Protein AF-0000000085176882 (afdb_homodimer)

Foldseek 3Di:
DFAAEEEEEAADFPCVQLVVLQCVQHPPVRYHYDYNAEPHDPVRQCVQFNADPPFDWDWHQHNVRDTDTGGPVSSLVSVLVVLAVVLVVQHQEYEYDFLDPHDDRDHDRHHYHDLLVPQQVVVQVVCVPFAEEEEDADPVCVVVVQVSNVSHPDRHHYFYHHLPPGDLVVLLVRLVVRVVVPGQEYEYRGSSDHPVSQVSNCVSPVGHYDYSSSVSSNVNSVVSD/DFAAEEEEEAADFPCVQLVVLQCVQHPPVRYHYDYNAEPHDPVRQCVQFNADPPFDWDWHQHNVRDTDTGGPVSSLVSVLVVLAVVLVVQHQEYEYDDLDPHDDRDHDRHHYHDLLVPQQVVVQVVCVPFAEEEEDADPVCVVVVQVSNVSHPDRHHYFYHHLPPGDLVVLLVRLVVRVVVPGQEYEYRGSSDHPVSQVSNCVSPVGHYDYSSSVSSNVNSVVSD

pLDDT: mean 90.59, std 7.14, range [48.44, 98.62]

Solvent-accessible surface area (backbone atoms only — not comparable to full-atom values): 24248 Å² total; per-residue (Å²): 125,82,53,31,36,34,39,36,30,54,35,55,64,79,54,76,76,51,46,63,55,31,46,75,49,32,59,69,88,39,50,44,80,47,45,75,39,43,91,43,53,68,69,57,46,52,70,75,26,43,59,51,90,94,48,48,76,33,84,34,36,37,67,87,74,43,79,41,66,30,15,40,62,52,48,53,52,51,50,41,54,51,39,48,54,44,30,71,70,65,33,46,31,35,37,47,58,56,80,58,96,58,73,86,73,66,53,89,72,16,42,50,42,42,43,62,57,37,48,44,62,40,50,33,38,46,50,55,80,52,38,38,17,36,44,34,59,49,80,87,48,47,64,59,49,53,61,59,42,60,78,30,80,46,80,58,44,79,35,66,38,31,64,82,82,44,51,70,66,47,43,46,50,29,52,47,53,33,41,75,74,59,26,64,32,36,34,38,71,39,83,70,57,49,69,69,56,40,49,51,42,28,65,75,64,72,40,55,48,45,49,51,56,57,55,54,41,45,50,53,20,59,59,40,88,122,83,54,31,36,36,39,36,32,52,34,55,62,80,52,75,74,50,48,64,56,31,46,75,47,32,58,69,87,38,49,45,81,46,45,75,40,42,90,42,54,70,70,58,48,50,70,74,26,44,59,53,92,94,48,50,77,32,84,35,37,36,65,86,73,44,78,43,65,30,14,41,62,52,48,53,53,52,50,41,54,49,39,48,52,45,31,73,70,66,33,47,30,35,37,47,59,56,82,58,97,58,72,86,74,66,52,88,70,17,44,48,41,41,43,65,57,36,47,45,62,39,49,33,39,46,50,55,81,52,38,40,17,36,45,34,59,50,77,87,47,48,64,60,49,53,62,60,42,60,77,31,80,47,81,58,42,77,36,66,38,31,66,82,83,45,52,70,66,48,43,45,48,28,52,49,53,33,41,75,73,57,28,65,32,36,34,38,70,39,82,70,56,50,69,68,56,41,48,52,41,28,65,74,63,72,40,56,48,46,48,50,57,57,52,55,41,44,51,53,20,57,61,40,89

Nearest PDB structures (foldseek):
  4gpa-assembly1_A-2  TM=3.511E-01  e=1.453E-02  Rattus norvegicus
  5fwx-assembly1_B  TM=3.359E-01  e=1.549E-02  Rattus norvegicus
  7n41-assembly2_B  TM=4.264E-01  e=9.233E-02  Thermoanaerobacter italicus Ab9
  5fwx-assembly2_D  TM=3.199E-01  e=9.841E-02  Rattus norvegicus
  1g5c-assembly3_F  TM=2.715E-01  e=1.747E-01  Methanothermobacter thermautotrophicus

Structure (mmCIF, N/CA/C/O backbone):
data_AF-0000000085176882-model_v1
#
loop_
_entity.id
_entity.type
_entity.pdbx_description
1 polymer 'AroM family protein'
#
loop_
_atom_site.group_PDB
_atom_site.id
_atom_site.type_symbol
_atom_site.label_atom_id
_atom_site.label_alt_id
_atom_site.label_comp_id
_atom_site.label_asym_id
_atom_site.label_entity_id
_atom_site.label_seq_id
_atom_site.pdbx_PDB_ins_code
_atom_site.Cartn_x
_atom_site.Cartn_y
_atom_site.Cartn_z
_atom_site.occupancy
_atom_site.B_iso_or_equiv
_atom_site.auth_seq_id
_atom_site.auth_comp_id
_atom_site.auth_asym_id
_atom_site.auth_atom_id
_atom_site.pdbx_PDB_model_num
ATOM 1 N N . MET A 1 1 ? -19.453 -6.48 13.422 1 48.44 1 MET A N 1
ATOM 2 C CA . MET A 1 1 ? -18.891 -7.812 13.242 1 48.44 1 MET A CA 1
ATOM 3 C C . MET A 1 1 ? -17.469 -7.727 12.672 1 48.44 1 MET A C 1
ATOM 5 O O . MET A 1 1 ? -17.125 -6.754 12 1 48.44 1 MET A O 1
ATOM 9 N N . LYS A 1 2 ? -16.484 -8.453 13.188 1 61.78 2 LYS A N 1
ATOM 10 C CA . LYS A 1 2 ? -15.086 -8.406 12.789 1 61.78 2 LYS A CA 1
ATOM 11 C C . LYS A 1 2 ? -14.922 -8.719 11.305 1 61.78 2 LYS A C 1
ATOM 13 O O . LYS A 1 2 ? -15.625 -9.578 10.766 1 61.78 2 LYS A O 1
ATOM 18 N N . ALA A 1 3 ? -14.297 -7.973 10.516 1 71.75 3 ALA A N 1
ATOM 19 C CA . ALA A 1 3 ? -14.109 -8.062 9.07 1 71.75 3 ALA A CA 1
ATOM 20 C C . ALA A 1 3 ? -13.641 -9.453 8.656 1 71.75 3 ALA A C 1
ATOM 22 O O . ALA A 1 3 ? -12.867 -10.094 9.375 1 71.75 3 ALA A O 1
ATOM 23 N N . THR A 1 4 ? -14.352 -9.969 7.645 1 87.56 4 THR A N 1
ATOM 24 C CA . THR A 1 4 ? -14.039 -11.289 7.113 1 87.56 4 THR A CA 1
ATOM 25 C C . THR A 1 4 ? -13.227 -11.172 5.824 1 87.56 4 THR A C 1
ATOM 27 O O . THR A 1 4 ? -13.438 -10.25 5.035 1 87.56 4 THR A O 1
ATOM 30 N N . LEU A 1 5 ? -12.305 -12.133 5.723 1 92.88 5 LEU A N 1
ATOM 31 C CA . LEU A 1 5 ? -11.398 -12.141 4.578 1 92.88 5 LEU A CA 1
ATOM 32 C C . LEU A 1 5 ? -11.461 -13.477 3.848 1 92.88 5 LEU A C 1
ATOM 34 O O . LEU A 1 5 ? -11.383 -14.531 4.477 1 92.88 5 LEU A O 1
ATOM 38 N N . ALA A 1 6 ? -11.719 -13.398 2.572 1 94.56 6 ALA A N 1
ATOM 39 C CA . ALA A 1 6 ? -11.539 -14.562 1.716 1 94.56 6 ALA A CA 1
ATOM 40 C C . ALA A 1 6 ? -10.289 -14.422 0.858 1 94.56 6 ALA A C 1
ATOM 42 O O . ALA A 1 6 ? -10.117 -13.43 0.151 1 94.56 6 ALA A O 1
ATOM 43 N N . ILE A 1 7 ? -9.43 -15.383 0.961 1 92.88 7 ILE A N 1
ATOM 44 C CA . ILE A 1 7 ? -8.234 -15.445 0.123 1 92.88 7 ILE A CA 1
ATOM 45 C C . ILE A 1 7 ? -8.469 -16.406 -1.039 1 92.88 7 ILE A C 1
ATOM 47 O O . ILE A 1 7 ? -8.844 -17.562 -0.829 1 92.88 7 ILE A O 1
ATOM 51 N N . LEU A 1 8 ? -8.305 -15.891 -2.18 1 93.44 8 LEU A N 1
ATOM 52 C CA . LEU A 1 8 ? -8.484 -16.703 -3.379 1 93.44 8 LEU A CA 1
ATOM 53 C C . LEU A 1 8 ? -7.152 -16.969 -4.066 1 93.44 8 LEU A C 1
ATOM 55 O O . LEU A 1 8 ? -6.379 -16.047 -4.312 1 93.44 8 LEU A O 1
ATOM 59 N N . THR A 1 9 ? -6.848 -18.156 -4.34 1 92 9 THR A N 1
ATOM 60 C CA . THR A 1 9 ? -5.668 -18.562 -5.094 1 92 9 THR A CA 1
ATOM 61 C C . THR A 1 9 ? -6.059 -19.422 -6.293 1 92 9 THR A C 1
ATOM 63 O O . THR A 1 9 ? -7.195 -19.891 -6.383 1 92 9 THR A O 1
ATOM 66 N N . ILE A 1 10 ? -5.176 -19.531 -7.215 1 91.81 10 ILE A N 1
ATOM 67 C CA . ILE A 1 10 ? -5.445 -20.328 -8.398 1 91.81 10 ILE A CA 1
ATOM 68 C C . ILE A 1 10 ? -4.922 -21.75 -8.195 1 91.81 10 ILE A C 1
ATOM 70 O O . ILE A 1 10 ? -5.703 -22.703 -8.133 1 91.81 10 ILE A O 1
ATOM 74 N N . GLY A 1 11 ? -3.627 -21.859 -8.047 1 85.75 11 GLY A N 1
ATOM 75 C CA . GLY A 1 11 ? -3.01 -23.141 -7.781 1 85.75 11 GLY A CA 1
ATOM 76 C C . GLY A 1 11 ? -2.588 -23.312 -6.332 1 85.75 11 GLY A C 1
ATOM 77 O O . GLY A 1 11 ? -3.146 -22.672 -5.438 1 85.75 11 GLY A O 1
ATOM 78 N N . VAL A 1 12 ? -1.807 -24.328 -6.18 1 76.44 12 VAL A N 1
ATOM 79 C CA . VAL A 1 12 ? -1.275 -24.578 -4.844 1 76.44 12 VAL A CA 1
ATOM 80 C C . VAL A 1 12 ? -0.24 -23.516 -4.488 1 76.44 12 VAL A C 1
ATOM 82 O O . VAL A 1 12 ? 0.736 -23.328 -5.219 1 76.44 12 VAL A O 1
ATOM 85 N N . VAL A 1 13 ? -0.568 -22.734 -3.49 1 72.56 13 VAL A N 1
ATOM 86 C CA . VAL A 1 13 ? 0.362 -21.719 -3.004 1 72.56 13 VAL A CA 1
ATOM 87 C C . VAL A 1 13 ? 0.634 -21.938 -1.518 1 72.56 13 VAL A C 1
ATOM 89 O O . VAL A 1 13 ? -0.244 -22.391 -0.779 1 72.56 13 VAL A O 1
ATOM 92 N N . PRO A 1 14 ? 1.897 -21.828 -1.204 1 70.75 14 PRO A N 1
ATOM 93 C CA . PRO A 1 14 ? 2.139 -21.906 0.238 1 70.75 14 PRO A CA 1
ATOM 94 C C . PRO A 1 14 ? 1.477 -20.766 1.012 1 70.75 14 PRO A C 1
ATOM 96 O O . PRO A 1 14 ? 2.084 -19.719 1.203 1 70.75 14 PRO A O 1
ATOM 99 N N . VAL A 1 15 ? 0.256 -20.984 1.435 1 71.5 15 VAL A N 1
ATOM 100 C CA . VAL A 1 15 ? -0.485 -19.953 2.139 1 71.5 15 VAL A CA 1
ATOM 101 C C . VAL A 1 15 ? 0.064 -19.797 3.557 1 71.5 15 VAL A C 1
ATOM 103 O O . VAL A 1 15 ? -0.144 -18.766 4.199 1 71.5 15 VAL A O 1
ATOM 106 N N . SER A 1 16 ? 0.877 -20.766 3.924 1 74.62 16 SER A N 1
ATOM 107 C CA . SER A 1 16 ? 1.404 -20.766 5.285 1 74.62 16 SER A CA 1
ATOM 108 C C . SER A 1 16 ? 2.285 -19.547 5.539 1 74.62 16 SER A C 1
ATOM 110 O O . SER A 1 16 ? 2.334 -19.031 6.656 1 74.62 16 SER A O 1
ATOM 112 N N . GLU A 1 17 ? 2.861 -19.047 4.504 1 73.31 17 GLU A N 1
ATOM 113 C CA . GLU A 1 17 ? 3.789 -17.938 4.715 1 73.31 17 GLU A CA 1
ATOM 114 C C . GLU A 1 17 ? 3.062 -16.594 4.691 1 73.31 17 GLU A C 1
ATOM 116 O O . GLU A 1 17 ? 3.607 -15.578 5.133 1 73.31 17 GLU A O 1
ATOM 121 N N . VAL A 1 18 ? 1.861 -16.625 4.164 1 76.12 18 VAL A N 1
ATOM 122 C CA . VAL A 1 18 ? 1.136 -15.367 4.039 1 76.12 18 VAL A CA 1
ATOM 123 C C . VAL A 1 18 ? 0.184 -15.195 5.219 1 76.12 18 VAL A C 1
ATOM 125 O O . VAL A 1 18 ? -0.11 -14.07 5.633 1 76.12 18 VAL A O 1
ATOM 128 N N . LEU A 1 19 ? -0.203 -16.281 5.805 1 81.12 19 LEU A N 1
ATOM 129 C CA . LEU A 1 19 ? -1.229 -16.266 6.84 1 81.12 19 LEU A CA 1
ATOM 130 C C . LEU A 1 19 ? -0.764 -15.453 8.047 1 81.12 19 LEU A C 1
ATOM 132 O O . LEU A 1 19 ? -1.507 -14.617 8.57 1 81.12 19 LEU A O 1
ATOM 136 N N . PRO A 1 20 ? 0.502 -15.578 8.43 1 79.56 20 PRO A N 1
ATOM 137 C CA . PRO A 1 20 ? 0.952 -14.82 9.594 1 79.56 20 PRO A CA 1
ATOM 138 C C . PRO A 1 20 ? 0.893 -13.312 9.375 1 79.56 20 PRO A C 1
ATOM 140 O O . PRO A 1 20 ? 0.683 -12.555 10.328 1 79.56 20 PRO A O 1
ATOM 143 N N . LEU A 1 21 ? 1.092 -12.914 8.18 1 79.06 21 LEU A N 1
ATOM 144 C CA . LEU A 1 21 ? 1.04 -11.492 7.863 1 79.06 21 LEU A CA 1
ATOM 145 C C . LEU A 1 21 ? -0.382 -10.961 7.996 1 79.06 21 LEU A C 1
ATOM 147 O O . LEU A 1 21 ? -0.582 -9.789 8.336 1 79.06 21 LEU A O 1
ATOM 151 N N . LEU A 1 22 ? -1.331 -11.82 7.746 1 84.12 22 LEU A N 1
ATOM 152 C CA . LEU A 1 22 ? -2.738 -11.438 7.793 1 84.12 22 LEU A CA 1
ATOM 153 C C . LEU A 1 22 ? -3.275 -11.523 9.219 1 84.12 22 LEU A C 1
ATOM 155 O O . LEU A 1 22 ? -4.121 -10.711 9.609 1 84.12 22 LEU A O 1
ATOM 159 N N . THR A 1 23 ? -2.721 -12.422 9.984 1 79.94 23 THR A N 1
ATOM 160 C CA . THR A 1 23 ? -3.283 -12.711 11.297 1 79.94 23 THR A CA 1
ATOM 161 C C . THR A 1 23 ? -2.807 -11.688 12.328 1 79.94 23 THR A C 1
ATOM 163 O O . THR A 1 23 ? -3.191 -11.75 13.492 1 79.94 23 THR A O 1
ATOM 166 N N . GLU A 1 24 ? -2.01 -10.836 11.891 1 72.31 24 GLU A N 1
ATOM 167 C CA . GLU A 1 24 ? -1.663 -9.719 12.766 1 72.31 24 GLU A CA 1
ATOM 168 C C . GLU A 1 24 ? -2.9 -8.914 13.148 1 72.31 24 GLU A C 1
ATOM 170 O O . GLU A 1 24 ? -2.977 -8.367 14.25 1 72.31 24 GLU A O 1
ATOM 175 N N . HIS A 1 25 ? -3.881 -8.867 12.195 1 70.69 25 HIS A N 1
ATOM 176 C CA . HIS A 1 25 ? -5.027 -8.008 12.461 1 70.69 25 HIS A CA 1
ATOM 177 C C . HIS A 1 25 ? -6.336 -8.773 12.312 1 70.69 25 HIS A C 1
ATOM 179 O O . HIS A 1 25 ? -7.41 -8.234 12.602 1 70.69 25 HIS A O 1
ATOM 185 N N . VAL A 1 26 ? -6.242 -9.945 11.82 1 77 26 VAL A N 1
ATOM 186 C CA . VAL A 1 26 ? -7.465 -10.703 11.578 1 77 26 VAL A CA 1
ATOM 187 C C . VAL A 1 26 ? -7.332 -12.109 12.172 1 77 26 VAL A C 1
ATOM 189 O O . VAL A 1 26 ? -6.312 -12.773 11.977 1 77 26 VAL A O 1
ATOM 192 N N . SER A 1 27 ? -8.227 -12.461 12.922 1 82.88 27 SER A N 1
ATOM 193 C CA . SER A 1 27 ? -8.203 -13.82 13.461 1 82.88 27 SER A CA 1
ATOM 194 C C . SER A 1 27 ? -8.242 -14.859 12.344 1 82.88 27 SER A C 1
ATOM 196 O O . SER A 1 27 ? -8.812 -14.609 11.281 1 82.88 27 SER A O 1
ATOM 198 N N . GLU A 1 28 ? -7.574 -15.906 12.609 1 83.75 28 GLU A N 1
ATOM 199 C CA . GLU A 1 28 ? -7.512 -16.984 11.625 1 83.75 28 GLU A CA 1
ATOM 200 C C . GLU A 1 28 ? -8.906 -17.484 11.273 1 83.75 28 GLU A C 1
ATOM 202 O O . GLU A 1 28 ? -9.148 -17.922 10.148 1 83.75 28 GLU A O 1
ATOM 207 N N . GLN A 1 29 ? -9.805 -17.406 12.227 1 85.81 29 GLN A N 1
ATOM 208 C CA . GLN A 1 29 ? -11.156 -17.891 12.023 1 85.81 29 GLN A CA 1
ATOM 209 C C . GLN A 1 29 ? -11.922 -17.016 11.023 1 85.81 29 GLN A C 1
ATOM 211 O O . GLN A 1 29 ? -12.922 -17.453 10.453 1 85.81 29 GLN A O 1
ATOM 216 N N . GLN A 1 30 ? -11.43 -15.836 10.859 1 88.81 30 GLN A N 1
ATOM 217 C CA . GLN A 1 30 ? -12.094 -14.883 9.969 1 88.81 30 GLN A CA 1
ATOM 218 C C . GLN A 1 30 ? -11.484 -14.922 8.57 1 88.81 30 GLN A C 1
ATOM 220 O O . GLN A 1 30 ? -11.828 -14.102 7.719 1 88.81 30 GLN A O 1
ATOM 225 N N . ILE A 1 31 ? -10.633 -15.859 8.383 1 90.44 31 ILE A N 1
ATOM 226 C CA . ILE A 1 31 ? -9.969 -16 7.094 1 90.44 31 ILE A CA 1
ATOM 227 C C . ILE A 1 31 ? -10.391 -17.312 6.43 1 90.44 31 ILE A C 1
ATOM 229 O O . ILE A 1 31 ? -10.281 -18.375 7.031 1 90.44 31 ILE A O 1
ATOM 233 N N . THR A 1 32 ? -10.969 -17.203 5.277 1 92 32 THR A N 1
ATOM 234 C CA . THR A 1 32 ? -11.266 -18.359 4.453 1 92 32 THR A CA 1
ATOM 235 C C . THR A 1 32 ? -10.336 -18.422 3.242 1 92 32 THR A C 1
ATOM 237 O O . THR A 1 32 ? -10.133 -17.406 2.561 1 92 32 THR A O 1
ATOM 240 N N . HIS A 1 33 ? -9.766 -19.531 3.084 1 91.38 33 HIS A N 1
ATOM 241 C CA . HIS A 1 33 ? -8.898 -19.719 1.927 1 91.38 33 HIS A CA 1
ATOM 242 C C . HIS A 1 33 ? -9.539 -20.656 0.904 1 91.38 33 HIS A C 1
ATOM 244 O O . HIS A 1 33 ? -9.93 -21.766 1.236 1 91.38 33 HIS A O 1
ATOM 250 N N . LEU A 1 34 ? -9.68 -20.141 -0.278 1 92.12 34 LEU A N 1
ATOM 251 C CA . LEU A 1 34 ? -10.203 -20.922 -1.394 1 92.12 34 LEU A CA 1
ATOM 252 C C . LEU A 1 34 ? -9.18 -21 -2.525 1 92.12 34 LEU A C 1
ATOM 254 O O . LEU A 1 34 ? -8.594 -19.984 -2.906 1 92.12 34 LEU A O 1
ATOM 258 N N . SER A 1 35 ? -8.953 -22.156 -2.969 1 91.75 35 SER A N 1
ATOM 259 C CA . SER A 1 35 ? -8.109 -22.375 -4.141 1 91.75 35 SER A CA 1
ATOM 260 C C . SER A 1 35 ? -8.922 -22.953 -5.305 1 91.75 35 SER A C 1
ATOM 262 O O . SER A 1 35 ? -9.719 -23.875 -5.121 1 91.75 35 SER A O 1
ATOM 264 N N . LEU A 1 36 ? -8.742 -22.359 -6.414 1 93.56 36 LEU A N 1
ATOM 265 C CA . LEU A 1 36 ? -9.484 -22.797 -7.59 1 93.56 36 LEU A CA 1
ATOM 266 C C . LEU A 1 36 ? -9.125 -24.234 -7.957 1 93.56 36 LEU A C 1
ATOM 268 O O . LEU A 1 36 ? -10.008 -25.047 -8.273 1 93.56 36 LEU A O 1
ATOM 272 N N . LEU A 1 37 ? -7.812 -24.516 -7.797 1 91.31 37 LEU A N 1
ATOM 273 C CA . LEU A 1 37 ? -7.371 -25.781 -8.375 1 91.31 37 LEU A CA 1
ATOM 274 C C . LEU A 1 37 ? -6.816 -26.703 -7.301 1 91.31 37 LEU A C 1
ATOM 276 O O . LEU A 1 37 ? -6.496 -27.875 -7.574 1 91.31 37 LEU A O 1
ATOM 280 N N . ALA A 1 38 ? -6.68 -26.188 -6.125 1 82.56 38 ALA A N 1
ATOM 281 C CA . ALA A 1 38 ? -6.148 -27.062 -5.082 1 82.56 38 ALA A CA 1
ATOM 282 C C . ALA A 1 38 ? -7.148 -28.156 -4.719 1 82.56 38 ALA A C 1
ATOM 284 O O . ALA A 1 38 ? -8.359 -27.906 -4.703 1 82.56 38 ALA A O 1
ATOM 285 N N . GLY A 1 39 ? -6.723 -29.328 -4.414 1 83.38 39 GLY A N 1
ATOM 286 C CA . GLY A 1 39 ? -7.555 -30.453 -4.008 1 83.38 39 GLY A CA 1
ATOM 287 C C . GLY A 1 39 ? -8.18 -31.188 -5.176 1 83.38 39 GLY A C 1
ATOM 288 O O . GLY A 1 39 ? -8.945 -32.125 -4.984 1 83.38 39 GLY A O 1
ATOM 289 N N . ILE A 1 40 ? -7.914 -30.672 -6.355 1 89.25 40 ILE A N 1
ATOM 290 C CA . ILE A 1 40 ? -8.398 -31.297 -7.578 1 89.25 40 ILE A CA 1
ATOM 291 C C . ILE A 1 40 ? -7.254 -32.031 -8.273 1 89.25 40 ILE A C 1
ATOM 293 O O . ILE A 1 40 ? -6.117 -31.547 -8.281 1 89.25 40 ILE A O 1
ATOM 297 N N . SER A 1 41 ? -7.574 -33.219 -8.75 1 92.69 41 SER A N 1
ATOM 298 C CA . SER A 1 41 ? -6.543 -34 -9.438 1 92.69 41 SER A CA 1
ATOM 299 C C . SER A 1 41 ? -6.113 -33.312 -10.734 1 92.69 41 SER A C 1
ATOM 301 O O . SER A 1 41 ? -6.883 -32.562 -11.32 1 92.69 41 SER A O 1
ATOM 303 N N . ARG A 1 42 ? -4.945 -33.594 -11.117 1 93.94 42 ARG A N 1
ATOM 304 C CA . ARG A 1 42 ? -4.434 -33.062 -12.383 1 93.94 42 ARG A CA 1
ATOM 305 C C . ARG A 1 42 ? -5.363 -33.406 -13.539 1 93.94 42 ARG A C 1
ATOM 307 O O . ARG A 1 42 ? -5.609 -32.594 -14.414 1 93.94 42 ARG A O 1
ATOM 314 N N . GLU A 1 43 ? -5.848 -34.688 -13.578 1 94.94 43 GLU A N 1
ATOM 315 C CA . GLU A 1 43 ? -6.746 -35.125 -14.641 1 94.94 43 GLU A CA 1
ATOM 316 C C . GLU A 1 43 ? -8 -34.25 -14.695 1 94.94 43 GLU A C 1
ATOM 318 O O . GLU A 1 43 ? -8.422 -33.844 -15.773 1 94.94 43 GLU A O 1
ATOM 323 N N . GLU A 1 44 ? -8.516 -34 -13.555 1 95.06 44 GLU A N 1
ATOM 324 C CA . GLU A 1 44 ? -9.719 -33.188 -13.469 1 95.06 44 GLU A CA 1
ATOM 325 C C . GLU A 1 44 ? -9.438 -31.75 -13.891 1 95.06 44 GLU A C 1
ATOM 327 O O . GLU A 1 44 ? -10.25 -31.125 -14.578 1 95.06 44 GLU A O 1
ATOM 332 N N . VAL A 1 45 ? -8.312 -31.172 -13.484 1 95.06 45 VAL A N 1
ATOM 333 C CA . VAL A 1 45 ? -7.922 -29.828 -13.859 1 95.06 45 VAL A CA 1
ATOM 334 C C . VAL A 1 45 ? -7.828 -29.719 -15.375 1 95.06 45 VAL A C 1
ATOM 336 O O . VAL A 1 45 ? -8.352 -28.766 -15.977 1 95.06 45 VAL A O 1
ATOM 339 N N . MET A 1 46 ? -7.184 -30.734 -16.031 1 94.12 46 MET A N 1
ATOM 340 C CA . MET A 1 46 ? -6.945 -30.672 -17.469 1 94.12 46 MET A CA 1
ATOM 341 C C . MET A 1 46 ? -8.242 -30.906 -18.234 1 94.12 46 MET A C 1
ATOM 343 O O . MET A 1 46 ? -8.367 -30.469 -19.391 1 94.12 46 MET A O 1
ATOM 347 N N . GLU A 1 47 ? -9.156 -31.547 -17.594 1 95.19 47 GLU A N 1
ATOM 348 C CA . GLU A 1 47 ? -10.469 -31.703 -18.219 1 95.19 47 GLU A CA 1
ATOM 349 C C . GLU A 1 47 ? -11.219 -30.375 -18.281 1 95.19 47 GLU A C 1
ATOM 351 O O . GLU A 1 47 ? -11.82 -30.047 -19.297 1 95.19 47 GLU A O 1
ATOM 356 N N . ASP A 1 48 ? -11.148 -29.641 -17.234 1 95.38 48 ASP A N 1
ATOM 357 C CA . ASP A 1 48 ? -11.984 -28.453 -17.078 1 95.38 48 ASP A CA 1
ATOM 358 C C . ASP A 1 48 ? -11.25 -27.203 -17.547 1 95.38 48 ASP A C 1
ATOM 360 O O . ASP A 1 48 ? -11.875 -26.234 -17.969 1 95.38 48 ASP A O 1
ATOM 364 N N . TYR A 1 49 ? -9.875 -27.203 -17.422 1 96.81 49 TYR A N 1
ATOM 365 C CA . TYR A 1 49 ? -9.148 -25.953 -17.594 1 96.81 49 TYR A CA 1
ATOM 366 C C . TYR A 1 49 ? -8.078 -26.078 -18.672 1 96.81 49 TYR A C 1
ATOM 368 O O . TYR A 1 49 ? -7.172 -25.25 -18.766 1 96.81 49 TYR A O 1
ATOM 376 N N . ALA A 1 50 ? -8.219 -27.125 -19.5 1 96.19 50 ALA A N 1
ATOM 377 C CA . ALA A 1 50 ? -7.273 -27.266 -20.594 1 96.19 50 ALA A CA 1
ATOM 378 C C . ALA A 1 50 ? -7.32 -26.062 -21.531 1 96.19 50 ALA A C 1
ATOM 380 O O . ALA A 1 50 ? -8.375 -25.438 -21.703 1 96.19 50 ALA A O 1
ATOM 381 N N . ILE A 1 51 ? -6.199 -25.797 -22.125 1 96.44 51 ILE A N 1
ATOM 382 C CA . ILE A 1 51 ? -6.086 -24.672 -23.047 1 96.44 51 ILE A CA 1
ATOM 383 C C . ILE A 1 51 ? -6.867 -24.969 -24.328 1 96.44 51 ILE A C 1
ATOM 385 O O . ILE A 1 51 ? -6.637 -25.984 -24.984 1 96.44 51 ILE A O 1
ATOM 389 N N . GLY A 1 52 ? -7.812 -24.109 -24.625 1 95.31 52 GLY A N 1
ATOM 390 C CA . GLY A 1 52 ? -8.562 -24.219 -25.859 1 95.31 52 GLY A CA 1
ATOM 391 C C . GLY A 1 52 ? -7.961 -23.406 -27 1 95.31 52 GLY A C 1
ATOM 392 O O . GLY A 1 52 ? -6.922 -22.766 -26.828 1 95.31 52 GLY A O 1
ATOM 393 N N . THR A 1 53 ? -8.648 -23.484 -28.094 1 95.19 53 THR A N 1
ATOM 394 C CA . THR A 1 53 ? -8.195 -22.734 -29.266 1 95.19 53 THR A CA 1
ATOM 395 C C . THR A 1 53 ? -8.242 -21.234 -29 1 95.19 53 THR A C 1
ATOM 397 O O . THR A 1 53 ? -9.266 -20.703 -28.562 1 95.19 53 THR A O 1
ATOM 400 N N . GLY A 1 54 ? -7.094 -20.594 -29.188 1 95.62 54 GLY A N 1
ATOM 401 C CA . GLY A 1 54 ? -7.035 -19.141 -29.047 1 95.62 54 GLY A CA 1
ATOM 402 C C . GLY A 1 54 ? -6.863 -18.688 -27.609 1 95.62 54 GLY A C 1
ATOM 403 O O . GLY A 1 54 ? -6.836 -17.484 -27.328 1 95.62 54 GLY A O 1
ATOM 404 N N . GLU A 1 55 ? -6.75 -19.625 -26.672 1 95.75 55 GLU A N 1
ATOM 405 C CA . GLU A 1 55 ? -6.621 -19.266 -25.266 1 95.75 55 GLU A CA 1
ATOM 406 C C . GLU A 1 55 ? -5.156 -19.203 -24.844 1 95.75 55 GLU A C 1
ATOM 408 O O . GLU A 1 55 ? -4.309 -19.891 -25.422 1 95.75 55 GLU A O 1
ATOM 413 N N . ASP A 1 56 ? -4.859 -18.359 -23.875 1 94.06 56 ASP A N 1
ATOM 414 C CA . ASP A 1 56 ? -3.5 -18.156 -23.375 1 94.06 56 ASP A CA 1
ATOM 415 C C . ASP A 1 56 ? -3.178 -19.125 -22.234 1 94.06 56 ASP A C 1
ATOM 417 O O . ASP A 1 56 ? -4.023 -19.391 -21.391 1 94.06 56 ASP A O 1
ATOM 421 N N . PRO A 1 57 ? -1.974 -19.625 -22.25 1 93.69 57 PRO A N 1
ATOM 422 C CA . PRO A 1 57 ? -1.568 -20.516 -21.172 1 93.69 57 PRO A CA 1
ATOM 423 C C . PRO A 1 57 ? -1.253 -19.766 -19.875 1 93.69 57 PRO A C 1
ATOM 425 O O . PRO A 1 57 ? -0.695 -18.672 -19.922 1 93.69 57 PRO A O 1
ATOM 428 N N . LEU A 1 58 ? -1.609 -20.297 -18.75 1 92.38 58 LEU A N 1
ATOM 429 C CA . LEU A 1 58 ? -1.276 -19.828 -17.406 1 92.38 58 LEU A CA 1
ATOM 430 C C . LEU A 1 58 ? -0.523 -20.891 -16.625 1 92.38 58 LEU A C 1
ATOM 432 O O . LEU A 1 58 ? -1.09 -21.938 -16.281 1 92.38 58 LEU A O 1
ATOM 436 N N . PRO A 1 59 ? 0.75 -20.625 -16.406 1 89.06 59 PRO A N 1
ATOM 437 C CA . PRO A 1 59 ? 1.484 -21.594 -15.586 1 89.06 59 PRO A CA 1
ATOM 438 C C . PRO A 1 59 ? 0.959 -21.656 -14.156 1 89.06 59 PRO A C 1
ATOM 440 O O . PRO A 1 59 ? 0.821 -20.625 -13.492 1 89.06 59 PRO A O 1
ATOM 443 N N . THR A 1 60 ? 0.652 -22.859 -13.656 1 88.62 60 THR A N 1
ATOM 444 C CA . THR A 1 60 ? 0.028 -23.047 -12.352 1 88.62 60 THR A CA 1
ATOM 445 C C . THR A 1 60 ? 0.571 -24.297 -11.664 1 88.62 60 THR A C 1
ATOM 447 O O . THR A 1 60 ? 0.721 -25.344 -12.297 1 88.62 60 THR A O 1
ATOM 450 N N . MET A 1 61 ? 0.879 -24.078 -10.422 1 84.31 61 MET A N 1
ATOM 451 C CA . MET A 1 61 ? 1.305 -25.219 -9.633 1 84.31 61 MET A CA 1
ATOM 452 C C . MET A 1 61 ? 0.101 -26.031 -9.148 1 84.31 61 MET A C 1
ATOM 454 O O . MET A 1 61 ? -0.804 -25.469 -8.516 1 84.31 61 MET A O 1
ATOM 458 N N . LEU A 1 62 ? 0.179 -27.359 -9.422 1 89.94 62 LEU A N 1
ATOM 459 C CA . LEU A 1 62 ? -0.948 -28.203 -9.047 1 89.94 62 LEU A CA 1
ATOM 460 C C . LEU A 1 62 ? -0.647 -28.953 -7.758 1 89.94 62 LEU A C 1
ATOM 462 O O . LEU A 1 62 ? 0.427 -28.797 -7.172 1 89.94 62 LEU A O 1
ATOM 466 N N . SER A 1 63 ? -1.643 -29.734 -7.281 1 87.25 63 SER A N 1
ATOM 467 C CA . SER A 1 63 ? -1.577 -30.406 -5.984 1 87.25 63 SER A CA 1
ATOM 468 C C . SER A 1 63 ? -0.505 -31.484 -5.973 1 87.25 63 SER A C 1
ATOM 470 O O . SER A 1 63 ? 0.001 -31.859 -4.91 1 87.25 63 SER A O 1
ATOM 472 N N . ASP A 1 64 ? -0.147 -31.969 -7.121 1 87.44 64 ASP A N 1
ATOM 473 C CA . ASP A 1 64 ? 0.882 -33 -7.195 1 87.44 64 ASP A CA 1
ATOM 474 C C . ASP A 1 64 ? 2.279 -32.375 -7.152 1 87.44 64 ASP A C 1
ATOM 476 O O . ASP A 1 64 ? 3.281 -33.094 -7.242 1 87.44 64 ASP A O 1
ATOM 480 N N . GLY A 1 65 ? 2.33 -31.016 -7.082 1 82.31 65 GLY A N 1
ATOM 481 C CA . GLY A 1 65 ? 3.6 -30.312 -6.98 1 82.31 65 GLY A CA 1
ATOM 482 C C . GLY A 1 65 ? 4.246 -30.047 -8.328 1 82.31 65 GLY A C 1
ATOM 483 O O . GLY A 1 65 ? 5.383 -29.594 -8.391 1 82.31 65 GLY A O 1
ATOM 484 N N . GLU A 1 66 ? 3.488 -30.359 -9.352 1 86.19 66 GLU A N 1
ATOM 485 C CA . GLU A 1 66 ? 4.023 -30.172 -10.695 1 86.19 66 GLU A CA 1
ATOM 486 C C . GLU A 1 66 ? 3.363 -28.984 -11.391 1 86.19 66 GLU A C 1
ATOM 488 O O . GLU A 1 66 ? 2.195 -28.688 -11.141 1 86.19 66 GLU A O 1
ATOM 493 N N . LEU A 1 67 ? 4.152 -28.406 -12.219 1 86.5 67 LEU A N 1
ATOM 494 C CA . LEU A 1 67 ? 3.67 -27.281 -13.008 1 86.5 67 LEU A CA 1
ATOM 495 C C . LEU A 1 67 ? 2.752 -27.75 -14.125 1 86.5 67 LEU A C 1
ATOM 497 O O . LEU A 1 67 ? 3.021 -28.781 -14.766 1 86.5 67 LEU A O 1
ATOM 501 N N . ALA A 1 68 ? 1.665 -27.141 -14.297 1 90.25 68 ALA A N 1
ATOM 502 C CA . ALA A 1 68 ? 0.756 -27.344 -15.422 1 90.25 68 ALA A CA 1
ATOM 503 C C . ALA A 1 68 ? 0.429 -26.031 -16.109 1 90.25 68 ALA A C 1
ATOM 505 O O . ALA A 1 68 ? 0.688 -24.953 -15.57 1 90.25 68 ALA A O 1
ATOM 506 N N . HIS A 1 69 ? -0.043 -26.156 -17.375 1 93.62 69 HIS A N 1
ATOM 507 C CA . HIS A 1 69 ? -0.542 -24.984 -18.109 1 93.62 69 HIS A CA 1
ATOM 508 C C . HIS A 1 69 ? -2.051 -25.078 -18.312 1 93.62 69 HIS A C 1
ATOM 510 O O . HIS A 1 69 ? -2.531 -25.969 -19.016 1 93.62 69 HIS A O 1
ATOM 516 N N . VAL A 1 70 ? -2.676 -24.141 -17.641 1 95.19 70 VAL A N 1
ATOM 517 C CA . VAL A 1 70 ? -4.129 -24.125 -17.75 1 95.19 70 VAL A CA 1
ATOM 518 C C . VAL A 1 70 ? -4.566 -22.891 -18.547 1 95.19 70 VAL A C 1
ATOM 520 O O . VAL A 1 70 ? -3.754 -22.016 -18.844 1 95.19 70 VAL A O 1
ATOM 523 N N . SER A 1 71 ? -5.867 -22.875 -19 1 96.62 71 SER A N 1
ATOM 524 C CA . SER A 1 71 ? -6.406 -21.75 -19.766 1 96.62 71 SER A CA 1
ATOM 525 C C . SER A 1 71 ? -6.551 -20.5 -18.906 1 96.62 71 SER A C 1
ATOM 527 O O . SER A 1 71 ? -7.258 -20.531 -17.891 1 96.62 71 SER A O 1
ATOM 529 N N . HIS A 1 72 ? -5.93 -19.484 -19.344 1 95.38 72 HIS A N 1
ATOM 530 C CA . HIS A 1 72 ? -6.074 -18.188 -18.672 1 95.38 72 HIS A CA 1
ATOM 531 C C . HIS A 1 72 ? -7.531 -17.734 -18.641 1 95.38 72 HIS A C 1
ATOM 533 O O . HIS A 1 72 ? -8.039 -17.328 -17.594 1 95.38 72 HIS A O 1
ATOM 539 N N . GLN A 1 73 ? -8.18 -17.906 -19.75 1 96.44 73 GLN A N 1
ATOM 540 C CA . GLN A 1 73 ? -9.555 -17.453 -19.922 1 96.44 73 GLN A CA 1
ATOM 541 C C . GLN A 1 73 ? -10.516 -18.234 -19.031 1 96.44 73 GLN A C 1
ATOM 543 O O . GLN A 1 73 ? -11.398 -17.656 -18.391 1 96.44 73 GLN A O 1
ATOM 548 N N . LYS A 1 74 ? -10.273 -19.5 -18.969 1 96.94 74 LYS A N 1
ATOM 549 C CA . LYS A 1 74 ? -11.141 -20.344 -18.141 1 96.94 74 LYS A CA 1
ATOM 550 C C . LYS A 1 74 ? -10.93 -20.078 -16.656 1 96.94 74 LYS A C 1
ATOM 552 O O . LYS A 1 74 ? -11.891 -20.047 -15.883 1 96.94 74 LYS A O 1
ATOM 557 N N . VAL A 1 75 ? -9.719 -19.812 -16.297 1 96.31 75 VAL A N 1
ATOM 558 C CA . VAL A 1 75 ? -9.398 -19.5 -14.914 1 96.31 75 VAL A CA 1
ATOM 559 C C . VAL A 1 75 ? -10.039 -18.172 -14.516 1 96.31 75 VAL A C 1
ATOM 561 O O . VAL A 1 75 ? -10.648 -18.062 -13.453 1 96.31 75 VAL A O 1
ATOM 564 N N . GLU A 1 76 ? -9.914 -17.203 -15.352 1 96.38 76 GLU A N 1
ATOM 565 C CA . GLU A 1 76 ? -10.492 -15.883 -15.094 1 96.38 76 GLU A CA 1
ATOM 566 C C . GLU A 1 76 ? -12.008 -15.984 -14.883 1 96.38 76 GLU A C 1
ATOM 568 O O . GLU A 1 76 ? -12.547 -15.391 -13.945 1 96.38 76 GLU A O 1
ATOM 573 N N . ARG A 1 77 ? -12.648 -16.766 -15.742 1 96.81 77 ARG A N 1
ATOM 574 C CA . ARG A 1 77 ? -14.086 -16.953 -15.625 1 96.81 77 ARG A CA 1
ATOM 575 C C . ARG A 1 77 ? -14.445 -17.656 -14.328 1 96.81 77 ARG A C 1
ATOM 577 O O . ARG A 1 77 ? -15.406 -17.281 -13.648 1 96.81 77 ARG A O 1
ATOM 584 N N . ALA A 1 78 ? -13.695 -18.672 -14.062 1 96.62 78 ALA A N 1
ATOM 585 C CA . ALA A 1 78 ? -13.953 -19.422 -12.844 1 96.62 78 ALA A CA 1
ATOM 586 C C . ALA A 1 78 ? -13.75 -18.562 -11.602 1 96.62 78 ALA A C 1
ATOM 588 O O . ALA A 1 78 ? -14.555 -18.609 -10.664 1 96.62 78 ALA A O 1
ATOM 589 N N . LEU A 1 79 ? -12.703 -17.719 -11.602 1 96.88 79 LEU A N 1
ATOM 590 C CA . LEU A 1 79 ? -12.43 -16.812 -10.477 1 96.88 79 LEU A CA 1
ATOM 591 C C . LEU A 1 79 ? -13.578 -15.828 -10.289 1 96.88 79 LEU A C 1
ATOM 593 O O . LEU A 1 79 ? -14.016 -15.586 -9.156 1 96.88 79 LEU A O 1
ATOM 597 N N . GLN A 1 80 ? -14.07 -15.273 -11.406 1 97.75 80 GLN A N 1
ATOM 598 C CA . GLN A 1 80 ? -15.195 -14.344 -11.32 1 97.75 80 GLN A CA 1
ATOM 599 C C . GLN A 1 80 ? -16.422 -15.008 -10.688 1 97.75 80 GLN A C 1
ATOM 601 O O . GLN A 1 80 ? -17.109 -14.391 -9.883 1 97.75 80 GLN A O 1
ATOM 606 N N . GLY A 1 81 ? -16.641 -16.281 -11.102 1 97.06 81 GLY A N 1
ATOM 607 C CA . GLY A 1 81 ? -17.734 -17.016 -10.5 1 97.06 81 GLY A CA 1
ATOM 608 C C . GLY A 1 81 ? -17.594 -17.188 -9 1 97.06 81 GLY A C 1
ATOM 609 O O . GLY A 1 81 ? -18.547 -16.969 -8.25 1 97.06 81 GLY A O 1
ATOM 610 N N . ILE A 1 82 ? -16.422 -17.516 -8.547 1 96.88 82 ILE A N 1
ATOM 611 C CA . ILE A 1 82 ? -16.156 -17.703 -7.125 1 96.88 82 ILE A CA 1
ATOM 612 C C . ILE A 1 82 ? -16.312 -16.375 -6.391 1 96.88 82 ILE A C 1
ATOM 614 O O . ILE A 1 82 ? -16.906 -16.312 -5.312 1 96.88 82 ILE A O 1
ATOM 618 N N . ILE A 1 83 ? -15.82 -15.266 -6.957 1 97 83 ILE A N 1
ATOM 619 C CA . ILE A 1 83 ? -15.883 -13.938 -6.355 1 97 83 ILE A CA 1
ATOM 620 C C . ILE A 1 83 ? -17.344 -13.523 -6.172 1 97 83 ILE A C 1
ATOM 622 O O . ILE A 1 83 ? -17.703 -12.945 -5.141 1 97 83 ILE A O 1
ATOM 626 N N . GLU A 1 84 ? -18.156 -13.867 -7.172 1 96.81 84 GLU A N 1
ATOM 627 C CA . GLU A 1 84 ? -19.578 -13.547 -7.07 1 96.81 84 GLU A CA 1
ATOM 628 C C . GLU A 1 84 ? -20.219 -14.266 -5.891 1 96.81 84 GLU A C 1
ATOM 630 O O . GLU A 1 84 ? -21.031 -13.68 -5.164 1 96.81 84 GLU A O 1
ATOM 635 N N . VAL A 1 85 ? -19.844 -15.492 -5.73 1 96.19 85 VAL A N 1
ATOM 636 C CA . VAL A 1 85 ? -20.375 -16.281 -4.625 1 96.19 85 VAL A CA 1
ATOM 637 C C . VAL A 1 85 ? -19.922 -15.68 -3.297 1 96.19 85 VAL A C 1
ATOM 639 O O . VAL A 1 85 ? -20.734 -15.438 -2.404 1 96.19 85 VAL A O 1
ATOM 642 N N . LEU A 1 86 ? -18.641 -15.391 -3.166 1 95.75 86 LEU A N 1
ATOM 643 C CA . LEU A 1 86 ? -18.078 -14.828 -1.946 1 95.75 86 LEU A CA 1
ATOM 644 C C . LEU A 1 86 ? -18.688 -13.461 -1.652 1 95.75 86 LEU A C 1
ATOM 646 O O . LEU A 1 86 ? -19 -13.141 -0.499 1 95.75 86 LEU A O 1
ATOM 650 N N . ASP A 1 87 ? -18.812 -12.664 -2.721 1 94.69 87 ASP A N 1
ATOM 651 C CA . ASP A 1 87 ? -19.375 -11.32 -2.631 1 94.69 87 ASP A CA 1
ATOM 652 C C . ASP A 1 87 ? -20.781 -11.359 -2.045 1 94.69 87 ASP A C 1
ATOM 654 O O . ASP A 1 87 ? -21.172 -10.477 -1.27 1 94.69 87 ASP A O 1
ATOM 658 N N . ASN A 1 88 ? -21.516 -12.414 -2.346 1 94.75 88 ASN A N 1
ATOM 659 C CA . ASN A 1 88 ? -22.891 -12.555 -1.887 1 94.75 88 ASN A CA 1
ATOM 660 C C . ASN A 1 88 ? -22.953 -13.18 -0.496 1 94.75 88 ASN A C 1
ATOM 662 O O . ASN A 1 88 ? -24 -13.164 0.146 1 94.75 88 ASN A O 1
ATOM 666 N N . GLN A 1 89 ? -21.844 -13.719 -0.046 1 93.81 89 GLN A N 1
ATOM 667 C CA . GLN A 1 89 ? -21.812 -14.352 1.267 1 93.81 89 GLN A CA 1
ATOM 668 C C . GLN A 1 89 ? -21.422 -13.352 2.35 1 93.81 89 GLN A C 1
ATOM 670 O O . GLN A 1 89 ? -21.344 -13.703 3.529 1 93.81 89 GLN A O 1
ATOM 675 N N . GLY A 1 90 ? -21.078 -12.156 1.947 1 88.56 90 GLY A N 1
ATOM 676 C CA . GLY A 1 90 ? -20.922 -11.086 2.92 1 88.56 90 GLY A CA 1
ATOM 677 C C . GLY A 1 90 ? -19.484 -10.883 3.357 1 88.56 90 GLY A C 1
ATOM 678 O O . GLY A 1 90 ? -19.219 -10.305 4.414 1 88.56 90 GLY A O 1
ATOM 679 N N . TYR A 1 91 ? -18.516 -11.375 2.635 1 91.69 91 TYR A N 1
ATOM 680 C CA . TYR A 1 91 ? -17.125 -11.078 2.926 1 91.69 91 TYR A CA 1
ATOM 681 C C . TYR A 1 91 ? -16.828 -9.594 2.74 1 91.69 91 TYR A C 1
ATOM 683 O O . TYR A 1 91 ? -17.312 -8.977 1.789 1 91.69 91 TYR A O 1
ATOM 691 N N . ASP A 1 92 ? -16.062 -9.07 3.674 1 90.19 92 ASP A N 1
ATOM 692 C CA . ASP A 1 92 ? -15.688 -7.664 3.564 1 90.19 92 ASP A CA 1
ATOM 693 C C . ASP A 1 92 ? -14.609 -7.469 2.504 1 90.19 92 ASP A C 1
ATOM 695 O O . ASP A 1 92 ? -14.656 -6.508 1.73 1 90.19 92 ASP A O 1
ATOM 699 N N . VAL A 1 93 ? -13.656 -8.406 2.525 1 92.56 93 VAL A N 1
ATOM 700 C CA . VAL A 1 93 ? -12.516 -8.289 1.63 1 92.56 93 VAL A CA 1
ATOM 701 C C . VAL A 1 93 ? -12.266 -9.633 0.939 1 92.56 93 VAL A C 1
ATOM 703 O O . VAL A 1 93 ? -12.352 -10.688 1.568 1 92.56 93 VAL A O 1
ATOM 706 N N . ILE A 1 94 ? -12.094 -9.594 -0.311 1 94.94 94 ILE A N 1
ATOM 707 C CA . ILE A 1 94 ? -11.609 -10.719 -1.1 1 94.94 94 ILE A CA 1
ATOM 708 C C . ILE A 1 94 ? -10.227 -10.406 -1.659 1 94.94 94 ILE A C 1
ATOM 710 O O . ILE A 1 94 ? -10.039 -9.398 -2.35 1 94.94 94 ILE A O 1
ATOM 714 N N . LEU A 1 95 ? -9.273 -11.18 -1.314 1 93.38 95 LEU A N 1
ATOM 715 C CA . LEU A 1 95 ? -7.898 -10.992 -1.767 1 93.38 95 LEU A CA 1
ATOM 716 C C . LEU A 1 95 ? -7.5 -12.07 -2.768 1 93.38 95 LEU A C 1
ATOM 718 O O . LEU A 1 95 ? -7.461 -13.258 -2.426 1 93.38 95 LEU A O 1
ATOM 722 N N . LEU A 1 96 ? -7.32 -11.672 -3.982 1 93.38 96 LEU A N 1
ATOM 723 C CA . LEU A 1 96 ? -6.723 -12.578 -4.953 1 93.38 96 LEU A CA 1
ATOM 724 C C . LEU A 1 96 ? -5.215 -12.68 -4.746 1 93.38 96 LEU A C 1
ATOM 726 O O . LEU A 1 96 ? -4.508 -11.672 -4.816 1 93.38 96 LEU A O 1
ATOM 730 N N . MET A 1 97 ? -4.742 -13.828 -4.43 1 89.19 97 MET A N 1
ATOM 731 C CA . MET A 1 97 ? -3.311 -14.078 -4.289 1 89.19 97 MET A CA 1
ATOM 732 C C . MET A 1 97 ? -2.756 -14.781 -5.523 1 89.19 97 MET A C 1
ATOM 734 O O . MET A 1 97 ? -2.781 -16 -5.605 1 89.19 97 MET A O 1
ATOM 738 N N . SER A 1 98 ? -2.395 -13.977 -6.434 1 86.31 98 SER A N 1
ATOM 739 C CA . SER A 1 98 ? -1.888 -14.469 -7.711 1 86.31 98 SER A CA 1
ATOM 740 C C . SER A 1 98 ? -0.987 -13.438 -8.383 1 86.31 98 SER A C 1
ATOM 742 O O . SER A 1 98 ? -1.218 -12.234 -8.266 1 86.31 98 SER A O 1
ATOM 744 N N . THR A 1 99 ? -0.001 -13.906 -9.039 1 80.88 99 THR A N 1
ATOM 745 C CA . THR A 1 99 ? 0.84 -13.023 -9.844 1 80.88 99 THR A CA 1
ATOM 746 C C . THR A 1 99 ? 0.448 -13.094 -11.312 1 80.88 99 THR A C 1
ATOM 748 O O . THR A 1 99 ? 1.068 -12.453 -12.156 1 80.88 99 THR A O 1
ATOM 751 N N . ALA A 1 100 ? -0.566 -13.898 -11.609 1 86.38 100 ALA A N 1
ATOM 752 C CA . ALA A 1 100 ? -1.047 -14 -12.984 1 86.38 100 ALA A CA 1
ATOM 753 C C . ALA A 1 100 ? -1.64 -12.672 -13.453 1 86.38 100 ALA A C 1
ATOM 755 O O . ALA A 1 100 ? -2.117 -11.875 -12.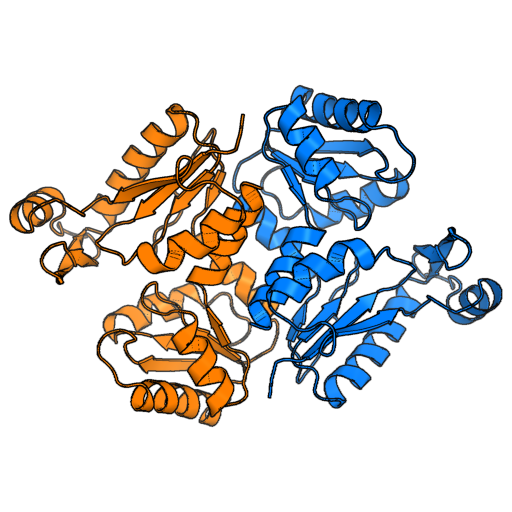641 1 86.38 100 ALA A O 1
ATOM 756 N N . PRO A 1 101 ? -1.496 -12.453 -14.758 1 90.19 101 PRO A N 1
ATOM 757 C CA . PRO A 1 101 ? -2.062 -11.219 -15.305 1 90.19 101 PRO A CA 1
ATOM 758 C C . PRO A 1 101 ? -3.586 -11.266 -15.406 1 90.19 101 PRO A C 1
ATOM 760 O O . PRO A 1 101 ? -4.133 -11.211 -16.516 1 90.19 101 PRO A O 1
ATOM 763 N N . ILE A 1 102 ? -4.188 -11.383 -14.297 1 91.12 102 ILE A N 1
ATOM 764 C CA . ILE A 1 102 ? -5.645 -11.383 -14.203 1 91.12 102 ILE A CA 1
ATOM 765 C C . ILE A 1 102 ? -6.121 -10.062 -13.594 1 91.12 102 ILE A C 1
ATOM 767 O O . ILE A 1 102 ? -5.637 -9.648 -12.539 1 91.12 102 ILE A O 1
ATOM 771 N N . SER A 1 103 ? -6.91 -9.359 -14.32 1 85.12 103 SER A N 1
ATOM 772 C CA . SER A 1 103 ? -7.461 -8.078 -13.875 1 85.12 103 SER A CA 1
ATOM 773 C C . SER A 1 103 ? -8.906 -7.91 -14.344 1 85.12 103 SER A C 1
ATOM 775 O O . SER A 1 103 ? -9.398 -8.695 -15.156 1 85.12 103 SER A O 1
ATOM 777 N N . GLY A 1 104 ? -9.539 -7.012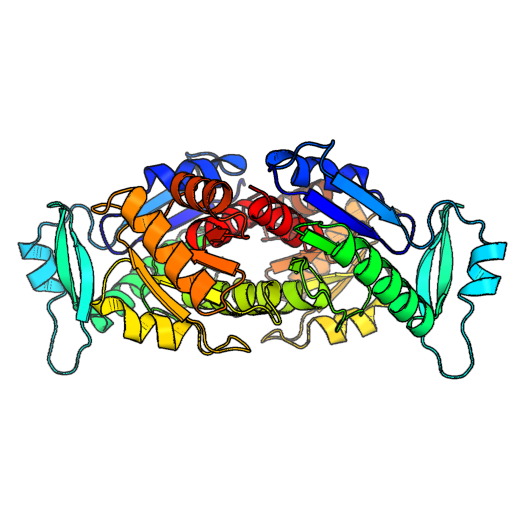 -13.781 1 87.88 104 GLY A N 1
ATOM 778 C CA . GLY A 1 104 ? -10.875 -6.664 -14.227 1 87.88 104 GLY A CA 1
ATOM 779 C C . GLY A 1 104 ? -11.961 -7.48 -13.547 1 87.88 104 GLY A C 1
ATOM 780 O O . GLY A 1 104 ? -13.094 -7.543 -14.031 1 87.88 104 GLY A O 1
ATOM 781 N N . LEU A 1 105 ? -11.586 -8.266 -12.578 1 95.12 105 LEU A N 1
ATOM 782 C CA . LEU A 1 105 ? -12.594 -8.953 -11.773 1 95.12 105 LEU A CA 1
ATOM 783 C C . LEU A 1 105 ? -13.453 -7.953 -11.008 1 95.12 105 LEU A C 1
ATOM 785 O O . LEU A 1 105 ? -13.023 -6.832 -10.734 1 95.12 105 LEU A O 1
ATOM 789 N N . VAL A 1 106 ? -14.656 -8.422 -10.758 1 93.88 106 VAL A N 1
ATOM 790 C CA . VAL A 1 106 ? -15.594 -7.457 -10.195 1 93.88 106 VAL A CA 1
ATOM 791 C C . VAL A 1 106 ? -16.266 -8.047 -8.953 1 93.88 106 VAL A C 1
ATOM 793 O O . VAL A 1 106 ? -16.656 -9.219 -8.945 1 93.88 106 VAL A O 1
ATOM 796 N N . ALA A 1 107 ? -16.281 -7.312 -7.895 1 93.94 107 ALA A N 1
ATOM 797 C CA . ALA A 1 107 ? -17.094 -7.535 -6.703 1 93.94 107 ALA A CA 1
ATOM 798 C C . ALA A 1 107 ? -17.922 -6.297 -6.367 1 93.94 107 ALA A C 1
ATOM 800 O O . ALA A 1 107 ? -17.406 -5.172 -6.414 1 93.94 107 ALA A O 1
ATOM 801 N N . ARG A 1 108 ? -19.203 -6.465 -5.988 1 90.38 108 ARG A N 1
ATOM 802 C CA . ARG A 1 108 ? -20.094 -5.336 -5.77 1 90.38 108 ARG A CA 1
ATOM 803 C C . ARG A 1 108 ? -20.141 -4.938 -4.301 1 90.38 108 ARG A C 1
ATOM 805 O O . ARG A 1 108 ? -20.188 -3.75 -3.975 1 90.38 108 ARG A O 1
ATOM 812 N N . ASN A 1 109 ? -19.984 -5.891 -3.521 1 91.25 109 ASN A N 1
ATOM 813 C CA . ASN A 1 109 ? -20.172 -5.637 -2.098 1 91.25 109 ASN A CA 1
ATOM 814 C C . ASN A 1 109 ? -18.844 -5.648 -1.348 1 91.25 109 ASN A C 1
ATOM 816 O O . ASN A 1 109 ? -18.594 -4.797 -0.493 1 91.25 109 ASN A O 1
ATOM 820 N N . SER A 1 110 ? -17.984 -6.57 -1.748 1 93.88 110 SER A N 1
ATOM 821 C CA . SER A 1 110 ? -16.688 -6.75 -1.09 1 93.88 110 SER A CA 1
ATOM 822 C C . SER A 1 110 ? -15.625 -5.844 -1.703 1 93.88 110 SER A C 1
ATOM 824 O O . SER A 1 110 ? -15.727 -5.465 -2.871 1 93.88 110 SER A O 1
ATOM 826 N N . ILE A 1 111 ? -14.734 -5.461 -0.922 1 93.12 111 ILE A N 1
ATOM 827 C CA . ILE A 1 111 ? -13.523 -4.883 -1.489 1 93.12 111 ILE A CA 1
ATOM 828 C C . ILE A 1 111 ? -12.656 -5.988 -2.098 1 93.12 111 ILE A C 1
ATOM 830 O O . ILE A 1 111 ? -12.258 -6.93 -1.405 1 93.12 11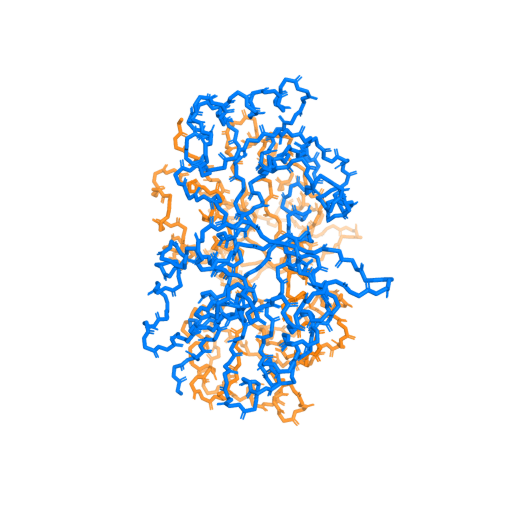1 ILE A O 1
ATOM 834 N N . LEU A 1 112 ? -12.492 -5.902 -3.393 1 95.19 112 LEU A N 1
ATOM 835 C CA . LEU A 1 112 ? -11.688 -6.895 -4.102 1 95.19 112 LEU A CA 1
ATOM 836 C C . LEU A 1 112 ? -10.266 -6.391 -4.32 1 95.19 112 LEU A C 1
ATOM 838 O O . LEU A 1 112 ? -10.062 -5.367 -4.98 1 95.19 112 LEU A O 1
ATOM 842 N N . LEU A 1 113 ? -9.289 -7.082 -3.73 1 93.69 113 LEU A N 1
ATOM 843 C CA . LEU A 1 113 ? -7.883 -6.742 -3.9 1 93.69 113 LEU A CA 1
ATOM 844 C C . LEU A 1 113 ? -7.238 -7.613 -4.973 1 93.69 113 LEU A C 1
ATOM 846 O O . LEU A 1 113 ? -7.004 -8.805 -4.754 1 93.69 113 LEU A O 1
ATOM 850 N N . GLU A 1 114 ? -6.957 -6.953 -6.066 1 93.31 114 GLU A N 1
ATOM 851 C CA . GLU A 1 114 ? -6.258 -7.602 -7.172 1 93.31 114 GLU A CA 1
ATOM 852 C C . GLU A 1 114 ? -4.805 -7.137 -7.25 1 93.31 114 GLU A C 1
ATOM 854 O O . GLU A 1 114 ? -4.531 -5.98 -7.582 1 93.31 114 GLU A O 1
ATOM 859 N N . PRO A 1 115 ? -3.906 -8.023 -7.09 1 90.81 115 PRO A N 1
ATOM 860 C CA . PRO A 1 115 ? -2.498 -7.621 -7.082 1 90.81 115 PRO A CA 1
ATOM 861 C C . PRO A 1 115 ? -2.086 -6.898 -8.367 1 90.81 115 PRO A C 1
ATOM 863 O O . PRO A 1 115 ? -1.367 -5.898 -8.312 1 90.81 115 PRO A O 1
ATOM 866 N N . MET A 1 116 ? -2.58 -7.336 -9.484 1 91.44 116 MET A N 1
ATOM 867 C CA . MET A 1 116 ? -2.197 -6.746 -10.766 1 91.44 116 MET A CA 1
ATOM 868 C C . MET A 1 116 ? -2.713 -5.316 -10.883 1 91.44 116 MET A C 1
ATOM 870 O O . MET A 1 116 ? -2.135 -4.5 -11.602 1 91.44 116 MET A O 1
ATOM 874 N N . ARG A 1 117 ? -3.715 -5.074 -10.148 1 91.44 117 ARG A N 1
ATOM 875 C CA . ARG A 1 117 ? -4.277 -3.729 -10.156 1 91.44 117 ARG A CA 1
ATOM 876 C C . ARG A 1 117 ? -3.59 -2.84 -9.125 1 91.44 117 ARG A C 1
ATOM 878 O O . ARG A 1 117 ? -3.408 -1.641 -9.352 1 91.44 117 ARG A O 1
ATOM 885 N N . ILE A 1 118 ? -3.115 -3.391 -8.055 1 92.38 118 ILE A N 1
ATOM 886 C CA . ILE A 1 118 ? -2.668 -2.623 -6.895 1 92.38 118 ILE A CA 1
ATOM 887 C C . ILE A 1 118 ? -1.149 -2.477 -6.926 1 92.38 118 ILE A C 1
ATOM 889 O O . ILE A 1 118 ? -0.621 -1.379 -6.738 1 92.38 118 ILE A O 1
ATOM 893 N N . ILE A 1 119 ? -0.439 -3.488 -7.305 1 92.81 119 ILE A N 1
ATOM 894 C CA . ILE A 1 119 ? 0.996 -3.572 -7.059 1 92.81 119 ILE A CA 1
ATOM 895 C C . ILE A 1 119 ? 1.738 -2.633 -8.008 1 92.81 119 ILE A C 1
ATOM 897 O O . ILE A 1 119 ? 2.557 -1.819 -7.57 1 92.81 119 ILE A O 1
ATOM 901 N N . PRO A 1 120 ? 1.464 -2.635 -9.297 1 93.44 120 PRO A N 1
ATOM 902 C CA . PRO A 1 120 ? 2.291 -1.831 -10.203 1 93.44 120 PRO A CA 1
ATOM 903 C C . PRO A 1 120 ? 2.201 -0.335 -9.914 1 93.44 120 PRO A C 1
ATOM 905 O O . PRO A 1 120 ? 3.229 0.328 -9.742 1 93.44 120 PRO A O 1
ATOM 908 N N . PRO A 1 121 ? 0.982 0.197 -9.789 1 91.88 121 PRO A N 1
ATOM 909 C CA . PRO A 1 121 ? 0.949 1.628 -9.477 1 91.88 121 PRO A CA 1
ATOM 910 C C . PRO A 1 121 ? 1.575 1.951 -8.125 1 91.88 121 PRO A C 1
ATOM 912 O O . PRO A 1 121 ? 2.195 3.006 -7.961 1 91.88 121 PRO A O 1
ATOM 915 N N . LEU A 1 122 ? 1.383 1.106 -7.207 1 92.62 122 LEU A N 1
ATOM 916 C CA . LEU A 1 122 ? 1.959 1.313 -5.883 1 92.62 122 LEU A CA 1
ATOM 917 C C . LEU A 1 122 ? 3.482 1.345 -5.949 1 92.62 122 LEU A C 1
ATOM 919 O O . LEU A 1 122 ? 4.113 2.277 -5.449 1 92.62 122 LEU A O 1
ATOM 923 N N . VAL A 1 123 ? 4.07 0.374 -6.613 1 93.44 123 VAL A N 1
ATOM 924 C CA . VAL A 1 123 ? 5.523 0.292 -6.73 1 93.44 123 VAL A CA 1
ATOM 925 C C . VAL A 1 123 ? 6.043 1.495 -7.512 1 93.44 123 VAL A C 1
ATOM 927 O O . VAL A 1 123 ? 7.059 2.09 -7.145 1 93.44 123 VAL A O 1
ATOM 930 N N . ALA A 1 124 ? 5.348 1.861 -8.547 1 93.81 124 ALA A N 1
ATOM 931 C CA . ALA A 1 124 ? 5.746 3.031 -9.328 1 93.81 124 ALA A CA 1
ATOM 932 C C . ALA A 1 124 ? 5.797 4.281 -8.453 1 93.81 124 ALA A C 1
ATOM 934 O O . ALA A 1 124 ? 6.715 5.094 -8.578 1 93.81 124 ALA A O 1
ATOM 935 N N . SER A 1 125 ? 4.852 4.398 -7.574 1 90.75 125 SER A N 1
ATOM 936 C CA . SER A 1 125 ? 4.781 5.566 -6.703 1 90.75 125 SER A CA 1
ATOM 937 C C . SER A 1 125 ? 5.879 5.531 -5.645 1 90.75 125 SER A C 1
ATOM 939 O O . SER A 1 125 ? 6.359 6.578 -5.207 1 90.75 125 SER A O 1
ATOM 941 N N . ILE A 1 126 ? 6.305 4.348 -5.289 1 91.81 126 ILE A N 1
ATOM 942 C CA . ILE A 1 126 ? 7.297 4.176 -4.234 1 91.81 126 ILE A CA 1
ATOM 943 C C . ILE A 1 126 ? 8.695 4.426 -4.793 1 91.81 126 ILE A C 1
ATOM 945 O O . ILE A 1 126 ? 9.477 5.18 -4.215 1 91.81 126 ILE A O 1
ATOM 949 N N . VAL A 1 127 ? 8.922 3.863 -5.988 1 92.81 127 VAL A N 1
ATOM 950 C CA . VAL A 1 127 ? 10.297 3.867 -6.477 1 92.81 127 VAL A CA 1
ATOM 951 C C . VAL A 1 127 ? 10.586 5.18 -7.199 1 92.81 127 VAL A C 1
ATOM 953 O O . VAL A 1 127 ? 11.734 5.637 -7.238 1 92.81 127 VAL A O 1
ATOM 956 N N . ASP A 1 128 ? 9.43 5.77 -7.844 1 84.31 128 ASP A N 1
ATOM 957 C CA . ASP A 1 128 ? 9.445 7.094 -8.461 1 84.31 128 ASP A CA 1
ATOM 958 C C . ASP A 1 128 ? 10.531 7.188 -9.539 1 84.31 128 ASP A C 1
ATOM 960 O O . ASP A 1 128 ? 10.266 6.922 -10.711 1 84.31 128 ASP A O 1
ATOM 964 N N . GLY A 1 129 ? 11.836 7.309 -9.289 1 86.31 129 GLY A N 1
ATOM 965 C CA . GLY A 1 129 ? 12.922 7.531 -10.227 1 86.31 129 GLY A CA 1
ATOM 966 C C . GLY A 1 129 ? 14.031 6.508 -10.102 1 86.31 129 GLY A C 1
ATOM 967 O O . GLY A 1 129 ? 14.961 6.492 -10.906 1 86.31 129 GLY A O 1
ATOM 968 N N . HIS A 1 130 ? 13.875 5.656 -9.336 1 94.06 130 HIS A N 1
ATOM 969 C CA . HIS A 1 130 ? 14.883 4.625 -9.117 1 94.06 130 HIS A CA 1
ATOM 970 C C . HIS A 1 130 ? 14.82 3.562 -10.211 1 94.06 130 HIS A C 1
ATOM 972 O O . HIS A 1 130 ? 13.758 3.314 -10.781 1 94.06 130 HIS A O 1
ATOM 978 N N . GLN A 1 131 ? 15.992 3.045 -10.5 1 97 131 GLN A N 1
ATOM 979 C CA . GLN A 1 131 ? 16.078 1.933 -11.445 1 97 131 GLN A CA 1
ATOM 980 C C . GLN A 1 131 ? 15.75 0.608 -10.758 1 97 131 GLN A C 1
ATOM 982 O O . GLN A 1 131 ? 16.516 0.135 -9.914 1 97 131 GLN A O 1
ATOM 987 N N . VAL A 1 132 ? 14.648 0.005 -11.203 1 97.25 132 VAL A N 1
ATOM 988 C CA . VAL A 1 132 ? 14.18 -1.214 -10.555 1 97.25 132 VAL A CA 1
ATOM 989 C C . VAL A 1 132 ? 14.773 -2.434 -11.258 1 97.25 132 VAL A C 1
ATOM 991 O O . VAL A 1 132 ? 14.828 -2.48 -12.484 1 97.25 132 VAL A O 1
ATOM 994 N N . GLY A 1 133 ? 15.305 -3.336 -10.445 1 98.25 133 GLY A N 1
ATOM 995 C CA . GLY A 1 133 ? 15.617 -4.68 -10.906 1 98.25 133 GLY A CA 1
ATOM 996 C C . GLY A 1 133 ? 14.641 -5.727 -10.406 1 98.25 133 GLY A C 1
ATOM 997 O O . GLY A 1 133 ? 14.438 -5.859 -9.195 1 98.25 133 GLY A O 1
ATOM 998 N N . VAL A 1 134 ? 14.078 -6.5 -11.312 1 97.56 134 VAL A N 1
ATOM 999 C CA . VAL A 1 134 ? 13.078 -7.5 -10.953 1 97.56 134 VAL A CA 1
ATOM 1000 C C . VAL A 1 134 ? 13.688 -8.898 -11.07 1 97.56 134 VAL A C 1
ATOM 1002 O O . VAL A 1 134 ? 14.25 -9.25 -12.109 1 97.56 134 VAL A O 1
ATOM 1005 N N . ILE A 1 135 ? 13.594 -9.648 -10.016 1 97.12 135 ILE A N 1
ATOM 1006 C CA . ILE A 1 135 ? 14.008 -11.047 -10.062 1 97.12 135 ILE A CA 1
ATOM 1007 C C . ILE A 1 135 ? 12.805 -11.93 -10.391 1 97.12 135 ILE A C 1
ATOM 1009 O O . ILE A 1 135 ? 11.828 -11.961 -9.641 1 97.12 135 ILE A O 1
ATOM 1013 N N . VAL A 1 136 ? 12.883 -12.617 -11.469 1 93.88 136 VAL A N 1
ATOM 1014 C CA . VAL A 1 136 ? 11.805 -13.438 -12.016 1 93.88 136 VAL A CA 1
ATOM 1015 C C . VAL A 1 136 ? 12.117 -14.914 -11.805 1 93.88 136 VAL A C 1
ATOM 1017 O O . VAL A 1 136 ? 13.234 -15.367 -12.086 1 93.88 136 VAL A O 1
ATOM 1020 N N . PRO A 1 137 ? 11.133 -15.648 -11.312 1 90.31 137 PRO A N 1
ATOM 1021 C CA . PRO A 1 137 ? 11.406 -17.031 -10.93 1 90.31 137 PRO A CA 1
ATOM 1022 C C . PRO A 1 137 ? 11.758 -17.922 -12.125 1 90.31 137 PRO A C 1
ATOM 1024 O O . PRO A 1 137 ? 12.602 -18.812 -12.016 1 90.31 137 PRO A O 1
ATOM 1027 N N . ILE A 1 138 ? 11.062 -17.719 -13.266 1 88.75 138 ILE A N 1
ATOM 1028 C CA . ILE A 1 138 ? 11.305 -18.547 -14.438 1 88.75 138 ILE A CA 1
ATOM 1029 C C . ILE A 1 138 ? 11.25 -17.688 -15.695 1 88.75 138 ILE A C 1
ATOM 1031 O O . ILE A 1 138 ? 10.562 -16.656 -15.727 1 88.75 138 ILE A O 1
ATOM 1035 N N . GLN A 1 139 ? 11.883 -18.141 -16.766 1 92.06 139 GLN A N 1
ATOM 1036 C CA . GLN A 1 139 ? 12.023 -17.391 -18.016 1 92.06 139 GLN A CA 1
ATOM 1037 C C . GLN A 1 139 ? 10.672 -17.156 -18.672 1 92.06 139 GLN A C 1
ATOM 1039 O O . GLN A 1 139 ? 10.445 -16.094 -19.266 1 92.06 139 GLN A O 1
ATOM 1044 N N . GLU A 1 140 ? 9.734 -18.031 -18.484 1 87.75 140 GLU A N 1
ATOM 1045 C CA . GLU A 1 140 ? 8.422 -17.984 -19.141 1 87.75 140 GLU A CA 1
ATOM 1046 C C . GLU A 1 140 ? 7.613 -16.781 -18.656 1 87.75 140 GLU A C 1
ATOM 1048 O O . GLU A 1 140 ? 6.66 -16.375 -19.312 1 87.75 140 GLU A O 1
ATOM 1053 N N . LEU A 1 141 ? 8 -16.219 -17.5 1 89.81 141 LEU A N 1
ATOM 1054 C CA . LEU A 1 141 ? 7.219 -15.148 -16.906 1 89.81 141 LEU A CA 1
ATOM 1055 C C . LEU A 1 141 ? 7.766 -13.789 -17.328 1 89.81 141 LEU A C 1
ATOM 1057 O O . LEU A 1 141 ? 7.16 -12.75 -17.047 1 89.81 141 LEU A O 1
ATOM 1061 N N . LEU A 1 142 ? 8.852 -13.773 -18.094 1 93.12 142 LEU A N 1
ATOM 1062 C CA . LEU A 1 142 ? 9.555 -12.531 -18.406 1 93.12 142 LEU A CA 1
ATOM 1063 C C . LEU A 1 142 ? 8.656 -11.578 -19.188 1 93.12 142 LEU A C 1
ATOM 1065 O O . LEU A 1 142 ? 8.602 -10.383 -18.891 1 93.12 142 LEU A O 1
ATOM 1069 N N . ASP A 1 143 ? 7.965 -12.109 -20.125 1 92.81 143 ASP A N 1
ATOM 1070 C CA . ASP A 1 143 ? 7.109 -11.25 -20.938 1 92.81 143 ASP A CA 1
ATOM 1071 C C . ASP A 1 143 ? 5.992 -10.633 -20.094 1 92.81 143 ASP A C 1
ATOM 1073 O O . ASP A 1 143 ? 5.707 -9.438 -20.219 1 92.81 143 ASP A O 1
ATOM 1077 N N . ASN A 1 144 ? 5.387 -11.453 -19.312 1 91.19 144 ASN A N 1
ATOM 1078 C CA . ASN A 1 144 ? 4.332 -10.969 -18.422 1 91.19 144 ASN A CA 1
ATOM 1079 C C . ASN A 1 144 ? 4.863 -9.938 -17.438 1 91.19 144 ASN A C 1
ATOM 1081 O O . ASN A 1 144 ? 4.191 -8.945 -17.156 1 91.19 144 ASN A O 1
ATOM 1085 N N . GLN A 1 145 ? 6.062 -10.156 -16.984 1 93.69 145 GLN A N 1
ATOM 1086 C CA . GLN A 1 145 ? 6.688 -9.227 -16.047 1 93.69 145 GLN A CA 1
ATOM 1087 C C . GLN A 1 145 ? 7.008 -7.902 -16.719 1 93.69 145 GLN A C 1
ATOM 1089 O O . GLN A 1 145 ? 6.789 -6.836 -16.141 1 93.69 145 GLN A O 1
ATOM 1094 N N . ALA A 1 146 ? 7.512 -8.008 -17.906 1 94.88 146 ALA A N 1
ATOM 1095 C CA . ALA A 1 146 ? 7.812 -6.789 -18.641 1 94.88 146 ALA A CA 1
ATOM 1096 C C . ALA A 1 146 ? 6.559 -5.949 -18.859 1 94.88 146 ALA A C 1
ATOM 1098 O O . ALA A 1 146 ? 6.586 -4.727 -18.703 1 94.88 146 ALA A O 1
ATOM 1099 N N . ASN A 1 147 ? 5.508 -6.645 -19.188 1 94.44 147 ASN A N 1
ATOM 1100 C CA . ASN A 1 147 ? 4.242 -5.945 -19.391 1 94.44 147 ASN A CA 1
ATOM 1101 C C . ASN A 1 147 ? 3.711 -5.355 -18.094 1 94.44 147 ASN A C 1
ATOM 1103 O O . ASN A 1 147 ? 3.215 -4.23 -18.078 1 94.44 147 ASN A O 1
ATOM 1107 N N . LYS A 1 148 ? 3.791 -6.043 -17.016 1 94.25 148 LYS A N 1
ATOM 1108 C CA . LYS A 1 148 ? 3.324 -5.641 -15.688 1 94.25 148 LYS A CA 1
ATOM 1109 C C . LYS A 1 148 ? 4.008 -4.355 -15.234 1 94.25 148 LYS A C 1
ATOM 1111 O O . LYS A 1 148 ? 3.361 -3.473 -14.664 1 94.25 148 LYS A O 1
ATOM 1116 N N . TRP A 1 149 ? 5.305 -4.199 -15.625 1 95.88 149 TRP A N 1
ATOM 1117 C CA . TRP A 1 149 ? 6.109 -3.145 -15.016 1 95.88 149 TRP A CA 1
ATOM 1118 C C . TRP A 1 149 ? 6.371 -2.018 -16.016 1 95.88 149 TRP A C 1
ATOM 1120 O O . TRP A 1 149 ? 7.238 -1.17 -15.781 1 95.88 149 TRP A O 1
ATOM 1130 N N . LYS A 1 150 ? 5.598 -1.984 -17.078 1 94.38 150 LYS A N 1
ATOM 1131 C CA . LYS A 1 150 ? 5.68 -0.908 -18.062 1 94.38 150 LYS A CA 1
ATOM 1132 C C . LYS A 1 150 ? 5.273 0.429 -17.438 1 94.38 150 LYS A C 1
ATOM 1134 O O . LYS A 1 150 ? 5.602 1.489 -17.984 1 94.38 150 LYS A O 1
ATOM 1139 N N . VAL A 1 151 ? 4.594 0.377 -16.344 1 93.69 151 VAL A N 1
ATOM 1140 C CA . VAL A 1 151 ? 4.062 1.57 -15.695 1 93.69 151 VAL A CA 1
ATOM 1141 C C . VAL A 1 151 ? 5.195 2.326 -15 1 93.69 151 VAL A C 1
ATOM 1143 O O . VAL A 1 151 ? 5.031 3.488 -14.625 1 93.69 151 VAL A O 1
ATOM 1146 N N . LEU A 1 152 ? 6.352 1.692 -14.844 1 94.88 152 LEU A N 1
ATOM 1147 C CA . LEU A 1 152 ? 7.484 2.348 -14.203 1 94.88 152 LEU A CA 1
ATOM 1148 C C . LEU A 1 152 ? 8.078 3.422 -15.102 1 94.88 152 LEU A C 1
ATOM 1150 O O . LEU A 1 152 ? 8.031 3.299 -16.328 1 94.88 152 LEU A O 1
ATOM 1154 N N . GLN A 1 153 ? 8.602 4.453 -14.461 1 92.56 153 GLN A N 1
ATOM 1155 C CA . GLN A 1 153 ? 9.227 5.535 -15.219 1 92.56 153 GLN A CA 1
ATOM 1156 C C . GLN A 1 153 ? 10.398 5.02 -16.047 1 92.56 153 GLN A C 1
ATOM 1158 O O . GLN A 1 153 ? 10.586 5.434 -17.188 1 92.56 153 GLN A O 1
ATOM 1163 N N . LYS A 1 154 ? 11.188 4.18 -15.461 1 95 154 LYS A N 1
ATOM 1164 C CA . LYS A 1 154 ? 12.297 3.51 -16.141 1 95 154 LYS A CA 1
ATOM 1165 C C . LYS A 1 154 ? 11.992 2.031 -16.359 1 95 154 LYS A C 1
ATOM 1167 O O . LYS A 1 154 ? 11.492 1.35 -15.461 1 95 154 LYS A O 1
ATOM 1172 N N . MET A 1 155 ? 12.312 1.609 -17.547 1 95.12 155 MET A N 1
ATOM 1173 C CA . MET A 1 155 ? 12.141 0.183 -17.812 1 95.12 155 MET A CA 1
ATOM 1174 C C . MET A 1 155 ? 12.969 -0.65 -16.844 1 95.12 155 MET A C 1
ATOM 1176 O O . MET A 1 155 ? 14.172 -0.425 -16.688 1 95.12 155 MET A O 1
ATOM 1180 N N . PRO A 1 156 ? 12.32 -1.591 -16.219 1 97.5 156 PRO A N 1
ATOM 1181 C CA . PRO A 1 156 ? 13.086 -2.359 -15.242 1 97.5 156 PRO A CA 1
ATOM 1182 C C . PRO A 1 156 ? 14.062 -3.342 -15.891 1 97.5 156 PRO A C 1
ATOM 1184 O O . PRO A 1 156 ? 13.93 -3.654 -17.078 1 97.5 156 PRO A O 1
ATOM 1187 N N . LEU A 1 157 ? 15.047 -3.691 -15.117 1 98.38 157 LEU A N 1
ATOM 1188 C CA . LEU A 1 157 ? 15.984 -4.758 -15.461 1 98.38 157 LEU A CA 1
ATOM 1189 C C . LEU A 1 157 ? 15.5 -6.098 -14.906 1 98.38 157 LEU A C 1
ATOM 1191 O O . LEU A 1 157 ? 14.797 -6.141 -13.898 1 98.38 157 LEU A O 1
ATOM 1195 N N . PHE A 1 158 ? 15.891 -7.168 -15.609 1 98.19 158 PHE A N 1
ATOM 1196 C CA . PHE A 1 158 ? 15.383 -8.469 -15.188 1 98.19 158 PHE A CA 1
ATOM 1197 C C . PHE A 1 158 ? 16.531 -9.461 -14.992 1 98.19 158 PHE A C 1
ATOM 1199 O O . PHE A 1 158 ? 17.516 -9.422 -15.727 1 98.19 158 PHE A O 1
ATOM 1206 N N . ALA A 1 159 ? 16.438 -10.242 -14.016 1 98 159 ALA A N 1
ATOM 1207 C CA . ALA A 1 159 ? 17.297 -11.391 -13.789 1 98 159 ALA A CA 1
ATOM 1208 C C . ALA A 1 159 ? 16.5 -12.602 -13.312 1 98 159 ALA A C 1
ATOM 1210 O O . ALA A 1 159 ? 15.367 -12.453 -12.844 1 98 159 ALA A O 1
ATOM 1211 N N . LEU A 1 160 ? 17.109 -13.766 -13.484 1 96.75 160 LEU A N 1
ATOM 1212 C CA . LEU A 1 160 ? 16.391 -15 -13.172 1 96.75 160 LEU A CA 1
ATOM 1213 C C . LEU A 1 160 ? 16.938 -15.633 -11.898 1 96.75 160 LEU A C 1
ATOM 1215 O O . LEU A 1 160 ? 18.156 -15.812 -11.758 1 96.75 160 LEU A O 1
ATOM 1219 N N . ALA A 1 161 ? 16.047 -15.945 -10.938 1 96.5 161 ALA A N 1
ATOM 1220 C CA . ALA A 1 161 ? 16.344 -16.766 -9.766 1 96.5 161 ALA A CA 1
ATOM 1221 C C . ALA A 1 161 ? 15.062 -17.344 -9.172 1 96.5 161 ALA A C 1
ATOM 1223 O O . ALA A 1 161 ? 14.133 -16.609 -8.82 1 96.5 161 ALA A O 1
ATOM 1224 N N . ASN A 1 162 ? 15.023 -18.641 -9.047 1 92.12 162 ASN A N 1
ATOM 1225 C CA . ASN A 1 162 ? 13.852 -19.328 -8.508 1 92.12 162 ASN A CA 1
ATOM 1226 C C . ASN A 1 162 ? 13.906 -19.406 -6.984 1 92.12 162 ASN A C 1
ATOM 1228 O O . ASN A 1 162 ? 14.898 -19.875 -6.418 1 92.12 162 ASN A O 1
ATOM 1232 N N . PRO A 1 163 ? 12.875 -18.953 -6.363 1 89.19 163 PRO A N 1
ATOM 1233 C CA . PRO A 1 163 ? 12.914 -18.938 -4.902 1 89.19 163 PRO A CA 1
ATOM 1234 C C . PRO A 1 163 ? 12.789 -20.344 -4.305 1 89.19 163 PRO A C 1
ATOM 1236 O O . PRO A 1 163 ? 13.094 -20.547 -3.125 1 89.19 163 PRO A O 1
ATOM 1239 N N . ILE A 1 164 ? 12.289 -21.266 -5.008 1 83.31 164 ILE A N 1
ATOM 1240 C CA . ILE A 1 164 ? 12.016 -22.609 -4.48 1 83.31 164 ILE A CA 1
ATOM 1241 C C . ILE A 1 164 ? 13.188 -23.531 -4.793 1 83.31 164 ILE A C 1
ATOM 1243 O O . ILE A 1 164 ? 13.711 -24.203 -3.902 1 83.31 164 ILE A O 1
ATOM 1247 N N . TRP A 1 165 ? 13.719 -23.453 -5.938 1 86.5 165 TRP A N 1
ATOM 1248 C CA . TRP A 1 165 ? 14.633 -24.5 -6.406 1 86.5 165 TRP A CA 1
ATOM 1249 C C . TRP A 1 165 ? 16.078 -24 -6.406 1 86.5 165 TRP A C 1
ATOM 1251 O O . TRP A 1 165 ? 17.016 -24.797 -6.371 1 86.5 165 TRP A O 1
ATOM 1261 N N . ASP A 1 166 ? 16.25 -22.688 -6.551 1 91.88 166 ASP A N 1
ATOM 1262 C CA . ASP A 1 166 ? 17.609 -22.156 -6.641 1 91.88 166 ASP A CA 1
ATOM 1263 C C . ASP A 1 166 ? 18.203 -21.922 -5.254 1 91.88 166 ASP A C 1
ATOM 1265 O O . ASP A 1 166 ? 17.469 -21.75 -4.281 1 91.88 166 ASP A O 1
ATOM 1269 N N . SER A 1 167 ? 19.531 -21.891 -5.191 1 93.81 167 SER A N 1
ATOM 1270 C CA . SER A 1 167 ? 20.25 -21.625 -3.949 1 93.81 167 SER A CA 1
ATOM 1271 C C . SER A 1 167 ? 20.234 -20.156 -3.59 1 93.81 167 SER A C 1
ATOM 1273 O O . SER A 1 167 ? 19.953 -19.297 -4.441 1 93.81 167 SER A O 1
ATOM 1275 N N . GLU A 1 168 ? 20.547 -19.906 -2.346 1 95.81 168 GLU A N 1
ATOM 1276 C CA . GLU A 1 168 ? 20.703 -18.531 -1.897 1 95.81 168 GLU A CA 1
ATOM 1277 C C . GLU A 1 168 ? 21.781 -17.812 -2.691 1 95.81 168 GLU A C 1
ATOM 1279 O O . GLU A 1 168 ? 21.656 -16.625 -2.994 1 95.81 168 GLU A O 1
ATOM 1284 N N . THR A 1 169 ? 22.812 -18.562 -3.025 1 97.25 169 THR A N 1
ATOM 1285 C CA . THR A 1 169 ? 23.906 -17.984 -3.787 1 97.25 169 THR A CA 1
ATOM 1286 C C . THR A 1 169 ? 23.438 -17.516 -5.156 1 97.25 169 THR A C 1
ATOM 1288 O O . THR A 1 169 ? 23.844 -16.453 -5.633 1 97.25 169 THR A O 1
ATOM 1291 N N . LYS A 1 170 ? 22.609 -18.312 -5.719 1 97.56 170 LYS A N 1
ATOM 1292 C CA . LYS A 1 170 ? 22.078 -17.938 -7.027 1 97.56 170 LYS A CA 1
ATOM 1293 C C . LYS A 1 170 ? 21.172 -16.703 -6.926 1 97.56 170 LYS A C 1
ATOM 1295 O O . LYS A 1 170 ? 21.188 -15.852 -7.816 1 97.56 170 LYS A O 1
ATOM 1300 N N . LEU A 1 171 ? 20.422 -16.672 -5.902 1 97.56 171 LEU A N 1
ATOM 1301 C CA . LEU A 1 171 ? 19.578 -15.516 -5.68 1 97.56 171 LEU A CA 1
ATOM 1302 C C . LEU A 1 171 ? 20.406 -14.25 -5.512 1 97.56 171 LEU A C 1
ATOM 1304 O O . LEU A 1 171 ? 20.125 -13.227 -6.133 1 97.56 171 LEU A O 1
ATOM 1308 N N . ILE A 1 172 ? 21.484 -14.336 -4.766 1 98.12 172 ILE A N 1
ATOM 1309 C CA . ILE A 1 172 ? 22.375 -13.203 -4.539 1 98.12 172 ILE A CA 1
ATOM 1310 C C . ILE A 1 172 ? 23.047 -12.812 -5.852 1 98.12 172 ILE A C 1
ATOM 1312 O O . ILE A 1 172 ? 23.172 -11.625 -6.156 1 98.12 172 ILE A O 1
ATOM 1316 N N . ALA A 1 173 ? 23.391 -13.82 -6.621 1 98.44 173 ALA A N 1
ATOM 1317 C CA . ALA A 1 173 ? 24.047 -13.555 -7.902 1 98.44 173 ALA A CA 1
ATOM 1318 C C . ALA A 1 173 ? 23.109 -12.812 -8.852 1 98.44 173 ALA A C 1
ATOM 1320 O O . ALA A 1 173 ? 23.531 -11.914 -9.578 1 98.44 173 ALA A O 1
ATOM 1321 N N . ALA A 1 174 ? 21.875 -13.18 -8.844 1 98.25 174 ALA A N 1
ATOM 1322 C CA . ALA A 1 174 ? 20.875 -12.492 -9.664 1 98.25 174 ALA A CA 1
ATOM 1323 C C . ALA A 1 174 ? 20.734 -11.031 -9.242 1 98.25 174 ALA A C 1
ATOM 1325 O O . ALA A 1 174 ? 20.688 -10.141 -10.094 1 98.25 174 ALA A O 1
ATOM 1326 N N . GLY A 1 175 ? 20.672 -10.805 -7.949 1 98.19 175 GLY A N 1
ATOM 1327 C CA . GLY A 1 175 ? 20.609 -9.438 -7.441 1 98.19 175 GLY A CA 1
ATOM 1328 C C . GLY A 1 175 ? 21.828 -8.609 -7.812 1 98.19 175 GLY A C 1
ATOM 1329 O O . GLY A 1 175 ? 21.688 -7.461 -8.234 1 98.19 175 GLY A O 1
ATOM 1330 N N . ARG A 1 176 ? 22.984 -9.25 -7.73 1 98.44 176 ARG A N 1
ATOM 1331 C CA . ARG A 1 176 ? 24.234 -8.562 -8.055 1 98.44 176 ARG A CA 1
ATOM 1332 C C . ARG A 1 176 ? 24.281 -8.188 -9.531 1 98.44 176 ARG A C 1
ATOM 1334 O O . ARG A 1 176 ? 24.719 -7.098 -9.891 1 98.44 176 ARG A O 1
ATOM 1341 N N . GLU A 1 177 ? 23.844 -9.117 -10.281 1 98.56 177 GLU A N 1
ATOM 1342 C CA . GLU A 1 177 ? 23.781 -8.844 -11.711 1 98.56 177 GLU A CA 1
ATOM 1343 C C . GLU A 1 177 ? 22.938 -7.613 -12.008 1 98.56 177 GLU A C 1
ATOM 1345 O O . GLU A 1 177 ? 23.328 -6.77 -12.82 1 98.56 177 GLU A O 1
ATOM 1350 N N . LEU A 1 178 ? 21.844 -7.484 -11.383 1 98.62 178 LEU A N 1
ATOM 1351 C CA . LEU A 1 178 ? 20.953 -6.348 -11.578 1 98.62 178 LEU A CA 1
ATOM 1352 C C . LEU A 1 178 ? 21.609 -5.055 -11.102 1 98.62 178 LEU A C 1
ATOM 1354 O O . LEU A 1 178 ? 21.5 -4.02 -11.758 1 98.62 178 LEU A O 1
ATOM 1358 N N . LEU A 1 179 ? 22.297 -5.133 -9.984 1 97.81 179 LEU A N 1
ATOM 1359 C CA . LEU A 1 179 ? 22.984 -3.955 -9.461 1 97.81 179 LEU A CA 1
ATOM 1360 C C . LEU A 1 179 ? 24.094 -3.504 -10.406 1 97.81 179 LEU A C 1
ATOM 1362 O O . LEU A 1 179 ? 24.266 -2.307 -10.648 1 97.81 179 LEU A O 1
ATOM 1366 N N . ASP A 1 180 ? 24.781 -4.48 -10.961 1 98.31 180 ASP A N 1
ATOM 1367 C CA . ASP A 1 180 ? 25.859 -4.191 -11.898 1 98.31 180 ASP A CA 1
ATOM 1368 C C . ASP A 1 180 ? 25.312 -3.484 -13.148 1 98.31 180 ASP A C 1
ATOM 1370 O O . ASP A 1 180 ? 26.031 -2.703 -13.781 1 98.31 180 ASP A O 1
ATOM 1374 N N . GLN A 1 181 ? 24.109 -3.721 -13.445 1 98.19 181 GLN A N 1
ATOM 1375 C CA . GLN A 1 181 ? 23.484 -3.119 -14.625 1 98.19 181 GLN A CA 1
ATOM 1376 C C . GLN A 1 181 ? 22.859 -1.767 -14.289 1 98.19 181 GLN A C 1
ATOM 1378 O O . GLN A 1 181 ? 22.359 -1.072 -15.18 1 98.19 181 GLN A O 1
ATOM 1383 N N . GLY A 1 182 ? 22.797 -1.443 -12.984 1 97.12 182 GLY A N 1
ATOM 1384 C CA . GLY A 1 182 ? 22.391 -0.093 -12.641 1 97.12 182 GLY A CA 1
ATOM 1385 C C . GLY A 1 182 ? 21.172 -0.054 -11.734 1 97.12 182 GLY A C 1
ATOM 1386 O O . GLY A 1 182 ? 20.719 1.021 -11.328 1 97.12 182 GLY A O 1
ATOM 1387 N N . ALA A 1 183 ? 20.609 -1.211 -11.359 1 97.56 183 ALA A N 1
ATOM 1388 C CA . ALA A 1 183 ? 19.469 -1.226 -10.445 1 97.56 183 ALA A CA 1
ATOM 1389 C C . ALA A 1 183 ? 19.875 -0.723 -9.062 1 97.56 183 ALA A C 1
ATOM 1391 O O . ALA A 1 183 ? 20.953 -1.038 -8.562 1 97.56 183 ALA A O 1
ATOM 1392 N N . ASP A 1 184 ? 19 0.05 -8.477 1 95.25 184 ASP A N 1
ATOM 1393 C CA . ASP A 1 184 ? 19.281 0.499 -7.117 1 95.25 184 ASP A CA 1
ATOM 1394 C C . ASP A 1 184 ? 18.109 0.169 -6.188 1 95.25 184 ASP A C 1
ATOM 1396 O O . ASP A 1 184 ? 18.109 0.559 -5.016 1 95.25 184 ASP A O 1
ATOM 1400 N N . VAL A 1 185 ? 17.125 -0.539 -6.648 1 95.12 185 VAL A N 1
ATOM 1401 C CA . VAL A 1 185 ? 16.062 -1.184 -5.891 1 95.12 185 VAL A CA 1
ATOM 1402 C C . VAL A 1 185 ? 15.703 -2.525 -6.531 1 95.12 185 VAL A C 1
ATOM 1404 O O . VAL A 1 185 ? 15.625 -2.635 -7.758 1 95.12 185 VAL A O 1
ATOM 1407 N N . LEU A 1 186 ? 15.539 -3.514 -5.715 1 96.56 186 LEU A N 1
ATOM 1408 C CA . LEU A 1 186 ? 15.188 -4.828 -6.242 1 96.56 186 LEU A CA 1
ATOM 1409 C C . LEU A 1 186 ? 13.727 -5.16 -5.934 1 96.56 186 LEU A C 1
ATOM 1411 O O . LEU A 1 186 ? 13.203 -4.758 -4.895 1 96.56 186 LEU A O 1
ATOM 1415 N N . MET A 1 187 ? 13.117 -5.859 -6.84 1 96.19 187 MET A N 1
ATOM 1416 C CA . MET A 1 187 ? 11.734 -6.309 -6.699 1 96.19 187 MET A CA 1
ATOM 1417 C C . MET A 1 187 ? 11.641 -7.828 -6.812 1 96.19 187 MET A C 1
ATOM 1419 O O . MET A 1 187 ? 12.117 -8.414 -7.793 1 96.19 187 MET A O 1
ATOM 1423 N N . LEU A 1 188 ? 11.133 -8.398 -5.777 1 95 188 LEU A N 1
ATOM 1424 C CA . LEU A 1 188 ? 10.758 -9.805 -5.793 1 95 188 LEU A CA 1
ATOM 1425 C C . LEU A 1 188 ? 9.258 -9.961 -6.027 1 95 188 LEU A C 1
ATOM 1427 O O . LEU A 1 188 ? 8.453 -9.633 -5.152 1 95 188 LEU A 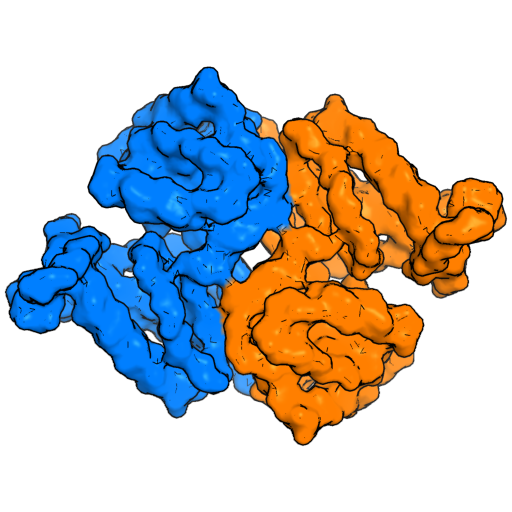O 1
ATOM 1431 N N . ASP A 1 189 ? 8.93 -10.461 -7.238 1 89.38 189 ASP A N 1
ATOM 1432 C CA . ASP A 1 189 ? 7.535 -10.414 -7.66 1 89.38 189 ASP A CA 1
ATOM 1433 C C . ASP A 1 189 ? 7.008 -11.812 -7.98 1 89.38 189 ASP A C 1
ATOM 1435 O O . ASP A 1 189 ? 6.719 -12.117 -9.141 1 89.38 189 ASP A O 1
ATOM 1439 N N . CYS A 1 190 ? 6.797 -12.562 -7.078 1 87.31 190 CYS A N 1
ATOM 1440 C CA . CYS A 1 190 ? 6.219 -13.898 -7.16 1 87.31 190 CYS A CA 1
ATOM 1441 C C . CYS A 1 190 ? 5.793 -14.391 -5.781 1 87.31 190 CYS A C 1
ATOM 1443 O O . CYS A 1 190 ? 6.359 -13.977 -4.766 1 87.31 190 CYS A O 1
ATOM 1445 N N . LEU A 1 191 ? 4.828 -15.266 -5.742 1 82.75 191 LEU A N 1
ATOM 1446 C CA . LEU A 1 191 ? 4.297 -15.758 -4.477 1 82.75 191 LEU A CA 1
ATOM 1447 C C . LEU A 1 191 ? 5.309 -16.656 -3.775 1 82.75 191 LEU A C 1
ATOM 1449 O O . LEU A 1 191 ? 5.18 -16.922 -2.578 1 82.75 191 LEU A O 1
ATOM 1453 N N . GLY A 1 192 ? 6.312 -17.094 -4.539 1 81.81 192 GLY A N 1
ATOM 1454 C CA . GLY A 1 192 ? 7.305 -17.984 -3.955 1 81.81 192 GLY A CA 1
ATOM 1455 C C . GLY A 1 192 ? 8.375 -17.25 -3.174 1 81.81 192 GLY A C 1
ATOM 1456 O O . GLY A 1 192 ? 9.117 -17.859 -2.4 1 81.81 192 GLY A O 1
ATOM 1457 N N . PHE A 1 193 ? 8.461 -15.938 -3.371 1 89.25 193 PHE A N 1
ATOM 1458 C CA . PHE A 1 193 ? 9.422 -15.133 -2.623 1 89.25 193 PHE A CA 1
ATOM 1459 C C . PHE A 1 193 ? 8.867 -14.758 -1.255 1 89.25 193 PHE A C 1
ATOM 1461 O O . PHE A 1 193 ? 7.695 -14.398 -1.133 1 89.25 193 PHE A O 1
ATOM 1468 N N . HIS A 1 194 ? 9.75 -14.883 -0.262 1 87.81 194 HIS A N 1
ATOM 1469 C CA . HIS A 1 194 ? 9.367 -14.578 1.112 1 87.81 194 HIS A CA 1
ATOM 1470 C C . HIS A 1 194 ? 10.336 -13.594 1.756 1 87.81 194 HIS A C 1
ATOM 1472 O O . HIS A 1 194 ? 11.305 -13.172 1.124 1 87.81 194 HIS A O 1
ATOM 1478 N N . GLN A 1 195 ? 10 -13.297 2.982 1 87.69 195 GLN A N 1
ATOM 1479 C CA . GLN A 1 195 ? 10.789 -12.328 3.732 1 87.69 195 GLN A CA 1
ATOM 1480 C C . GLN A 1 195 ? 12.25 -12.766 3.836 1 87.69 195 GLN A C 1
ATOM 1482 O O . GLN A 1 195 ? 13.156 -11.93 3.783 1 87.69 195 GLN A O 1
ATOM 1487 N N . ARG A 1 196 ? 12.453 -14.055 3.975 1 90.31 196 ARG A N 1
ATOM 1488 C CA . ARG A 1 196 ? 13.82 -14.547 4.098 1 90.31 196 ARG A CA 1
ATOM 1489 C C . ARG A 1 196 ? 14.641 -14.195 2.863 1 90.31 196 ARG A C 1
ATOM 1491 O O . ARG A 1 196 ? 15.836 -13.906 2.969 1 90.31 196 ARG A O 1
ATOM 1498 N N . HIS A 1 197 ? 14.016 -14.25 1.676 1 93.69 197 HIS A N 1
ATOM 1499 C CA . HIS A 1 197 ? 14.703 -13.898 0.441 1 93.69 197 HIS A CA 1
ATOM 1500 C C . HIS A 1 197 ? 15.047 -12.414 0.411 1 93.69 197 HIS A C 1
ATOM 1502 O O . HIS A 1 197 ? 16.141 -12.031 -0 1 93.69 197 HIS A O 1
ATOM 1508 N N . ARG A 1 198 ? 14.164 -11.594 0.81 1 92.44 198 ARG A N 1
ATOM 1509 C CA . ARG A 1 198 ? 14.398 -10.156 0.908 1 92.44 198 ARG A CA 1
ATOM 1510 C C . ARG A 1 198 ? 15.539 -9.859 1.876 1 92.44 198 ARG A C 1
ATOM 1512 O O . ARG A 1 198 ? 16.469 -9.117 1.54 1 92.44 198 ARG A O 1
ATOM 1519 N N . ASP A 1 199 ? 15.453 -10.477 3.037 1 90.62 199 ASP A N 1
ATOM 1520 C CA . ASP A 1 199 ? 16.484 -10.258 4.055 1 90.62 199 ASP A CA 1
ATOM 1521 C C . ASP A 1 199 ? 17.859 -10.648 3.531 1 90.62 199 ASP A C 1
ATOM 1523 O O . ASP A 1 199 ? 18.844 -9.93 3.766 1 90.62 199 ASP A O 1
ATOM 1527 N N . LEU A 1 200 ? 17.891 -11.758 2.898 1 95.06 200 LEU A N 1
ATOM 1528 C CA . LEU A 1 200 ? 19.141 -12.258 2.322 1 95.06 200 LEU A CA 1
ATOM 1529 C C . LEU A 1 200 ? 19.719 -11.25 1.34 1 95.06 200 LEU A C 1
ATOM 1531 O O . LEU A 1 200 ? 20.906 -10.922 1.418 1 95.06 200 LEU A O 1
ATOM 1535 N N . LEU A 1 201 ? 18.906 -10.75 0.422 1 95.56 201 LEU A N 1
ATOM 1536 C CA . LEU A 1 201 ? 19.359 -9.82 -0.604 1 95.56 201 LEU A CA 1
ATOM 1537 C C . LEU A 1 201 ? 19.781 -8.484 0.015 1 95.56 201 LEU A C 1
ATOM 1539 O O . LEU A 1 201 ? 20.797 -7.902 -0.372 1 95.56 201 LEU A O 1
ATOM 1543 N N . GLN A 1 202 ? 19.016 -8.023 0.949 1 91.12 202 GLN A N 1
ATOM 1544 C CA . GLN A 1 202 ? 19.328 -6.754 1.604 1 91.12 202 GLN A CA 1
ATOM 1545 C C . GLN A 1 202 ? 20.641 -6.836 2.357 1 91.12 202 GLN A C 1
ATOM 1547 O O . GLN A 1 202 ? 21.453 -5.906 2.303 1 91.12 202 GLN A O 1
ATOM 1552 N N . LYS A 1 203 ? 20.844 -7.902 3.033 1 91.31 203 LYS A N 1
ATOM 1553 C CA . LYS A 1 203 ? 22.078 -8.102 3.785 1 91.31 203 LYS A CA 1
ATOM 1554 C C . LYS A 1 203 ? 23.281 -8.219 2.85 1 91.31 203 LYS A C 1
ATOM 1556 O O . LYS A 1 203 ? 24.328 -7.617 3.1 1 91.31 203 LYS A O 1
ATOM 1561 N N . ALA A 1 204 ? 23.109 -8.914 1.827 1 96.06 204 ALA A N 1
ATOM 1562 C CA . ALA A 1 204 ? 24.219 -9.227 0.935 1 96.06 204 ALA A CA 1
ATOM 1563 C C . ALA A 1 204 ? 24.547 -8.047 0.019 1 96.06 204 ALA A C 1
ATOM 1565 O O . ALA A 1 204 ? 25.703 -7.836 -0.353 1 96.06 204 ALA A O 1
ATOM 1566 N N . LEU A 1 205 ? 23.531 -7.297 -0.359 1 95.44 205 LEU A N 1
ATOM 1567 C CA . LEU A 1 205 ? 23.719 -6.332 -1.437 1 95.44 205 LEU A CA 1
ATOM 1568 C C . LEU A 1 205 ? 23.5 -4.906 -0.935 1 95.44 205 LEU A C 1
ATOM 1570 O O . LEU A 1 205 ? 23.797 -3.943 -1.647 1 95.44 205 LEU A O 1
ATOM 1574 N N . ASP A 1 206 ? 23.031 -4.719 0.194 1 90.31 206 ASP A N 1
ATOM 1575 C CA . ASP A 1 206 ? 22.812 -3.42 0.82 1 90.31 206 ASP A CA 1
ATOM 1576 C C . ASP A 1 206 ? 21.969 -2.514 -0.073 1 90.31 206 ASP A C 1
ATOM 1578 O O . ASP A 1 206 ? 22.359 -1.384 -0.37 1 90.31 206 ASP A O 1
ATOM 1582 N N . VAL A 1 207 ? 20.875 -3.059 -0.629 1 90.56 207 VAL A N 1
ATOM 1583 C CA . VAL A 1 207 ? 19.922 -2.342 -1.479 1 90.56 207 VAL A CA 1
ATOM 1584 C C . VAL A 1 207 ? 18.5 -2.596 -0.992 1 90.56 207 VAL A C 1
ATOM 1586 O O . VAL A 1 207 ? 18.203 -3.662 -0.448 1 90.56 207 VAL A O 1
ATOM 1589 N N . PRO A 1 208 ? 17.609 -1.617 -1.117 1 90.94 208 PRO A N 1
ATOM 1590 C CA . PRO A 1 208 ? 16.203 -1.888 -0.801 1 90.94 208 PRO A CA 1
ATOM 1591 C C . PRO A 1 208 ? 15.609 -3.004 -1.658 1 90.94 208 PRO A C 1
ATOM 1593 O O . PRO A 1 208 ? 15.898 -3.092 -2.854 1 90.94 208 PRO A O 1
ATOM 1596 N N . VAL A 1 209 ? 14.883 -3.865 -1.001 1 93.38 209 VAL A N 1
ATOM 1597 C CA . VAL A 1 209 ? 14.219 -4.969 -1.683 1 93.38 209 VAL A CA 1
ATOM 1598 C C . VAL A 1 209 ? 12.719 -4.938 -1.373 1 93.38 209 VAL A C 1
ATOM 1600 O O . VAL A 1 209 ? 12.32 -4.887 -0.207 1 93.38 209 VAL A O 1
ATOM 1603 N N . LEU A 1 210 ? 11.938 -4.875 -2.43 1 93.38 210 LEU A N 1
ATOM 1604 C CA . LEU A 1 210 ? 10.492 -4.906 -2.285 1 93.38 210 LEU A CA 1
ATOM 1605 C C . LEU A 1 210 ? 9.945 -6.305 -2.553 1 93.38 210 LEU A C 1
ATOM 1607 O O . LEU A 1 210 ? 10.43 -7.004 -3.445 1 93.38 210 LEU A O 1
ATOM 1611 N N . LEU A 1 211 ? 9.039 -6.676 -1.76 1 92.19 211 LEU A N 1
ATOM 1612 C CA . LEU A 1 211 ? 8.328 -7.945 -1.896 1 92.19 211 LEU A CA 1
ATOM 1613 C C . LEU A 1 211 ? 6.852 -7.715 -2.18 1 92.19 211 LEU A C 1
ATOM 1615 O O . LEU A 1 211 ? 6.086 -7.359 -1.278 1 92.19 211 LEU A O 1
ATOM 1619 N N . SER A 1 212 ? 6.41 -8.023 -3.408 1 88.44 212 SER A N 1
ATOM 1620 C CA . SER A 1 212 ? 5.07 -7.68 -3.877 1 88.44 212 SER A CA 1
ATOM 1621 C C . SER A 1 212 ? 3.998 -8.375 -3.045 1 88.44 212 SER A C 1
ATOM 1623 O O . SER A 1 212 ? 3.021 -7.742 -2.633 1 88.44 212 SER A O 1
ATOM 1625 N N . ASN A 1 213 ? 4.191 -9.656 -2.795 1 84.88 213 ASN A N 1
ATOM 1626 C CA . ASN A 1 213 ? 3.152 -10.422 -2.111 1 84.88 213 ASN A CA 1
ATOM 1627 C C . ASN A 1 213 ? 2.979 -9.969 -0.667 1 84.88 213 ASN A C 1
ATOM 1629 O O . ASN A 1 213 ? 1.862 -9.969 -0.142 1 84.88 213 ASN A O 1
ATOM 1633 N N . VAL A 1 214 ? 4.074 -9.555 -0.104 1 84.31 214 VAL A N 1
ATOM 1634 C CA . VAL A 1 214 ? 4.008 -9.07 1.273 1 84.31 214 VAL A CA 1
ATOM 1635 C C . VAL A 1 214 ? 3.322 -7.711 1.313 1 84.31 214 VAL A C 1
ATOM 1637 O O . VAL A 1 214 ? 2.52 -7.438 2.211 1 84.31 214 VAL A O 1
ATOM 1640 N N . LEU A 1 215 ? 3.619 -6.863 0.358 1 86.44 215 LEU A N 1
ATOM 1641 C CA . LEU A 1 215 ? 3.01 -5.539 0.289 1 86.44 215 LEU A CA 1
ATOM 1642 C C . LEU A 1 215 ? 1.49 -5.641 0.215 1 86.44 215 LEU A C 1
ATOM 1644 O O . LEU A 1 215 ? 0.781 -5 0.994 1 86.44 215 LEU A O 1
ATOM 1648 N N . VAL A 1 216 ? 0.991 -6.508 -0.621 1 86.56 216 VAL A N 1
ATOM 1649 C CA . VAL A 1 216 ? -0.448 -6.633 -0.827 1 86.56 216 VAL A CA 1
ATOM 1650 C C . VAL A 1 216 ? -1.088 -7.305 0.385 1 86.56 216 VAL A C 1
ATOM 1652 O O . VAL A 1 216 ? -2.195 -6.945 0.79 1 86.56 216 VAL A O 1
ATOM 1655 N N . THR A 1 217 ? -0.402 -8.289 0.967 1 86 217 THR A N 1
ATOM 1656 C CA . THR A 1 217 ? -0.914 -8.992 2.139 1 86 217 THR A CA 1
ATOM 1657 C C . THR A 1 217 ? -1.045 -8.047 3.326 1 86 217 THR A C 1
ATOM 1659 O O . THR A 1 217 ? -2.055 -8.062 4.031 1 86 217 THR A O 1
ATOM 1662 N N . ARG A 1 218 ? -0.104 -7.215 3.5 1 82.06 218 ARG A N 1
ATOM 1663 C CA . ARG A 1 218 ? -0.146 -6.254 4.594 1 82.06 218 ARG A CA 1
ATOM 1664 C C . ARG A 1 218 ? -1.248 -5.223 4.375 1 82.06 218 ARG A C 1
ATOM 1666 O O . ARG A 1 218 ? -1.913 -4.805 5.324 1 82.06 218 ARG A O 1
ATOM 1673 N N . LEU A 1 219 ? -1.331 -4.848 3.154 1 83.81 219 LEU A N 1
ATOM 1674 C CA . LEU A 1 219 ? -2.41 -3.924 2.826 1 83.81 219 LEU A CA 1
ATOM 1675 C C . LEU A 1 219 ? -3.77 -4.539 3.145 1 83.81 219 LEU A C 1
ATOM 1677 O O . LEU A 1 219 ? -4.637 -3.877 3.715 1 83.81 219 LEU A O 1
ATOM 1681 N N . ALA A 1 220 ? -3.936 -5.781 2.773 1 86.44 220 ALA A N 1
ATOM 1682 C CA . ALA A 1 220 ? -5.176 -6.492 3.076 1 86.44 220 ALA A CA 1
ATOM 1683 C C . ALA A 1 220 ? -5.422 -6.547 4.578 1 86.44 220 ALA A C 1
ATOM 1685 O O . ALA A 1 220 ? -6.555 -6.352 5.035 1 86.44 220 ALA A O 1
ATOM 1686 N N . SER A 1 221 ? -4.363 -6.777 5.27 1 83.44 221 SER A N 1
ATOM 1687 C CA . SER A 1 221 ? -4.457 -6.848 6.723 1 83.44 221 SER A CA 1
ATOM 1688 C C . SER A 1 221 ? -4.941 -5.527 7.312 1 83.44 221 SER A C 1
ATOM 1690 O O . SER A 1 221 ? -5.746 -5.516 8.25 1 83.44 221 SER A O 1
ATOM 1692 N N . GLU A 1 222 ? -4.496 -4.465 6.773 1 78.75 222 GLU A N 1
ATOM 1693 C CA . GLU A 1 222 ? -4.852 -3.135 7.258 1 78.75 222 GLU A CA 1
ATOM 1694 C C . GLU A 1 222 ? -6.324 -2.826 6.996 1 78.75 222 GLU A C 1
ATOM 1696 O O . GLU A 1 222 ? -6.965 -2.121 7.777 1 78.75 222 GLU A O 1
ATOM 1701 N N . LEU A 1 223 ? -6.812 -3.391 5.922 1 81.31 223 LEU A N 1
ATOM 1702 C CA . LEU A 1 223 ? -8.211 -3.146 5.57 1 81.31 223 LEU A CA 1
ATOM 1703 C C . LEU A 1 223 ? -9.148 -3.873 6.527 1 81.31 223 LEU A C 1
ATOM 1705 O O . LEU A 1 223 ? -10.336 -3.547 6.609 1 81.31 223 LEU A O 1
ATOM 1709 N N . LEU A 1 224 ? -8.625 -4.91 7.156 1 78.81 224 LEU A N 1
ATOM 1710 C CA . LEU A 1 224 ? -9.461 -5.73 8.031 1 78.81 224 LEU A CA 1
ATOM 1711 C C . LEU A 1 224 ? -9.336 -5.277 9.477 1 78.81 224 LEU A C 1
ATOM 1713 O O . LEU A 1 224 ? -10.023 -5.805 10.359 1 78.81 224 LEU A O 1
ATOM 1717 N N . ALA A 1 225 ? -8.453 -4.406 9.781 1 72.75 225 ALA A N 1
ATOM 1718 C CA . ALA A 1 225 ? -8.203 -3.977 11.156 1 72.75 225 ALA A CA 1
ATOM 1719 C C . ALA A 1 225 ? -9.344 -3.1 11.672 1 72.75 225 ALA A C 1
ATOM 1721 O O . ALA A 1 225 ? -10.047 -2.461 10.883 1 72.75 225 ALA A O 1
ATOM 1722 N N . MET B 1 1 ? 23.469 -3.617 7.172 1 48.56 1 MET B N 1
ATOM 1723 C CA . MET B 1 1 ? 23.078 -2.693 8.234 1 48.56 1 MET B CA 1
ATOM 1724 C C . MET B 1 1 ? 21.562 -2.494 8.258 1 48.56 1 MET B C 1
ATOM 1726 O O . MET B 1 1 ? 20.906 -2.664 7.234 1 48.56 1 MET B O 1
ATOM 1730 N N . LYS B 1 2 ? 20.891 -2.518 9.398 1 62.5 2 LYS B N 1
ATOM 1731 C CA . LYS B 1 2 ? 19.438 -2.428 9.555 1 62.5 2 LYS B CA 1
ATOM 1732 C C . LYS B 1 2 ? 18.906 -1.13 8.953 1 62.5 2 LYS B C 1
ATOM 1734 O O . LYS B 1 2 ? 19.547 -0.078 9.07 1 62.5 2 LYS B O 1
ATOM 1739 N N . ALA B 1 3 ? 18 -1.096 8.125 1 71.56 3 ALA B N 1
ATOM 1740 C CA . ALA B 1 3 ? 17.406 0.022 7.391 1 71.56 3 ALA B CA 1
ATOM 1741 C C . ALA B 1 3 ? 17.062 1.172 8.328 1 71.56 3 ALA B C 1
ATOM 1743 O O . ALA B 1 3 ? 16.625 0.946 9.461 1 71.56 3 ALA B O 1
ATOM 1744 N N . THR B 1 4 ? 17.516 2.367 7.902 1 87.56 4 THR B N 1
ATOM 1745 C CA . THR B 1 4 ? 17.25 3.582 8.664 1 87.56 4 THR B CA 1
ATOM 1746 C C . THR B 1 4 ? 16.094 4.371 8.039 1 87.56 4 THR B C 1
ATOM 1748 O O . THR B 1 4 ? 15.953 4.402 6.816 1 87.56 4 THR B O 1
ATOM 1751 N N . LEU B 1 5 ? 15.312 4.949 8.969 1 92.88 5 LEU B N 1
ATOM 1752 C CA . LEU B 1 5 ? 14.133 5.699 8.547 1 92.88 5 LEU B CA 1
ATOM 1753 C C . LEU B 1 5 ? 14.164 7.117 9.109 1 92.88 5 LEU B C 1
ATOM 1755 O O . LEU B 1 5 ? 14.406 7.312 10.297 1 92.88 5 LEU B O 1
ATOM 1759 N N . ALA B 1 6 ? 14.047 8.062 8.211 1 94.5 6 ALA B N 1
ATOM 1760 C CA . ALA B 1 6 ? 13.789 9.438 8.633 1 94.5 6 ALA B CA 1
ATOM 1761 C C . ALA B 1 6 ? 12.336 9.828 8.375 1 94.5 6 ALA B C 1
ATOM 1763 O O . ALA B 1 6 ? 11.844 9.688 7.25 1 94.5 6 ALA B O 1
ATOM 1764 N N . ILE B 1 7 ? 11.672 10.25 9.398 1 92.88 7 ILE B N 1
ATOM 1765 C CA . ILE B 1 7 ? 10.312 10.766 9.289 1 92.88 7 ILE B CA 1
ATOM 1766 C C . ILE B 1 7 ? 10.344 12.289 9.258 1 92.88 7 ILE B C 1
ATOM 1768 O O . ILE B 1 7 ? 10.922 12.93 10.141 1 92.88 7 ILE B O 1
ATOM 1772 N N . LEU B 1 8 ? 9.789 12.797 8.242 1 93.38 8 LEU B N 1
ATOM 1773 C CA . LEU B 1 8 ? 9.734 14.242 8.086 1 93.38 8 LEU B CA 1
ATOM 1774 C C . LEU B 1 8 ? 8.312 14.758 8.258 1 93.38 8 LEU B C 1
ATOM 1776 O O . LEU B 1 8 ? 7.383 14.242 7.629 1 93.38 8 LEU B O 1
ATOM 1780 N N . THR B 1 9 ? 8.109 15.688 9.078 1 91.94 9 THR B N 1
ATOM 1781 C CA . THR B 1 9 ? 6.828 16.359 9.266 1 91.94 9 THR B CA 1
ATOM 1782 C C . THR B 1 9 ? 6.977 17.859 9.094 1 91.94 9 THR B C 1
ATOM 1784 O O . THR B 1 9 ? 8.094 18.391 9.055 1 91.94 9 THR B O 1
ATOM 1787 N N . ILE B 1 10 ? 5.891 18.516 8.883 1 91.5 10 ILE B N 1
ATOM 1788 C CA . ILE B 1 10 ? 5.922 19.969 8.703 1 91.5 10 ILE B CA 1
ATOM 1789 C C . ILE B 1 10 ? 5.68 20.656 10.047 1 91.5 10 ILE B C 1
ATOM 1791 O O . ILE B 1 10 ? 6.57 21.328 10.57 1 91.5 10 ILE B O 1
ATOM 1795 N N . GLY B 1 11 ? 4.508 20.438 10.578 1 85.44 11 GLY B N 1
ATOM 1796 C CA . GLY B 1 11 ? 4.176 20.984 11.883 1 85.44 11 GLY B CA 1
ATOM 1797 C C . GLY B 1 11 ? 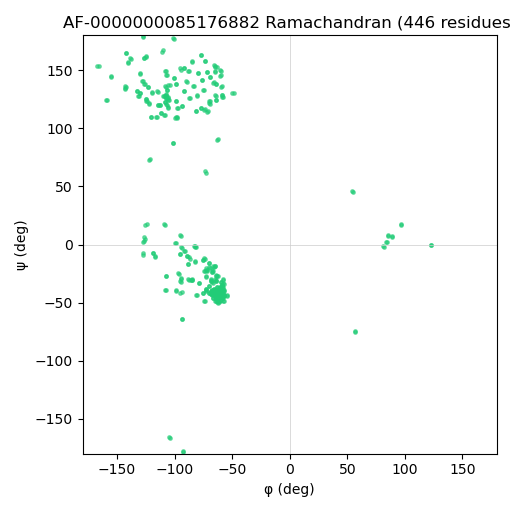4.195 19.953 12.992 1 85.44 11 GLY B C 1
ATOM 1798 O O . GLY B 1 11 ? 4.891 18.938 12.891 1 85.44 11 GLY B O 1
ATOM 1799 N N . VAL B 1 12 ? 3.619 20.375 14.062 1 75.75 12 VAL B N 1
ATOM 1800 C CA . VAL B 1 12 ? 3.518 19.469 15.195 1 75.75 12 VAL B CA 1
ATOM 1801 C C . VAL B 1 12 ? 2.486 18.391 14.891 1 75.75 12 VAL B C 1
ATOM 1803 O O . VAL B 1 12 ? 1.326 18.688 14.602 1 75.75 12 VAL B O 1
ATOM 1806 N N . VAL B 1 13 ? 2.975 17.172 14.789 1 72.06 13 VAL B N 1
ATOM 1807 C CA . VAL B 1 13 ? 2.086 16.031 14.57 1 72.06 13 VAL B CA 1
ATOM 1808 C C . VAL B 1 13 ? 2.273 15 15.68 1 72.06 13 VAL B C 1
ATOM 1810 O O . VAL B 1 13 ? 3.379 14.844 16.203 1 72.06 13 VAL B O 1
ATOM 1813 N N . PRO B 1 14 ? 1.154 14.539 16.141 1 70.38 14 PRO B N 1
ATOM 1814 C CA . PRO B 1 14 ? 1.343 13.461 17.125 1 70.38 14 PRO B CA 1
ATOM 1815 C C . PRO B 1 14 ? 2.029 12.234 16.531 1 70.38 14 PRO B C 1
ATOM 1817 O O . PRO B 1 14 ? 1.361 11.352 15.984 1 70.38 14 PRO B O 1
ATOM 1820 N N . VAL B 1 15 ? 3.332 12.211 16.609 1 71.31 15 VAL B N 1
ATOM 1821 C CA . VAL B 1 15 ? 4.086 11.102 16.031 1 71.31 15 VAL B CA 1
ATOM 1822 C C . VAL B 1 15 ? 3.953 9.867 16.906 1 71.31 15 VAL B C 1
ATOM 1824 O O . VAL B 1 15 ? 4.195 8.742 16.453 1 71.31 15 VAL B O 1
ATOM 1827 N N . SER B 1 16 ? 3.414 10.109 18.094 1 74.75 16 SER B N 1
ATOM 1828 C CA . SER B 1 16 ? 3.307 9.016 19.047 1 74.75 16 SER B CA 1
ATOM 1829 C C . SER B 1 16 ? 2.385 7.918 18.547 1 74.75 16 SER B C 1
ATOM 1831 O O . SER B 1 16 ? 2.604 6.734 18.812 1 74.75 16 SER B O 1
ATOM 1833 N N . GLU B 1 17 ? 1.472 8.289 17.719 1 73.5 17 GLU B N 1
ATOM 1834 C CA . GLU B 1 17 ? 0.506 7.285 17.266 1 73.5 17 GLU B CA 1
ATOM 1835 C C . GLU B 1 17 ? 1.012 6.539 16.031 1 73.5 17 GLU B C 1
ATOM 1837 O O . GLU B 1 17 ? 0.492 5.477 15.688 1 73.5 17 GLU B O 1
ATOM 1842 N N . VAL B 1 18 ? 2 7.133 15.406 1 76.38 18 VAL B N 1
ATOM 1843 C CA . VAL B 1 18 ? 2.486 6.516 14.18 1 76.38 18 VAL B CA 1
ATOM 1844 C C . VAL B 1 18 ? 3.703 5.648 14.484 1 76.38 18 VAL B C 1
ATOM 1846 O O . VAL B 1 18 ? 3.949 4.652 13.797 1 76.38 18 VAL B O 1
ATOM 1849 N N . LEU B 1 19 ? 4.387 5.961 15.523 1 81.12 19 LEU B N 1
ATOM 1850 C CA . LEU B 1 19 ? 5.652 5.305 15.828 1 81.12 19 LEU B CA 1
ATOM 1851 C C . LEU B 1 19 ? 5.445 3.814 16.078 1 81.12 19 LEU B C 1
ATOM 1853 O O . LEU B 1 19 ? 6.184 2.986 15.539 1 81.12 19 LEU B O 1
ATOM 1857 N N . PRO B 1 20 ? 4.375 3.443 16.766 1 79.75 20 PRO B N 1
ATOM 1858 C CA . PRO B 1 20 ? 4.18 2.014 17 1 79.75 20 PRO B CA 1
ATOM 1859 C C . PRO B 1 20 ? 3.959 1.218 15.719 1 79.75 20 PRO B C 1
ATOM 1861 O O . PRO B 1 20 ? 4.312 0.038 15.648 1 79.75 20 PRO B O 1
ATOM 1864 N N . LEU B 1 21 ? 3.365 1.84 14.773 1 79.31 21 LEU B N 1
ATOM 1865 C CA . LEU B 1 21 ? 3.127 1.171 13.5 1 79.31 21 LEU B CA 1
ATOM 1866 C C . LEU B 1 21 ? 4.438 0.915 12.766 1 79.31 21 LEU B C 1
ATOM 1868 O O . LEU B 1 21 ? 4.555 -0.059 12.016 1 79.31 21 LEU B O 1
ATOM 1872 N N . LEU B 1 22 ? 5.402 1.781 12.992 1 84.06 22 LEU B N 1
ATOM 1873 C CA . LEU B 1 22 ? 6.695 1.686 12.328 1 84.06 22 LEU B CA 1
ATOM 1874 C C . LEU B 1 22 ? 7.621 0.727 13.07 1 84.06 22 LEU B C 1
ATOM 1876 O O . LEU B 1 22 ? 8.43 0.035 12.453 1 84.06 22 LEU B O 1
ATOM 1880 N N . THR B 1 23 ? 7.426 0.647 14.359 1 79.56 23 THR B N 1
ATOM 1881 C CA . THR B 1 23 ? 8.375 -0.091 15.195 1 79.56 23 THR B CA 1
ATOM 1882 C C . THR B 1 23 ? 8.078 -1.587 15.148 1 79.56 23 THR B C 1
ATOM 1884 O O . THR B 1 23 ? 8.773 -2.381 15.781 1 79.56 23 THR B O 1
ATOM 1887 N N . GLU B 1 24 ? 7.082 -1.919 14.453 1 72.44 24 GLU B N 1
ATOM 1888 C CA . GLU B 1 24 ? 6.859 -3.342 14.219 1 72.44 24 GLU B CA 1
ATOM 1889 C C . GLU B 1 24 ? 8.047 -3.977 13.5 1 72.44 24 GLU B C 1
ATOM 1891 O O . GLU B 1 24 ? 8.359 -5.148 13.727 1 72.44 24 GLU B O 1
ATOM 1896 N N . HIS B 1 25 ? 8.703 -3.156 12.633 1 70.94 25 HIS B N 1
ATOM 1897 C CA . HIS B 1 25 ? 9.766 -3.754 11.836 1 70.94 25 HIS B CA 1
ATOM 1898 C C . HIS B 1 25 ? 11.062 -2.967 11.969 1 70.94 25 HIS B C 1
ATOM 1900 O O . HIS B 1 25 ? 12.102 -3.367 11.43 1 70.94 25 HIS B O 1
ATOM 1906 N N . VAL B 1 26 ? 10.984 -1.852 12.609 1 76.88 26 VAL B N 1
ATOM 1907 C CA . VAL B 1 26 ? 12.18 -1.014 12.703 1 76.88 26 VAL B CA 1
ATOM 1908 C C . VAL B 1 26 ? 12.391 -0.582 14.156 1 76.88 26 VAL B C 1
ATOM 1910 O O . VAL B 1 26 ? 11.445 -0.153 14.82 1 76.88 26 VAL B O 1
ATOM 1913 N N . SER B 1 27 ? 13.5 -0.79 14.625 1 82.69 27 SER B N 1
ATOM 1914 C CA . SER B 1 27 ? 13.797 -0.332 15.977 1 82.69 27 SER B CA 1
ATOM 1915 C C . SER B 1 27 ? 13.656 1.182 16.094 1 82.69 27 SER B C 1
ATOM 1917 O O . SER B 1 27 ? 13.875 1.906 15.117 1 82.69 27 SER B O 1
ATOM 1919 N N . GLU B 1 28 ? 13.219 1.557 17.219 1 83.69 28 GLU B N 1
ATOM 1920 C CA . GLU B 1 28 ? 13.023 2.982 17.453 1 83.69 28 GLU B CA 1
ATOM 1921 C C . GLU B 1 28 ? 14.32 3.76 17.25 1 83.69 28 GLU B C 1
ATOM 1923 O O . GLU B 1 28 ? 14.297 4.922 16.844 1 83.69 28 GLU B O 1
ATOM 1928 N N . GLN B 1 29 ? 15.43 3.113 17.5 1 85.88 29 GLN B N 1
ATOM 1929 C CA . GLN B 1 29 ? 16.734 3.764 17.391 1 85.88 29 GLN B CA 1
ATOM 1930 C C . GLN B 1 29 ? 17.078 4.055 15.93 1 85.88 29 GLN B C 1
ATOM 1932 O O . GLN B 1 29 ? 17.922 4.898 15.641 1 85.88 29 GLN B O 1
ATOM 1937 N N . GLN B 1 30 ? 16.406 3.354 15.062 1 88.69 30 GLN B N 1
ATOM 1938 C CA . GLN B 1 30 ? 16.672 3.502 13.641 1 88.69 30 GLN B CA 1
ATOM 1939 C C . GLN B 1 30 ? 15.703 4.496 13 1 88.69 30 GLN B C 1
ATOM 1941 O O . GLN B 1 30 ? 15.68 4.652 11.773 1 88.69 30 GLN B O 1
ATOM 1946 N N . ILE B 1 31 ? 14.961 5.129 13.844 1 90.38 31 ILE B N 1
ATOM 1947 C CA . ILE B 1 31 ? 13.984 6.102 13.359 1 90.38 31 ILE B CA 1
ATOM 1948 C C . ILE B 1 31 ? 14.375 7.5 13.828 1 90.38 31 ILE B C 1
ATOM 1950 O O . ILE B 1 31 ? 14.578 7.723 15.031 1 90.38 31 ILE B O 1
ATOM 1954 N N . THR B 1 32 ? 14.594 8.375 12.898 1 92 32 THR B N 1
ATOM 1955 C CA . THR B 1 32 ? 14.797 9.781 13.203 1 92 32 THR B CA 1
ATOM 1956 C C . THR B 1 32 ? 13.578 10.609 12.789 1 92 32 THR B C 1
ATOM 1958 O O . THR B 1 32 ? 13.07 10.445 11.68 1 92 32 THR B O 1
ATOM 1961 N N . HIS B 1 33 ? 13.141 11.367 13.688 1 91.38 33 HIS B N 1
ATOM 1962 C CA . HIS B 1 33 ? 12.023 12.242 13.391 1 91.38 33 HIS B CA 1
ATOM 1963 C C . HIS B 1 33 ? 12.469 13.703 13.305 1 91.38 33 HIS B C 1
ATOM 1965 O O . HIS B 1 33 ? 13.07 14.227 14.242 1 91.38 33 HIS B O 1
ATOM 1971 N N . LEU B 1 34 ? 12.203 14.281 12.18 1 92.06 34 LEU B N 1
ATOM 1972 C CA . LEU B 1 34 ? 12.492 15.695 11.961 1 92.06 34 LEU B CA 1
ATOM 1973 C C . LEU B 1 34 ? 11.211 16.453 11.641 1 92.06 34 LEU B C 1
ATOM 1975 O O . LEU B 1 34 ? 10.406 16.016 10.82 1 92.06 34 LEU B O 1
ATOM 1979 N N . SER B 1 35 ? 11.031 17.516 12.305 1 91.62 35 SER B N 1
ATOM 1980 C CA . SER B 1 35 ? 9.93 18.422 12.016 1 91.62 35 SER B CA 1
ATOM 1981 C C . SER B 1 35 ? 10.445 19.781 11.523 1 91.62 35 SER B C 1
ATOM 1983 O O . SER B 1 35 ? 11.375 20.344 12.102 1 91.62 35 SER B O 1
ATOM 1985 N N . LEU B 1 36 ? 9.883 20.219 10.484 1 93.5 36 LEU B N 1
ATOM 1986 C CA . LEU B 1 36 ? 10.32 21.469 9.898 1 93.5 36 LEU B CA 1
ATOM 1987 C C . LEU B 1 36 ? 10.07 22.625 10.859 1 93.5 36 LEU B C 1
ATOM 1989 O O . LEU B 1 36 ? 10.922 23.5 11.023 1 93.5 36 LEU B O 1
ATOM 1993 N N . LEU B 1 37 ? 8.891 22.516 11.539 1 91.25 37 LEU B N 1
ATOM 1994 C CA . LEU B 1 37 ? 8.477 23.719 12.266 1 91.25 37 LEU B CA 1
ATOM 1995 C C . LEU B 1 37 ? 8.383 23.422 13.758 1 91.25 37 LEU B C 1
ATOM 1997 O O . LEU B 1 37 ? 8.164 24.344 14.555 1 91.25 37 LEU B O 1
ATOM 2001 N N . ALA B 1 38 ? 8.523 22.188 14.109 1 82.94 38 ALA B N 1
ATOM 2002 C CA . ALA B 1 38 ? 8.43 21.891 15.539 1 82.94 38 ALA B CA 1
ATOM 2003 C C . ALA B 1 38 ? 9.633 22.453 16.297 1 82.94 38 ALA B C 1
ATOM 2005 O O . ALA B 1 38 ? 10.758 22.422 15.781 1 82.94 38 ALA B O 1
ATOM 2006 N N . GLY B 1 39 ? 9.453 22.922 17.5 1 83.44 39 GLY B N 1
ATOM 2007 C CA . GLY B 1 39 ? 10.516 23.438 18.344 1 83.44 39 GLY B CA 1
ATOM 2008 C C . GLY B 1 39 ? 10.898 24.875 18.016 1 83.44 39 GLY B C 1
ATOM 2009 O O . GLY B 1 39 ? 11.82 25.422 18.609 1 83.44 39 GLY B O 1
ATOM 2010 N N . ILE B 1 40 ? 10.234 25.406 17.016 1 89.19 40 ILE B N 1
ATOM 2011 C CA . ILE B 1 40 ? 10.445 26.797 16.625 1 89.19 40 ILE B CA 1
ATOM 2012 C C . ILE B 1 40 ? 9.266 27.641 17.078 1 89.19 40 ILE B C 1
ATOM 2014 O O . ILE B 1 40 ? 8.117 27.203 17.031 1 89.19 40 ILE B O 1
ATOM 2018 N N . SER B 1 41 ? 9.602 28.828 17.609 1 92.62 41 SER B N 1
ATOM 2019 C CA . SER B 1 41 ? 8.531 29.719 18.062 1 92.62 41 SER B CA 1
ATOM 2020 C C . SER B 1 41 ? 7.676 30.188 16.891 1 92.62 41 SER B C 1
ATOM 2022 O O . SER B 1 41 ? 8.133 30.234 15.75 1 92.62 41 SER B O 1
ATOM 2024 N N . ARG B 1 42 ? 6.488 30.5 17.219 1 93.94 42 ARG B N 1
ATOM 2025 C CA . ARG B 1 42 ? 5.578 31.047 16.203 1 93.94 42 ARG B CA 1
ATOM 2026 C C . ARG B 1 42 ? 6.188 32.25 15.516 1 93.94 42 ARG B C 1
ATOM 2028 O O . ARG B 1 42 ? 6.066 32.406 14.297 1 93.94 42 ARG B O 1
ATOM 2035 N N . GLU B 1 43 ? 6.809 33.156 16.297 1 94.88 43 GLU B N 1
ATOM 2036 C CA . GLU B 1 43 ? 7.426 34.375 15.742 1 94.88 43 GLU B CA 1
ATOM 2037 C C . GLU B 1 43 ? 8.492 34.031 14.711 1 94.88 43 GLU B C 1
ATOM 2039 O O . GLU B 1 43 ? 8.531 34.625 13.625 1 94.88 43 GLU B O 1
ATOM 2044 N N . GLU B 1 44 ? 9.266 33.062 15.062 1 95.06 44 GLU B N 1
ATOM 2045 C CA . GLU B 1 44 ? 10.32 32.625 14.156 1 95.06 44 GLU B CA 1
ATOM 2046 C C . GLU B 1 44 ? 9.742 31.984 12.898 1 95.06 44 GLU B C 1
ATOM 2048 O O . GLU B 1 44 ? 10.242 32.219 11.797 1 95.06 44 GLU B O 1
ATOM 2053 N N . VAL B 1 45 ? 8.703 31.156 13.031 1 95 45 VAL B N 1
ATOM 2054 C CA . VAL B 1 45 ? 8.039 30.516 11.898 1 95 45 VAL B CA 1
ATOM 2055 C C . VAL B 1 45 ? 7.512 31.578 10.945 1 95 45 VAL B C 1
ATOM 2057 O O . VAL B 1 45 ? 7.715 31.484 9.727 1 95 45 VAL B O 1
ATOM 2060 N N . MET B 1 46 ? 6.859 32.656 11.508 1 94.06 46 MET B N 1
ATOM 2061 C CA . MET B 1 46 ? 6.219 33.656 10.672 1 94.06 46 MET B CA 1
ATOM 2062 C C . MET B 1 46 ? 7.262 34.562 10.016 1 94.06 46 MET B C 1
ATOM 2064 O O . MET B 1 46 ? 7.004 35.156 8.969 1 94.06 46 MET B O 1
ATOM 2068 N N . GLU B 1 47 ? 8.398 34.625 10.625 1 95.06 47 GLU B N 1
ATOM 2069 C CA . GLU B 1 47 ? 9.492 35.375 10 1 95.06 47 GLU B CA 1
ATOM 2070 C C . GLU B 1 47 ? 10.008 34.656 8.758 1 95.06 47 GLU B C 1
ATOM 2072 O O . GLU B 1 47 ? 10.242 35.281 7.723 1 95.06 47 GLU B O 1
ATOM 2077 N N . ASP B 1 48 ? 10.141 33.375 8.844 1 95.38 48 ASP B N 1
ATOM 2078 C CA . ASP B 1 48 ? 10.82 32.594 7.805 1 95.38 48 ASP B CA 1
ATOM 2079 C C . ASP B 1 48 ? 9.82 32.031 6.793 1 95.38 48 ASP B C 1
ATOM 2081 O O . ASP B 1 48 ? 10.164 31.828 5.625 1 95.38 48 ASP B O 1
ATOM 2085 N N . TYR B 1 49 ? 8.547 31.781 7.25 1 96.75 49 TYR B N 1
ATOM 2086 C CA . TYR B 1 49 ? 7.637 31 6.41 1 96.75 49 TYR B CA 1
ATOM 2087 C C . TYR B 1 49 ? 6.336 31.766 6.168 1 96.75 49 TYR B C 1
ATOM 2089 O O . TYR B 1 49 ? 5.34 31.172 5.738 1 96.75 49 TYR B O 1
ATOM 2097 N N . ALA B 1 50 ? 6.383 33.062 6.426 1 96.06 50 ALA B N 1
ATOM 2098 C CA . ALA B 1 50 ? 5.195 33.875 6.152 1 96.06 50 ALA B CA 1
ATOM 2099 C C . ALA B 1 50 ? 4.816 33.812 4.676 1 96.06 50 ALA B C 1
ATOM 2101 O O . ALA B 1 50 ? 5.684 33.688 3.809 1 96.06 50 ALA B O 1
ATOM 2102 N N . ILE B 1 51 ? 3.531 33.938 4.445 1 96.31 51 ILE B N 1
ATOM 2103 C CA . ILE B 1 51 ? 3.016 33.906 3.082 1 96.31 51 ILE B CA 1
ATOM 2104 C C . ILE B 1 51 ? 3.438 35.156 2.328 1 96.31 51 ILE B C 1
ATOM 2106 O O . ILE B 1 51 ? 3.17 36.281 2.773 1 96.31 51 ILE B O 1
ATOM 2110 N N . GLY B 1 52 ? 4.145 34.938 1.237 1 95.31 52 GLY B N 1
ATOM 2111 C CA . GLY B 1 52 ? 4.523 36.062 0.371 1 95.31 52 GLY B CA 1
ATOM 2112 C C . GLY B 1 52 ? 3.527 36.312 -0.746 1 95.31 52 GLY B C 1
ATOM 2113 O O . GLY B 1 52 ? 2.5 35.625 -0.832 1 95.31 52 GLY B O 1
ATOM 2114 N N . THR B 1 53 ? 3.873 37.281 -1.547 1 95.12 53 THR B N 1
ATOM 2115 C CA . THR B 1 53 ? 3.018 37.625 -2.678 1 95.12 53 THR B CA 1
ATOM 2116 C C . THR B 1 53 ? 2.938 36.469 -3.664 1 95.12 53 THR B C 1
ATOM 2118 O O . THR B 1 53 ? 3.967 35.938 -4.102 1 95.12 53 THR B O 1
ATOM 2121 N N . GLY B 1 54 ? 1.716 36.031 -3.945 1 95.56 54 GLY B N 1
ATOM 2122 C CA . GLY B 1 54 ? 1.51 35 -4.938 1 95.56 54 GLY B CA 1
ATOM 2123 C C . GLY B 1 54 ? 1.688 33.594 -4.375 1 95.56 54 GLY B C 1
ATOM 2124 O O . GLY B 1 54 ? 1.578 32.594 -5.105 1 95.56 54 GLY B O 1
ATOM 2125 N N . GLU B 1 55 ? 1.959 33.469 -3.078 1 95.69 55 GLU B N 1
ATOM 2126 C CA . GLU B 1 55 ? 2.182 32.156 -2.479 1 95.69 55 GLU B CA 1
ATOM 2127 C C . GLU B 1 55 ? 0.897 31.609 -1.867 1 95.69 55 GLU B C 1
ATOM 2129 O O . GLU B 1 55 ? 0.02 32.375 -1.458 1 95.69 55 GLU B O 1
ATOM 2134 N N . ASP B 1 56 ? 0.785 30.297 -1.823 1 93.88 56 ASP B N 1
ATOM 2135 C CA . ASP B 1 56 ? -0.4 29.609 -1.303 1 93.88 56 ASP B CA 1
ATOM 2136 C C . ASP B 1 56 ? -0.262 29.344 0.193 1 93.88 56 ASP B C 1
ATOM 2138 O O . ASP B 1 56 ? 0.818 28.984 0.666 1 93.88 56 ASP B O 1
ATOM 2142 N N . PRO B 1 57 ? -1.349 29.516 0.896 1 93.56 57 PRO B N 1
ATOM 2143 C CA . PRO B 1 57 ? -1.312 29.219 2.33 1 93.56 57 PRO B CA 1
ATOM 2144 C C . PRO B 1 57 ? -1.348 27.719 2.623 1 93.56 57 PRO B C 1
ATOM 2146 O O . PRO B 1 57 ? -2.033 26.969 1.928 1 93.56 57 PRO B O 1
ATOM 2149 N N . LEU B 1 58 ? -0.611 27.25 3.602 1 92.12 58 LEU B N 1
ATOM 2150 C CA . LEU B 1 58 ? -0.615 25.891 4.133 1 92.12 58 LEU B CA 1
ATOM 2151 C C . LEU B 1 58 ? -0.968 25.891 5.617 1 92.12 58 LEU B C 1
ATOM 2153 O O . LEU B 1 58 ? -0.195 26.375 6.445 1 92.12 58 LEU B O 1
ATOM 2157 N N . PRO B 1 59 ? -2.158 25.391 5.895 1 88.69 59 PRO B N 1
ATOM 2158 C CA . PRO B 1 59 ? -2.496 25.297 7.316 1 88.69 59 PRO B CA 1
ATOM 2159 C C . PRO B 1 59 ? -1.587 24.344 8.078 1 88.69 59 PRO B C 1
ATOM 2161 O O . PRO B 1 59 ? -1.409 23.188 7.66 1 88.69 59 PRO B O 1
ATOM 2164 N N . THR B 1 60 ? -0.997 24.781 9.188 1 88.31 60 THR B N 1
ATOM 2165 C CA . THR B 1 60 ? -0.018 23.984 9.93 1 88.31 60 THR B CA 1
ATOM 2166 C C . THR B 1 60 ? -0.177 24.203 11.43 1 88.31 60 THR B C 1
ATOM 2168 O O . THR B 1 60 ? -0.358 25.344 11.883 1 88.31 60 THR B O 1
ATOM 2171 N N . MET B 1 61 ? -0.144 23.094 12.078 1 84 61 MET B N 1
ATOM 2172 C CA . MET B 1 61 ? -0.175 23.172 13.539 1 84 61 MET B CA 1
ATOM 2173 C C . MET B 1 61 ? 1.211 23.484 14.094 1 84 61 MET B C 1
ATOM 2175 O O . MET B 1 61 ? 2.174 22.781 13.805 1 84 61 MET B O 1
ATOM 2179 N N . LEU B 1 62 ? 1.236 24.547 14.953 1 89.75 62 LEU B N 1
ATOM 2180 C CA . LEU B 1 62 ? 2.527 24.953 15.5 1 89.75 62 LEU B CA 1
ATOM 2181 C C . LEU B 1 62 ? 2.707 24.422 16.922 1 89.75 62 LEU B C 1
ATOM 2183 O O . LEU B 1 62 ? 1.826 23.75 17.453 1 89.75 62 LEU B O 1
ATOM 2187 N N . SER B 1 63 ? 3.902 24.688 17.516 1 87.25 63 SER B N 1
ATOM 2188 C CA . SER B 1 63 ? 4.293 24.125 18.797 1 87.25 63 SER B CA 1
ATOM 2189 C C . SER B 1 63 ? 3.428 24.672 19.922 1 87.25 63 SER B C 1
ATOM 2191 O O . SER B 1 63 ? 3.295 24.047 20.984 1 87.25 63 SER B O 1
ATOM 2193 N N . ASP B 1 64 ? 2.828 25.812 19.703 1 87.25 64 ASP B N 1
ATOM 2194 C CA . ASP B 1 64 ? 1.971 26.406 20.734 1 87.25 64 ASP B CA 1
ATOM 2195 C C . ASP B 1 64 ? 0.571 25.797 20.688 1 87.25 64 ASP B C 1
ATOM 2197 O O . ASP B 1 64 ? -0.305 26.188 21.469 1 87.25 64 ASP B O 1
ATOM 2201 N N . GLY B 1 65 ? 0.355 24.859 19.719 1 82.12 65 GLY B N 1
ATOM 2202 C CA . GLY B 1 65 ? -0.917 24.156 19.609 1 82.12 65 GLY B CA 1
ATOM 2203 C C . GLY B 1 65 ? -1.944 24.922 18.797 1 82.12 65 GLY B C 1
ATOM 2204 O O . GLY B 1 65 ? -3.109 24.516 18.719 1 82.12 65 GLY B O 1
ATOM 2205 N N . GLU B 1 66 ? -1.472 25.984 18.203 1 86 66 GLU B N 1
ATOM 2206 C CA . GLU B 1 66 ? -2.385 26.812 17.422 1 86 66 GLU B CA 1
ATOM 2207 C C . GLU B 1 66 ? -2.113 26.656 15.922 1 86 66 GLU B C 1
ATOM 2209 O O . GLU B 1 66 ? -0.975 26.422 15.516 1 86 66 GLU B O 1
ATOM 2214 N N . LEU B 1 67 ? -3.176 26.812 15.211 1 86.06 67 LEU B N 1
ATOM 2215 C CA . LEU B 1 67 ? -3.094 26.734 13.758 1 86.06 67 LEU B CA 1
ATOM 2216 C C . LEU B 1 67 ? -2.471 28.016 13.188 1 86.06 67 LEU B C 1
ATOM 2218 O O . LEU B 1 67 ? -2.762 29.109 13.656 1 86.06 67 LEU B O 1
ATOM 2222 N N . ALA B 1 68 ? -1.562 27.875 12.32 1 90.06 68 ALA B N 1
ATOM 2223 C CA . ALA B 1 68 ? -0.982 28.984 11.555 1 90.06 68 ALA B CA 1
ATOM 2224 C C . ALA B 1 68 ? -1.043 28.703 10.055 1 90.06 68 ALA B C 1
ATOM 2226 O O . ALA B 1 68 ? -1.277 27.562 9.641 1 90.06 68 ALA B O 1
ATOM 2227 N N . HIS B 1 69 ? -0.928 29.781 9.266 1 93.44 69 HIS B N 1
ATOM 2228 C CA . HIS B 1 69 ? -0.815 29.656 7.82 1 93.44 69 HIS B CA 1
ATOM 2229 C C . HIS B 1 69 ? 0.57 30.078 7.336 1 93.44 69 HIS B C 1
ATOM 2231 O O . HIS B 1 69 ? 0.948 31.234 7.453 1 93.44 69 HIS B O 1
ATOM 2237 N N . VAL B 1 70 ? 1.218 29.031 6.852 1 95 70 VAL B N 1
ATOM 2238 C CA . VAL B 1 70 ? 2.564 29.297 6.355 1 95 70 VAL B CA 1
ATOM 2239 C C . VAL B 1 70 ? 2.59 29.172 4.832 1 95 70 VAL B C 1
ATOM 2241 O O . VAL B 1 70 ? 1.614 28.719 4.227 1 95 70 VAL B O 1
ATOM 2244 N N . SER B 1 71 ? 3.703 29.656 4.188 1 96.56 71 SER B N 1
ATOM 2245 C CA . SER B 1 71 ? 3.848 29.594 2.736 1 96.56 71 SER B CA 1
ATOM 2246 C C . SER B 1 71 ? 4.059 28.156 2.271 1 96.56 71 SER B C 1
ATOM 2248 O O . SER B 1 71 ? 5.016 27.484 2.691 1 96.56 71 SER B O 1
ATOM 2250 N N . HIS B 1 72 ? 3.209 27.734 1.407 1 95.25 72 HIS B N 1
ATOM 2251 C CA . HIS B 1 72 ? 3.361 26.422 0.797 1 95.25 72 HIS B CA 1
ATOM 2252 C C . HIS B 1 72 ? 4.695 26.297 0.064 1 95.25 72 HIS B C 1
ATOM 2254 O O . HIS B 1 72 ? 5.418 25.312 0.234 1 95.25 72 HIS B O 1
ATOM 2260 N N . GLN B 1 73 ? 5.02 27.328 -0.648 1 96.38 73 GLN B N 1
ATOM 2261 C CA . GLN B 1 73 ? 6.219 27.344 -1.48 1 96.38 73 GLN B CA 1
ATOM 2262 C C . GLN B 1 73 ? 7.484 27.297 -0.626 1 96.38 73 GLN B C 1
ATOM 2264 O O . GLN B 1 73 ? 8.422 26.562 -0.932 1 96.38 73 GLN B O 1
ATOM 2269 N N . LYS B 1 74 ? 7.445 28.047 0.428 1 96.88 74 LYS B N 1
ATOM 2270 C CA . LYS B 1 74 ? 8.617 28.078 1.305 1 96.88 74 LYS B CA 1
ATOM 2271 C C . LYS B 1 74 ? 8.789 26.766 2.045 1 96.88 74 LYS B C 1
ATOM 2273 O O . LYS B 1 74 ? 9.914 26.281 2.205 1 96.88 74 LYS B O 1
ATOM 2278 N N . VAL B 1 75 ? 7.707 26.156 2.402 1 96.19 75 VAL B N 1
ATOM 2279 C CA . VAL B 1 75 ? 7.746 24.859 3.082 1 96.19 75 VAL B CA 1
ATOM 2280 C C . VAL B 1 75 ? 8.289 23.797 2.135 1 96.19 75 VAL B C 1
ATOM 2282 O O . VAL B 1 75 ? 9.156 23 2.514 1 96.19 75 VAL B O 1
ATOM 2285 N N . GLU B 1 76 ? 7.805 23.781 0.943 1 96.31 76 GLU B N 1
ATOM 2286 C CA . GLU B 1 76 ? 8.258 22.812 -0.053 1 96.31 76 GLU B CA 1
ATOM 2287 C C . GLU B 1 76 ? 9.758 22.922 -0.284 1 96.31 76 GLU B C 1
ATOM 2289 O O . GLU B 1 76 ? 10.461 21.906 -0.33 1 96.31 76 GLU B O 1
ATOM 2294 N N . ARG B 1 77 ? 10.234 24.156 -0.381 1 96.81 77 ARG B N 1
ATOM 2295 C CA . ARG B 1 77 ? 11.664 24.391 -0.578 1 96.81 77 ARG B CA 1
ATOM 2296 C C . ARG B 1 77 ? 12.461 23.906 0.629 1 96.81 77 ARG B C 1
ATOM 2298 O O . ARG B 1 77 ? 13.516 23.281 0.475 1 96.81 77 ARG B O 1
ATOM 2305 N N . ALA B 1 78 ? 11.961 24.25 1.752 1 96.62 78 ALA B N 1
ATOM 2306 C CA . ALA B 1 78 ? 12.648 23.859 2.979 1 96.62 78 ALA B CA 1
ATOM 2307 C C . ALA B 1 78 ? 12.688 22.344 3.117 1 96.62 78 ALA B C 1
ATOM 2309 O O . ALA B 1 78 ? 13.719 21.766 3.484 1 96.62 78 ALA B O 1
ATOM 2310 N N . LEU B 1 79 ? 11.586 21.656 2.777 1 96.81 79 LEU B N 1
ATOM 2311 C CA . LEU B 1 79 ? 11.516 20.188 2.842 1 96.81 79 LEU B CA 1
ATOM 2312 C C . LEU B 1 79 ? 12.523 19.562 1.886 1 96.81 79 LEU B C 1
ATOM 2314 O O . LEU B 1 79 ? 13.227 18.609 2.25 1 96.81 79 LEU B O 1
ATOM 2318 N N . GLN B 1 80 ? 12.602 20.125 0.665 1 97.69 80 GLN B N 1
ATOM 2319 C CA . GLN B 1 80 ? 13.562 19.609 -0.304 1 97.69 80 GLN B CA 1
ATOM 2320 C C . GLN B 1 80 ? 14.992 19.719 0.229 1 97.69 80 GLN B C 1
ATOM 2322 O O . GLN B 1 80 ? 15.797 18.812 0.044 1 97.69 80 GLN B O 1
ATOM 2327 N N . GLY B 1 81 ? 15.266 20.875 0.871 1 97 81 GLY B N 1
ATOM 2328 C CA . GLY B 1 81 ? 16.578 21.047 1.479 1 97 81 GLY B CA 1
ATOM 2329 C C . GLY B 1 81 ? 16.875 20 2.537 1 97 81 GLY B C 1
ATOM 2330 O O . GLY B 1 81 ? 17.969 19.422 2.553 1 97 81 GLY B O 1
ATOM 2331 N N . ILE B 1 82 ? 15.938 19.719 3.381 1 96.88 82 ILE B N 1
ATOM 2332 C CA . ILE B 1 82 ? 16.109 18.734 4.441 1 96.88 82 ILE B CA 1
ATOM 2333 C C . ILE B 1 82 ? 16.281 17.344 3.836 1 96.88 82 ILE B C 1
ATOM 2335 O O . ILE B 1 82 ? 17.141 16.578 4.27 1 96.88 82 ILE B O 1
ATOM 2339 N N . ILE B 1 83 ? 15.508 16.984 2.812 1 97 83 ILE B N 1
ATOM 2340 C CA . ILE B 1 83 ? 15.555 15.688 2.154 1 97 83 ILE B CA 1
ATOM 2341 C C . ILE B 1 83 ? 16.938 15.477 1.538 1 97 83 ILE B C 1
ATOM 2343 O O . ILE B 1 83 ? 17.5 14.375 1.609 1 97 83 ILE B O 1
ATOM 2347 N N . GLU B 1 84 ? 17.469 16.562 0.969 1 96.81 84 GLU B N 1
ATOM 2348 C CA . GLU B 1 84 ? 18.797 16.469 0.386 1 96.81 84 GLU B CA 1
ATOM 2349 C C . GLU B 1 84 ? 19.844 16.125 1.446 1 96.81 84 GLU B C 1
ATOM 2351 O O . GLU B 1 84 ? 20.734 15.305 1.208 1 96.81 84 GLU B O 1
ATOM 2356 N N . VAL B 1 85 ? 19.703 16.75 2.564 1 96.19 85 VAL B N 1
ATOM 2357 C CA . VAL B 1 85 ? 20.625 16.484 3.662 1 96.19 85 VAL B CA 1
ATOM 2358 C C . VAL B 1 85 ? 20.484 15.047 4.129 1 96.19 85 VAL B C 1
ATOM 2360 O O . VAL B 1 85 ? 21.484 14.32 4.246 1 96.19 85 VAL B O 1
ATOM 2363 N N . LEU B 1 86 ? 19.266 14.594 4.352 1 95.81 86 LEU B N 1
ATOM 2364 C CA . LEU B 1 86 ? 19 13.234 4.805 1 95.81 86 LEU B CA 1
ATOM 2365 C C . LEU B 1 86 ? 19.469 12.211 3.779 1 95.81 86 LEU B C 1
ATOM 2367 O O . LEU B 1 86 ? 20.047 11.18 4.141 1 95.81 86 LEU B O 1
ATOM 2371 N N . ASP B 1 87 ? 19.188 12.516 2.516 1 94.69 87 ASP B N 1
ATOM 2372 C CA . ASP B 1 87 ? 19.562 11.656 1.397 1 94.69 87 ASP B CA 1
ATOM 2373 C C . ASP B 1 87 ? 21.062 11.422 1.373 1 94.69 87 ASP B C 1
ATOM 2375 O O . ASP B 1 87 ? 21.516 10.32 1.044 1 94.69 87 ASP B O 1
ATOM 2379 N N . ASN B 1 88 ? 21.812 12.422 1.794 1 94.75 88 ASN B N 1
ATOM 2380 C CA . ASN B 1 88 ? 23.281 12.344 1.781 1 94.75 88 ASN B CA 1
ATOM 2381 C C . ASN B 1 88 ? 23.812 11.719 3.062 1 94.75 88 ASN B C 1
ATOM 2383 O O . ASN B 1 88 ? 25 11.383 3.145 1 94.75 88 ASN B O 1
ATOM 2387 N N . GLN B 1 89 ? 22.953 11.555 4.039 1 93.81 89 GLN B N 1
ATOM 2388 C CA . GLN B 1 89 ? 23.375 10.984 5.309 1 93.81 89 GLN B CA 1
ATOM 2389 C C . GLN B 1 89 ? 23.188 9.469 5.32 1 93.81 89 GLN B C 1
ATOM 2391 O O . GLN B 1 89 ? 23.5 8.805 6.309 1 93.81 89 GLN B O 1
ATOM 2396 N N . GLY B 1 90 ? 22.594 8.961 4.285 1 88.56 90 GLY B N 1
ATOM 2397 C CA . GLY B 1 90 ? 22.578 7.516 4.113 1 88.56 90 GLY B CA 1
ATOM 2398 C C . GLY B 1 90 ? 21.297 6.867 4.621 1 88.56 90 GLY B C 1
ATOM 2399 O O . GLY B 1 90 ? 21.266 5.664 4.891 1 88.56 90 GLY B O 1
ATOM 2400 N N . TYR B 1 91 ? 20.25 7.602 4.832 1 91.75 91 TYR B N 1
ATOM 2401 C CA . TYR B 1 91 ? 18.953 7.008 5.168 1 91.75 91 TYR B CA 1
ATOM 2402 C C . TYR B 1 91 ? 18.438 6.152 4.02 1 91.75 91 TYR B C 1
ATOM 2404 O O . TYR B 1 91 ? 18.547 6.535 2.852 1 91.75 91 TYR B O 1
ATOM 2412 N N . ASP B 1 92 ? 17.906 5.02 4.391 1 90.19 92 ASP B N 1
ATOM 2413 C CA . ASP B 1 92 ? 17.328 4.148 3.371 1 90.19 92 ASP B CA 1
ATOM 2414 C C . ASP B 1 92 ? 15.977 4.676 2.896 1 90.19 92 ASP B C 1
ATOM 2416 O O . ASP B 1 92 ? 15.68 4.645 1.701 1 90.19 92 ASP B O 1
ATOM 2420 N N . VAL B 1 93 ? 15.203 5.137 3.889 1 92.62 93 VAL B N 1
ATOM 2421 C CA . VAL B 1 93 ? 13.844 5.586 3.594 1 92.62 93 VAL B CA 1
ATOM 2422 C C . VAL B 1 93 ? 13.594 6.938 4.262 1 92.62 93 VAL B C 1
ATOM 2424 O O . VAL B 1 93 ? 13.992 7.156 5.406 1 92.62 93 VAL B O 1
ATOM 2427 N N . ILE B 1 94 ? 13.078 7.84 3.529 1 94.94 94 ILE B N 1
ATOM 2428 C CA . ILE B 1 94 ? 12.547 9.094 4.047 1 94.94 94 ILE B CA 1
ATOM 2429 C C . ILE B 1 94 ? 11.031 9.125 3.867 1 94.94 94 ILE B C 1
ATOM 2431 O O . ILE B 1 94 ? 10.523 8.977 2.752 1 94.94 94 ILE B O 1
ATOM 2435 N N . LEU B 1 95 ? 10.328 9.242 4.934 1 93.38 95 LEU B N 1
ATOM 2436 C CA . LEU B 1 95 ? 8.867 9.281 4.914 1 93.38 95 LEU B CA 1
ATOM 2437 C C . LEU B 1 95 ? 8.352 10.672 5.25 1 93.38 95 LEU B C 1
ATOM 2439 O O . LEU B 1 95 ? 8.57 11.172 6.355 1 93.38 95 LEU B O 1
ATOM 2443 N N . LEU B 1 96 ? 7.785 11.312 4.277 1 93.31 96 LEU B N 1
ATOM 2444 C CA . LEU B 1 96 ? 7.07 12.555 4.555 1 93.31 96 LEU B CA 1
ATOM 2445 C C . LEU B 1 96 ? 5.703 12.266 5.172 1 93.31 96 LEU B C 1
ATOM 2447 O O . LEU B 1 96 ? 4.875 11.578 4.562 1 93.31 96 LEU B O 1
ATOM 2451 N N . MET B 1 97 ? 5.488 12.703 6.355 1 89.12 97 MET B N 1
ATOM 2452 C CA . MET B 1 97 ? 4.195 12.57 7.023 1 89.12 97 MET B CA 1
ATOM 2453 C C . MET B 1 97 ? 3.42 13.875 6.977 1 89.12 97 MET B C 1
ATOM 2455 O O . MET B 1 97 ? 3.586 14.734 7.844 1 89.12 97 MET B O 1
ATOM 2459 N N . SER B 1 98 ? 2.715 14 5.938 1 86 98 SER B N 1
ATOM 2460 C CA . SER B 1 98 ? 1.948 15.219 5.695 1 86 98 SER B CA 1
ATOM 2461 C C . SER B 1 98 ? 0.761 14.945 4.773 1 86 98 SER B C 1
ATOM 2463 O O . SER B 1 98 ? 0.845 14.109 3.875 1 86 98 SER B O 1
ATOM 2465 N N . THR B 1 99 ? -0.292 15.609 5.02 1 80.38 99 THR B N 1
ATOM 2466 C CA . THR B 1 99 ? -1.436 15.547 4.117 1 80.38 99 THR B CA 1
ATOM 2467 C C . THR B 1 99 ? -1.462 16.75 3.189 1 80.38 99 THR B C 1
ATOM 2469 O O . THR B 1 99 ? -2.375 16.906 2.375 1 80.38 99 THR B O 1
ATOM 2472 N N . ALA B 1 100 ? -0.462 17.625 3.332 1 86.12 100 ALA B N 1
ATOM 2473 C CA . ALA B 1 100 ? -0.372 18.781 2.457 1 86.12 100 ALA B CA 1
ATOM 2474 C C . ALA B 1 100 ? -0.119 18.375 1.011 1 86.12 100 ALA B C 1
ATOM 2476 O O . ALA B 1 100 ? 0.45 17.312 0.756 1 86.12 100 ALA B O 1
ATOM 2477 N N . PRO B 1 101 ? -0.649 19.188 0.114 1 89.81 101 PRO B N 1
ATOM 2478 C CA . PRO B 1 101 ? -0.432 18.891 -1.302 1 89.81 101 PRO B CA 1
ATOM 2479 C C . PRO B 1 101 ? 0.992 19.188 -1.76 1 89.81 101 PRO B C 1
ATOM 2481 O O . PRO B 1 101 ? 1.198 20.062 -2.611 1 89.81 101 PRO B O 1
ATOM 2484 N N . ILE B 1 102 ? 1.892 18.516 -1.184 1 90.94 102 ILE B N 1
ATOM 2485 C CA . ILE B 1 102 ? 3.303 18.625 -1.537 1 90.94 102 ILE B CA 1
ATOM 2486 C C . ILE B 1 102 ? 3.742 17.391 -2.311 1 90.94 102 ILE B C 1
ATOM 2488 O O . ILE B 1 102 ? 3.518 16.25 -1.864 1 90.94 102 ILE B O 1
ATOM 2492 N N . SER B 1 103 ? 4.191 17.578 -3.494 1 85.06 103 SER B N 1
ATOM 2493 C CA . SER B 1 103 ? 4.664 16.5 -4.355 1 85.06 103 SER B CA 1
ATOM 2494 C C . SER B 1 103 ? 5.883 16.938 -5.164 1 85.06 103 SER B C 1
ATOM 2496 O O . SER B 1 103 ? 6.238 18.109 -5.184 1 85.06 103 SER B O 1
ATOM 2498 N N . GLY B 1 104 ? 6.516 16.031 -5.691 1 87.81 104 GLY B N 1
ATOM 2499 C CA . GLY B 1 104 ? 7.617 16.328 -6.594 1 87.81 104 GLY B CA 1
ATOM 2500 C C . GLY B 1 104 ? 8.953 16.469 -5.879 1 87.81 104 GLY B C 1
ATOM 2501 O O . GLY B 1 104 ? 9.898 17.031 -6.438 1 87.81 104 GLY B O 1
ATOM 2502 N N . LEU B 1 105 ? 8.977 16.172 -4.602 1 95 105 LEU B N 1
ATOM 2503 C CA . LEU B 1 105 ? 10.25 16.141 -3.891 1 95 105 LEU B CA 1
ATOM 2504 C C . LEU B 1 105 ? 11.141 15.039 -4.434 1 95 105 LEU B C 1
ATOM 2506 O O . LEU B 1 105 ? 10.656 14.062 -5 1 95 105 LEU B O 1
ATOM 2510 N N . VAL B 1 106 ? 12.414 15.305 -4.273 1 93.81 106 VAL B N 1
ATOM 2511 C CA . VAL B 1 106 ? 13.336 14.383 -4.93 1 93.81 106 VAL B CA 1
ATOM 2512 C C . VAL B 1 106 ? 14.398 13.914 -3.939 1 93.81 106 VAL B C 1
ATOM 2514 O O . VAL B 1 106 ? 14.93 14.711 -3.166 1 93.81 106 VAL B O 1
ATOM 2517 N N . ALA B 1 107 ? 14.609 12.641 -3.871 1 93.94 107 ALA B N 1
ATOM 2518 C CA . ALA B 1 107 ? 15.75 12 -3.227 1 93.94 107 ALA B CA 1
ATOM 2519 C C . ALA B 1 107 ? 16.453 11.047 -4.191 1 93.94 107 ALA B C 1
ATOM 2521 O O . ALA B 1 107 ? 15.812 10.297 -4.922 1 93.94 107 ALA B O 1
ATOM 2522 N N . ARG B 1 108 ? 17.812 11.047 -4.203 1 90.12 108 ARG B N 1
ATOM 2523 C CA . ARG B 1 108 ? 18.578 10.273 -5.176 1 90.12 108 ARG B CA 1
ATOM 2524 C C . ARG B 1 108 ? 18.969 8.906 -4.605 1 90.12 108 ARG B C 1
ATOM 2526 O O . ARG B 1 108 ? 18.938 7.902 -5.316 1 90.12 108 ARG B O 1
ATOM 2533 N N . ASN B 1 109 ? 19.172 8.914 -3.383 1 91.19 109 ASN B N 1
ATOM 2534 C CA . ASN B 1 109 ? 19.719 7.711 -2.773 1 91.19 109 ASN B CA 1
ATOM 2535 C C . ASN B 1 109 ? 18.672 6.977 -1.944 1 91.19 109 ASN B C 1
ATOM 2537 O O . ASN B 1 109 ? 18.578 5.746 -2.002 1 91.19 109 ASN B O 1
ATOM 2541 N N . SER B 1 110 ? 17.859 7.754 -1.253 1 93.81 110 SER B N 1
ATOM 2542 C CA . SER B 1 110 ? 16.844 7.203 -0.365 1 93.81 110 SER B CA 1
ATOM 2543 C C . SER B 1 110 ? 15.547 6.941 -1.112 1 93.81 110 SER B C 1
ATOM 2545 O O . SER B 1 110 ? 15.258 7.602 -2.113 1 93.81 110 SER B O 1
ATOM 2547 N N . ILE B 1 111 ? 14.859 5.98 -0.683 1 93.06 111 ILE B N 1
ATOM 2548 C CA . ILE B 1 111 ? 13.469 5.875 -1.113 1 93.06 111 ILE B CA 1
ATOM 2549 C C . ILE B 1 111 ? 12.633 6.934 -0.402 1 93.06 111 ILE B C 1
ATOM 2551 O O . ILE B 1 111 ? 12.57 6.961 0.829 1 93.06 111 ILE B O 1
ATOM 2555 N N . LEU B 1 112 ? 12.094 7.828 -1.195 1 95.12 112 LEU B 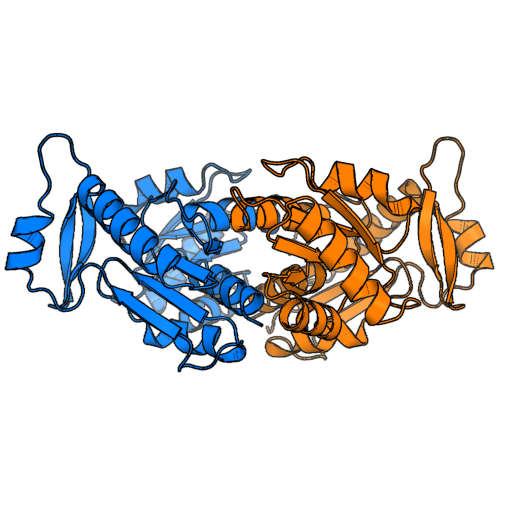N 1
ATOM 2556 C CA . LEU B 1 112 ? 11.273 8.898 -0.642 1 95.12 112 LEU B CA 1
ATOM 2557 C C . LEU B 1 112 ? 9.789 8.555 -0.753 1 95.12 112 LEU B C 1
ATOM 2559 O O . LEU B 1 112 ? 9.273 8.367 -1.856 1 95.12 112 LEU B O 1
ATOM 2563 N N . LEU B 1 113 ? 9.125 8.438 0.392 1 93.69 113 LEU B N 1
ATOM 2564 C CA . LEU B 1 113 ? 7.688 8.164 0.432 1 93.69 113 LEU B CA 1
ATOM 2565 C C . LEU B 1 113 ? 6.895 9.453 0.637 1 93.69 113 LEU B C 1
ATOM 2567 O O . LEU B 1 113 ? 6.895 10.016 1.733 1 93.69 113 LEU B O 1
ATOM 2571 N N . GLU B 1 114 ? 6.23 9.812 -0.429 1 93.19 114 GLU B N 1
ATOM 2572 C CA . GLU B 1 114 ? 5.34 10.969 -0.396 1 93.19 114 GLU B CA 1
ATOM 2573 C C . GLU B 1 114 ? 3.875 10.539 -0.38 1 93.19 114 GLU B C 1
ATOM 2575 O O . GLU B 1 114 ? 3.365 10.016 -1.373 1 93.19 114 GLU B O 1
ATOM 2580 N N . PRO B 1 115 ? 3.193 10.859 0.642 1 90.62 115 PRO B N 1
ATOM 2581 C CA . PRO B 1 115 ? 1.804 10.406 0.737 1 90.62 115 PRO B CA 1
ATOM 2582 C C . PRO B 1 115 ? 0.953 10.852 -0.449 1 90.62 115 PRO B C 1
ATOM 2584 O O . PRO B 1 115 ? 0.158 10.07 -0.974 1 90.62 115 PRO B O 1
ATOM 2587 N N . MET B 1 116 ? 1.158 12.055 -0.91 1 91.12 116 MET B N 1
ATOM 2588 C CA . MET B 1 116 ? 0.352 12.586 -2.002 1 91.12 116 MET B CA 1
ATOM 2589 C C . MET B 1 116 ? 0.621 11.836 -3.301 1 91.12 116 MET B C 1
ATOM 2591 O O . MET B 1 116 ? -0.238 11.789 -4.184 1 91.12 116 MET B O 1
ATOM 2595 N N . ARG B 1 117 ? 1.743 11.266 -3.338 1 91.25 117 ARG B N 1
ATOM 2596 C CA . ARG B 1 117 ? 2.098 10.492 -4.52 1 91.25 117 ARG B CA 1
ATOM 2597 C C . ARG B 1 117 ? 1.613 9.047 -4.395 1 91.25 117 ARG B C 1
ATOM 2599 O O . ARG B 1 117 ? 1.22 8.43 -5.387 1 91.25 117 ARG B O 1
ATOM 2606 N N . ILE B 1 118 ? 1.541 8.523 -3.211 1 92.31 118 ILE B N 1
ATOM 2607 C CA . ILE B 1 118 ? 1.337 7.102 -2.984 1 92.31 118 ILE B CA 1
ATOM 2608 C C . ILE B 1 118 ? -0.137 6.828 -2.689 1 92.31 118 ILE B C 1
ATOM 2610 O O . ILE B 1 118 ? -0.735 5.918 -3.266 1 92.31 118 ILE B O 1
ATOM 2614 N N . ILE B 1 119 ? -0.782 7.656 -1.939 1 92.69 119 ILE B N 1
ATOM 2615 C CA . ILE B 1 119 ? -2.066 7.336 -1.328 1 92.69 119 ILE B CA 1
ATOM 2616 C C . ILE B 1 119 ? -3.162 7.348 -2.393 1 92.69 119 ILE B C 1
ATOM 2618 O O . ILE B 1 119 ? -3.922 6.383 -2.521 1 92.69 119 ILE B O 1
ATOM 2622 N N . PRO B 1 120 ? -3.268 8.367 -3.227 1 93.31 120 PRO B N 1
ATOM 2623 C CA . PRO B 1 120 ? -4.414 8.43 -4.137 1 93.31 120 PRO B CA 1
ATOM 2624 C C . PRO B 1 120 ? -4.445 7.258 -5.121 1 93.31 120 PRO B C 1
ATOM 2626 O O . PRO B 1 120 ? -5.461 6.566 -5.23 1 93.31 120 PRO B O 1
ATOM 2629 N N . PRO B 1 121 ? -3.322 6.996 -5.797 1 91.81 121 PRO B N 1
ATOM 2630 C CA . PRO B 1 121 ? -3.395 5.848 -6.707 1 91.81 121 PRO B CA 1
ATOM 2631 C C . PRO B 1 121 ? -3.654 4.531 -5.973 1 91.81 121 PRO B C 1
ATOM 2633 O O . PRO B 1 121 ? -4.34 3.652 -6.504 1 91.81 121 PRO B O 1
ATOM 2636 N N . LEU B 1 122 ? -3.102 4.398 -4.852 1 92.5 122 LEU B N 1
ATOM 2637 C CA . LEU B 1 122 ? -3.303 3.186 -4.062 1 92.5 122 LEU B CA 1
ATOM 2638 C C . LEU B 1 122 ? -4.773 3.012 -3.699 1 92.5 122 LEU B C 1
ATOM 2640 O O . LEU B 1 122 ? -5.355 1.95 -3.932 1 92.5 122 LEU B O 1
ATOM 2644 N N . VAL B 1 123 ? -5.387 4.055 -3.186 1 93.38 123 VAL B N 1
ATOM 2645 C CA . VAL B 1 123 ? -6.789 4 -2.787 1 93.38 123 VAL B CA 1
ATOM 2646 C C . VAL B 1 123 ? -7.664 3.746 -4.012 1 93.38 123 VAL B C 1
ATOM 2648 O O . VAL B 1 123 ? -8.594 2.941 -3.959 1 93.38 123 VAL B O 1
ATOM 2651 N N . ALA B 1 124 ? -7.348 4.402 -5.094 1 93.75 124 ALA B N 1
ATOM 2652 C CA . ALA B 1 124 ? -8.102 4.188 -6.324 1 93.75 124 ALA B CA 1
ATOM 2653 C C . ALA B 1 124 ? -8.07 2.717 -6.738 1 93.75 124 ALA B C 1
ATOM 2655 O O . ALA B 1 124 ? -9.086 2.164 -7.164 1 93.75 124 ALA B O 1
ATOM 2656 N N . SER B 1 125 ? -6.938 2.098 -6.578 1 90.81 125 SER B N 1
ATOM 2657 C CA . SER B 1 125 ? -6.781 0.701 -6.969 1 90.81 125 SER B CA 1
ATOM 2658 C C . SER B 1 125 ? -7.52 -0.226 -6.008 1 90.81 125 SER B C 1
ATOM 2660 O O . SER B 1 125 ? -7.988 -1.295 -6.406 1 90.81 125 SER B O 1
ATOM 2662 N N . ILE B 1 126 ? -7.672 0.209 -4.785 1 91.81 126 ILE B N 1
ATOM 2663 C CA . ILE B 1 126 ? -8.297 -0.617 -3.758 1 91.81 126 ILE B CA 1
ATOM 2664 C C . ILE B 1 126 ? -9.812 -0.541 -3.881 1 91.81 126 ILE B C 1
ATOM 2666 O O . ILE B 1 126 ? -10.492 -1.569 -3.893 1 91.81 126 ILE B O 1
ATOM 2670 N N . VAL B 1 127 ? -10.289 0.705 -4.086 1 92.81 127 VAL B N 1
ATOM 2671 C CA . VAL B 1 127 ? -11.734 0.886 -3.988 1 92.81 127 VAL B CA 1
ATOM 2672 C C . VAL B 1 127 ? -12.391 0.547 -5.324 1 92.81 127 VAL B C 1
ATOM 2674 O O . VAL B 1 127 ? -13.555 0.133 -5.363 1 92.81 127 VAL B O 1
ATOM 2677 N N . ASP B 1 128 ? -11.54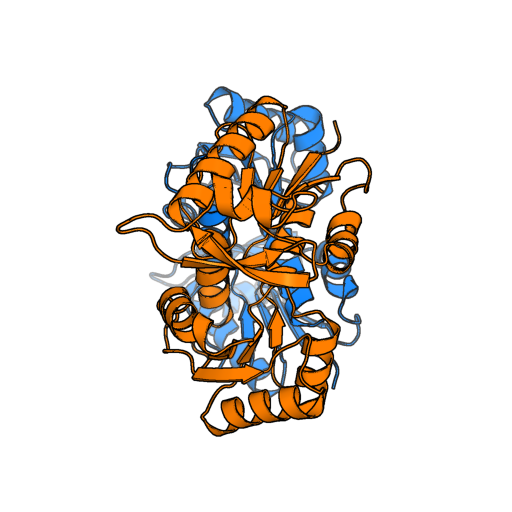7 0.806 -6.492 1 84.12 128 ASP B N 1
ATOM 2678 C CA . ASP B 1 128 ? -11.906 0.419 -7.852 1 84.12 128 ASP B CA 1
ATOM 2679 C C . ASP B 1 128 ? -13.25 1.021 -8.258 1 84.12 128 ASP B C 1
ATOM 2681 O O . ASP B 1 128 ? -13.305 2.1 -8.852 1 84.12 128 ASP B O 1
ATOM 2685 N N . GLY B 1 129 ? -14.438 0.598 -7.828 1 86.31 129 GLY B N 1
ATOM 2686 C CA . GLY B 1 129 ? -15.773 1.009 -8.242 1 86.31 129 GLY B CA 1
ATOM 2687 C C . GLY B 1 129 ? -16.656 1.414 -7.082 1 86.31 129 GLY B C 1
ATOM 2688 O O . GLY B 1 129 ? -17.766 1.906 -7.289 1 86.31 129 GLY B O 1
ATOM 2689 N N . HIS B 1 130 ? -16.172 1.397 -6.035 1 94.19 130 HIS B N 1
ATOM 2690 C CA . HIS B 1 130 ? -16.938 1.76 -4.848 1 94.19 130 HIS B CA 1
ATOM 2691 C C . HIS B 1 130 ? -17.047 3.273 -4.703 1 94.19 130 HIS B C 1
ATOM 2693 O O . HIS B 1 130 ? -16.172 4.008 -5.152 1 94.19 130 HIS B O 1
ATOM 2699 N N . GLN B 1 131 ? -18.172 3.678 -4.152 1 97.06 131 GLN B N 1
ATOM 2700 C CA . GLN B 1 131 ? -18.375 5.09 -3.846 1 97.06 131 GLN B CA 1
ATOM 2701 C C . GLN B 1 131 ? -17.703 5.465 -2.529 1 97.06 131 GLN B C 1
ATOM 2703 O O . GLN B 1 131 ? -18.125 5.035 -1.458 1 97.06 131 GLN B O 1
ATOM 2708 N N . VAL B 1 132 ? -16.703 6.332 -2.65 1 97.25 132 VAL B N 1
ATOM 2709 C CA . VAL B 1 132 ? -15.914 6.688 -1.478 1 97.25 132 VAL B CA 1
ATOM 2710 C C . VAL B 1 132 ? -16.516 7.922 -0.806 1 97.25 132 VAL B C 1
ATOM 2712 O O . VAL B 1 132 ? -16.906 8.875 -1.483 1 97.25 132 VAL B O 1
ATOM 2715 N N . GLY B 1 133 ? -16.672 7.828 0.502 1 98.25 133 GLY B N 1
ATOM 2716 C CA . GLY B 1 133 ? -16.922 8.992 1.333 1 98.25 133 GLY B CA 1
ATOM 2717 C C . GLY B 1 133 ? -15.711 9.414 2.148 1 98.25 133 GLY B C 1
ATOM 2718 O O . GLY B 1 133 ? -15.156 8.617 2.904 1 98.25 133 GLY B O 1
ATOM 2719 N N . VAL B 1 134 ? -15.328 10.656 2.039 1 97.56 134 VAL B N 1
ATOM 2720 C CA . VAL B 1 134 ? -14.148 11.164 2.723 1 97.56 134 VAL B CA 1
ATOM 2721 C C . VAL B 1 134 ? -14.57 12.07 3.883 1 97.56 134 VAL B C 1
ATOM 2723 O O . VAL B 1 134 ? -15.359 13 3.697 1 97.56 134 VAL B O 1
ATOM 2726 N N . ILE B 1 135 ? -14.078 11.766 5.051 1 97.06 135 ILE B N 1
ATOM 2727 C CA . ILE B 1 135 ? -14.297 12.641 6.195 1 97.06 135 ILE B CA 1
ATOM 2728 C C . ILE B 1 135 ? -13.125 13.617 6.328 1 97.06 135 ILE B C 1
ATOM 2730 O O . ILE B 1 135 ? -11.984 13.203 6.527 1 97.06 135 ILE B O 1
ATOM 2734 N N . VAL B 1 136 ? -13.422 14.859 6.238 1 93.62 136 VAL B N 1
ATOM 2735 C CA . VAL B 1 136 ? -12.445 15.945 6.234 1 93.62 136 VAL B CA 1
ATOM 2736 C C . VAL B 1 136 ? -12.484 16.688 7.566 1 93.62 136 VAL B C 1
ATOM 2738 O O . VAL B 1 136 ? -13.562 17.031 8.055 1 93.62 136 VAL B O 1
ATOM 2741 N N . PRO B 1 137 ? -11.312 16.922 8.133 1 90.06 137 PRO B N 1
ATOM 2742 C CA . PRO B 1 137 ? -11.289 17.5 9.484 1 90.06 137 PRO B CA 1
ATOM 2743 C C . PRO B 1 137 ? -11.836 18.922 9.539 1 90.06 137 PRO B C 1
ATOM 2745 O O . PRO B 1 137 ? -12.484 19.297 10.523 1 90.06 137 PRO B O 1
ATOM 2748 N N . ILE B 1 138 ? -11.516 19.734 8.523 1 88.38 138 ILE B N 1
ATOM 2749 C CA . ILE B 1 138 ? -11.961 21.125 8.52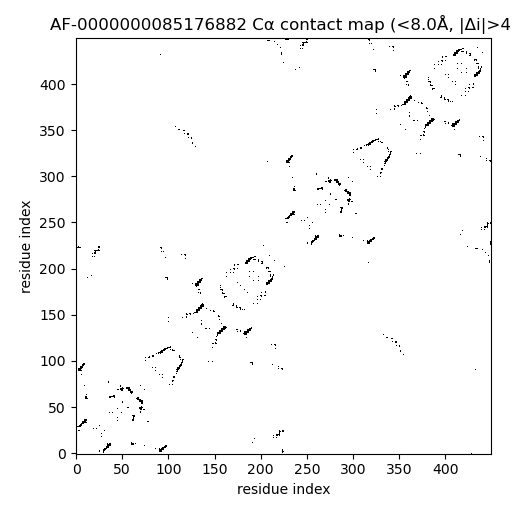3 1 88.38 138 ILE B CA 1
ATOM 2750 C C . ILE B 1 138 ? -12.383 21.531 7.109 1 88.38 138 ILE B C 1
ATOM 2752 O O . ILE B 1 138 ? -11.867 20.984 6.125 1 88.38 138 ILE B O 1
ATOM 2756 N N . GLN B 1 139 ? -13.234 22.547 7.004 1 91.75 139 GLN B N 1
ATOM 2757 C CA . GLN B 1 139 ? -13.82 22.984 5.746 1 91.75 139 GLN B CA 1
ATOM 2758 C C . GLN B 1 139 ? -12.742 23.5 4.793 1 91.75 139 GLN B C 1
ATOM 2760 O O . GLN B 1 139 ? -12.844 23.312 3.578 1 91.75 139 GLN B O 1
ATOM 2765 N N . GLU B 1 140 ? -11.68 24.062 5.309 1 87.44 140 GLU B N 1
ATOM 2766 C CA . GLU B 1 140 ? -10.625 24.688 4.52 1 87.44 140 GLU B CA 1
ATOM 2767 C C . GLU B 1 140 ? -9.883 23.672 3.67 1 87.44 140 GLU B C 1
ATOM 2769 O O . GLU B 1 140 ? -9.211 24.031 2.697 1 87.44 140 GLU B O 1
ATOM 2774 N N . LEU B 1 141 ? -10 22.391 4.035 1 89.38 141 LEU B N 1
ATOM 2775 C CA . LEU B 1 141 ? -9.234 21.344 3.348 1 89.38 141 LEU B CA 1
ATOM 2776 C C . LEU B 1 141 ? -10.055 20.734 2.221 1 89.38 141 LEU B C 1
ATOM 2778 O O . LEU B 1 141 ? -9.531 19.938 1.436 1 89.38 141 LEU B O 1
ATOM 2782 N N . LEU B 1 142 ? -11.305 21.156 2.068 1 92.94 142 LEU B N 1
ATOM 2783 C CA . LEU B 1 142 ? -12.219 20.5 1.144 1 92.94 142 LEU B CA 1
ATOM 2784 C C . LEU B 1 142 ? -11.719 20.609 -0.292 1 92.94 142 LEU B C 1
ATOM 2786 O O . LEU B 1 142 ? -11.742 19.625 -1.042 1 92.94 142 LEU B O 1
ATOM 2790 N N . ASP B 1 143 ? -11.258 21.75 -0.638 1 92.5 143 ASP B N 1
ATOM 2791 C CA . ASP B 1 143 ? -10.789 21.938 -2.008 1 92.5 143 ASP B CA 1
ATOM 2792 C C . ASP B 1 143 ? -9.57 21.047 -2.293 1 92.5 143 ASP B C 1
ATOM 2794 O O . ASP B 1 143 ? -9.5 20.406 -3.342 1 92.5 143 ASP B O 1
ATOM 2798 N N . ASN B 1 144 ? -8.656 21.062 -1.392 1 90.88 144 ASN B N 1
ATOM 2799 C CA . ASN B 1 144 ? -7.473 20.219 -1.534 1 90.88 144 ASN B CA 1
ATOM 2800 C C . ASN B 1 144 ? -7.836 18.734 -1.579 1 90.88 144 ASN B C 1
ATOM 2802 O O . ASN B 1 144 ? -7.254 17.984 -2.352 1 90.88 144 ASN B O 1
ATOM 2806 N N . GLN B 1 145 ? -8.812 18.375 -0.802 1 93.38 145 GLN B N 1
ATOM 2807 C CA . GLN B 1 145 ? -9.266 17 -0.771 1 93.38 145 GLN B CA 1
ATOM 2808 C C . GLN B 1 145 ? -9.945 16.609 -2.082 1 93.38 145 GLN B C 1
ATOM 2810 O O . GLN B 1 145 ? -9.719 15.516 -2.605 1 93.38 145 GLN B O 1
ATOM 2815 N N . ALA B 1 146 ? -10.734 17.5 -2.553 1 94.69 146 ALA B N 1
ATOM 2816 C CA . ALA B 1 146 ? -11.398 17.234 -3.828 1 94.69 146 ALA B CA 1
ATOM 2817 C C . ALA B 1 146 ? -10.375 17.031 -4.941 1 94.69 146 ALA B C 1
ATOM 2819 O O . ALA B 1 146 ? -10.523 16.125 -5.762 1 94.69 146 ALA B O 1
ATOM 2820 N N . ASN B 1 147 ? -9.391 17.859 -4.914 1 94.25 147 ASN B N 1
ATOM 2821 C CA . ASN B 1 147 ? -8.336 17.734 -5.918 1 94.25 147 ASN B CA 1
ATOM 2822 C C . ASN B 1 147 ? -7.543 16.438 -5.742 1 94.25 147 ASN B C 1
ATOM 2824 O O . ASN B 1 147 ? -7.227 15.766 -6.723 1 94.25 147 ASN B O 1
ATOM 2828 N N . LYS B 1 148 ? -7.215 16.062 -4.562 1 94.12 148 LYS B N 1
ATOM 2829 C CA . LYS B 1 148 ? -6.449 14.875 -4.215 1 94.12 148 LYS B CA 1
ATOM 2830 C C . LYS B 1 148 ? -7.141 13.609 -4.719 1 94.12 148 LYS B C 1
ATOM 2832 O O . LYS B 1 148 ? -6.488 12.703 -5.234 1 94.12 148 LYS B O 1
ATOM 2837 N N . TRP B 1 149 ? -8.508 13.625 -4.703 1 95.75 149 TRP B N 1
ATOM 2838 C CA . TRP B 1 149 ? -9.234 12.383 -4.914 1 95.75 149 TRP B CA 1
ATOM 2839 C C . TRP B 1 149 ? -9.922 12.375 -6.277 1 95.75 149 TRP B C 1
ATOM 2841 O O . TRP B 1 149 ? -10.789 11.539 -6.539 1 95.75 149 TRP B O 1
ATOM 2851 N N . LYS B 1 150 ? -9.484 13.258 -7.148 1 94.31 150 LYS B N 1
ATOM 2852 C CA . LYS B 1 150 ? -9.977 13.297 -8.523 1 94.31 150 LYS B CA 1
ATOM 2853 C C . LYS B 1 150 ? -9.594 12.031 -9.281 1 94.31 150 LYS B C 1
ATOM 2855 O O . LYS B 1 150 ? -10.195 11.719 -10.312 1 94.31 150 LYS B O 1
ATOM 2860 N N . VAL B 1 151 ? -8.633 11.328 -8.789 1 93.62 151 VAL B N 1
ATOM 2861 C CA . VAL B 1 151 ? -8.102 10.148 -9.453 1 93.62 151 VAL B CA 1
ATOM 2862 C C . VAL B 1 151 ? -9.078 8.984 -9.297 1 93.62 151 VAL B C 1
ATOM 2864 O O . VAL B 1 151 ? -8.969 7.973 -10 1 93.62 151 VAL B O 1
ATOM 2867 N N . LEU B 1 152 ? -10.047 9.117 -8.406 1 94.81 152 LEU B N 1
ATOM 2868 C CA . LEU B 1 152 ? -11.031 8.055 -8.195 1 94.81 152 LEU B CA 1
ATOM 2869 C C . LEU B 1 152 ? -11.992 7.973 -9.383 1 94.81 152 LEU B C 1
ATOM 2871 O O . LEU B 1 152 ? -12.281 8.984 -10.023 1 94.81 152 LEU B O 1
ATOM 2875 N N . GLN B 1 153 ? -12.445 6.754 -9.625 1 92.56 153 GLN B N 1
ATOM 2876 C CA . GLN B 1 153 ? -13.391 6.551 -10.711 1 92.56 153 GLN B CA 1
ATOM 2877 C C . GLN B 1 153 ? -14.672 7.344 -10.484 1 92.56 153 GLN B C 1
ATOM 2879 O O . GLN B 1 153 ? -15.227 7.918 -11.422 1 92.56 153 GLN B O 1
ATOM 2884 N N . LYS B 1 154 ? -15.141 7.324 -9.289 1 95 154 LYS B N 1
ATOM 2885 C CA . LYS B 1 154 ? -16.297 8.117 -8.867 1 95 154 LYS B CA 1
ATOM 2886 C C . LYS B 1 154 ? -15.875 9.273 -7.973 1 95 154 LYS B C 1
ATOM 2888 O O . LYS B 1 154 ? -15.062 9.102 -7.066 1 95 154 LYS B O 1
ATOM 2893 N N . MET B 1 155 ? -16.469 10.406 -8.281 1 95.06 155 MET B N 1
ATOM 2894 C CA . MET B 1 155 ? -16.188 11.539 -7.406 1 95.06 155 MET B CA 1
ATOM 2895 C C . MET B 1 155 ? -16.594 11.234 -5.969 1 95.06 155 MET B C 1
ATOM 2897 O O . MET B 1 155 ? -17.719 10.812 -5.715 1 95.06 155 MET B O 1
ATOM 2901 N N . PRO B 1 156 ? -15.68 11.453 -5.062 1 97.5 156 PRO B N 1
ATOM 2902 C CA . PRO B 1 156 ? -16.031 11.102 -3.688 1 97.5 156 PRO B CA 1
ATOM 2903 C C . PRO B 1 156 ? -17.016 12.094 -3.059 1 97.5 156 PRO B C 1
ATOM 2905 O O . PRO B 1 156 ? -17.172 13.203 -3.561 1 97.5 156 PRO B O 1
ATOM 2908 N N . LEU B 1 157 ? -17.688 11.617 -2.059 1 98.38 157 LEU B N 1
ATOM 2909 C CA . LEU B 1 157 ? -18.531 12.438 -1.193 1 98.38 157 LEU B CA 1
ATOM 2910 C C . LEU B 1 157 ? -17.734 12.938 0.011 1 98.38 157 LEU B C 1
ATOM 2912 O O . LEU B 1 157 ? -16.766 12.297 0.44 1 98.38 157 LEU B O 1
ATOM 2916 N N . PHE B 1 158 ? -18.172 14.094 0.505 1 98.19 158 PHE B N 1
ATOM 2917 C CA . PHE B 1 158 ? -17.391 14.68 1.593 1 98.19 158 PHE B CA 1
ATOM 2918 C C . PHE B 1 158 ? -18.297 15.016 2.779 1 98.19 158 PHE B C 1
ATOM 2920 O O . PHE B 1 158 ? -19.438 15.414 2.598 1 98.19 158 PHE B O 1
ATOM 2927 N N . ALA B 1 159 ? -17.828 14.797 3.918 1 98 159 ALA B N 1
ATOM 2928 C CA . ALA B 1 159 ? -18.438 15.242 5.168 1 98 159 ALA B CA 1
ATOM 2929 C C . ALA B 1 159 ? -17.375 15.766 6.137 1 98 159 ALA B C 1
ATOM 2931 O O . ALA B 1 159 ? -16.188 15.477 5.98 1 98 159 ALA B O 1
ATOM 2932 N N . LEU B 1 160 ? -17.844 16.547 7.098 1 96.62 160 LEU B N 1
ATOM 2933 C CA . LEU B 1 160 ? -16.922 17.203 8.016 1 96.62 160 LEU B CA 1
ATOM 2934 C C . LEU B 1 160 ? -17 16.578 9.398 1 96.62 160 LEU B C 1
ATOM 2936 O O . LEU B 1 160 ? -18.094 16.406 9.953 1 96.62 160 LEU B O 1
ATOM 2940 N N . ALA B 1 161 ? -15.828 16.172 9.953 1 96.44 161 ALA B N 1
ATOM 2941 C CA . ALA B 1 161 ? -15.672 15.766 11.352 1 96.44 161 ALA B CA 1
ATOM 2942 C C . ALA B 1 161 ? -14.211 15.867 11.781 1 96.44 161 ALA B C 1
ATOM 2944 O O . ALA B 1 161 ? -13.328 15.258 11.172 1 96.44 161 ALA B O 1
ATOM 2945 N N . ASN B 1 162 ? -13.977 16.594 12.82 1 91.88 162 ASN B N 1
ATOM 2946 C CA . ASN B 1 162 ? -12.617 16.797 13.328 1 91.88 162 ASN B CA 1
ATOM 2947 C C . ASN B 1 162 ? -12.227 15.688 14.305 1 91.88 162 ASN B C 1
ATOM 2949 O O . ASN B 1 162 ? -12.945 15.422 15.273 1 91.88 162 ASN B O 1
ATOM 2953 N N . PRO B 1 163 ? -11.133 15.07 14.039 1 89.06 163 PRO B N 1
ATOM 2954 C CA . PRO B 1 163 ? -10.758 13.953 14.914 1 89.06 163 PRO B CA 1
ATOM 2955 C C . PRO B 1 163 ? -10.289 14.422 16.297 1 89.06 163 PRO B C 1
ATOM 2957 O O . PRO B 1 163 ? -10.219 13.617 17.219 1 89.06 163 PRO B O 1
ATOM 2960 N N . ILE B 1 164 ? -9.875 15.609 16.422 1 83.12 164 ILE B N 1
ATOM 2961 C CA . ILE B 1 164 ? -9.297 16.109 17.672 1 83.12 164 ILE B CA 1
ATOM 2962 C C . ILE B 1 164 ? -10.375 16.781 18.516 1 83.12 164 ILE B C 1
ATOM 2964 O O . ILE B 1 164 ? -10.516 16.469 19.703 1 83.12 164 ILE B O 1
ATOM 2968 N N . TRP B 1 165 ? -11.219 17.5 17.938 1 86.44 165 TRP B N 1
ATOM 2969 C CA . TRP B 1 165 ? -12.086 18.391 18.703 1 86.44 165 TRP B CA 1
ATOM 2970 C C . TRP B 1 165 ? -13.516 17.875 18.734 1 86.44 165 TRP B C 1
ATOM 2972 O O . TRP B 1 165 ? -14.297 18.234 19.609 1 86.44 165 TRP B O 1
ATOM 2982 N N . ASP B 1 166 ? -13.898 17.125 17.703 1 91.81 166 ASP B N 1
ATOM 2983 C CA . ASP B 1 166 ? -15.281 16.672 17.625 1 91.81 166 ASP B CA 1
ATOM 2984 C C . ASP B 1 166 ? -15.484 15.391 18.438 1 91.81 166 ASP B C 1
ATOM 2986 O O . ASP B 1 166 ? -14.531 14.641 18.672 1 91.81 166 ASP B O 1
ATOM 2990 N N . SER B 1 167 ? -16.734 15.156 18.828 1 93.75 167 SER B N 1
ATOM 2991 C CA . SER B 1 167 ? -17.109 13.953 19.578 1 93.75 167 SER B CA 1
ATOM 2992 C C . SER B 1 167 ? -17.188 12.734 18.656 1 93.75 167 SER B C 1
ATOM 2994 O O . SER B 1 167 ? -17.266 12.875 17.438 1 93.75 167 SER B O 1
ATOM 2996 N N . GLU B 1 168 ? -17.172 11.594 19.297 1 95.81 168 GLU B N 1
ATOM 2997 C CA . GLU B 1 168 ? -17.375 10.352 18.562 1 95.81 168 GLU B CA 1
ATOM 2998 C C . GLU B 1 168 ? -18.719 10.344 17.859 1 95.81 168 GLU B C 1
ATOM 3000 O O . GLU B 1 168 ? -18.844 9.828 16.734 1 95.81 168 GLU B O 1
ATOM 3005 N N . THR B 1 169 ? -19.672 10.945 18.516 1 97.19 169 THR B N 1
ATOM 3006 C CA . THR B 1 169 ? -21.016 11.008 17.938 1 97.19 169 THR B CA 1
ATOM 3007 C C . THR B 1 169 ? -21.016 11.805 16.641 1 97.19 169 THR B C 1
ATOM 3009 O O . THR B 1 169 ? -21.688 11.43 15.68 1 97.19 169 THR B O 1
ATOM 3012 N N . LYS B 1 170 ? -20.281 12.844 16.672 1 97.56 170 LYS B N 1
ATOM 3013 C CA . LYS B 1 170 ? -20.203 13.664 15.477 1 97.56 170 LYS B CA 1
ATOM 3014 C C . LYS B 1 170 ? -19.484 12.922 14.352 1 97.56 170 LYS B C 1
ATOM 3016 O O . LYS B 1 170 ? -19.859 13.047 13.18 1 97.56 170 LYS B O 1
ATOM 3021 N N . LEU B 1 171 ? -18.484 12.234 14.719 1 97.56 171 LEU B N 1
ATOM 3022 C CA . LEU B 1 171 ? -17.766 11.43 13.734 1 97.56 171 LEU B CA 1
ATOM 3023 C C . LEU B 1 171 ? -18.688 10.383 13.109 1 97.56 171 LEU B C 1
ATOM 3025 O O . LEU B 1 171 ? -18.719 10.234 11.891 1 97.56 171 LEU B O 1
ATOM 3029 N N . ILE B 1 172 ? -19.484 9.734 13.922 1 98.12 172 ILE B N 1
ATOM 3030 C CA . ILE B 1 172 ? -20.406 8.719 13.445 1 98.12 172 ILE B CA 1
ATOM 3031 C C . ILE B 1 172 ? -21.469 9.367 12.562 1 98.12 172 ILE B C 1
ATOM 3033 O O . ILE B 1 172 ? -21.844 8.82 11.516 1 98.12 172 ILE B O 1
ATOM 3037 N N . ALA B 1 173 ? -21.891 10.547 12.969 1 98.44 173 ALA B N 1
ATOM 3038 C CA . ALA B 1 173 ? -22.906 11.258 12.195 1 98.44 173 ALA B CA 1
ATOM 3039 C C . ALA B 1 173 ? -22.375 11.625 10.812 1 98.44 173 ALA B C 1
ATOM 3041 O O . ALA B 1 173 ? -23.109 11.539 9.82 1 98.44 173 ALA B O 1
ATOM 3042 N N . ALA B 1 174 ? -21.141 12.023 10.75 1 98.25 174 ALA B N 1
ATOM 3043 C CA . ALA B 1 174 ? -20.531 12.344 9.461 1 98.25 174 ALA B CA 1
ATOM 3044 C C . ALA B 1 174 ? -20.469 11.109 8.562 1 98.25 174 ALA B C 1
ATOM 3046 O O . ALA B 1 174 ? -20.781 11.18 7.375 1 98.25 174 ALA B O 1
ATOM 3047 N N . GLY B 1 175 ? -20.078 9.992 9.133 1 98.19 175 GLY B N 1
ATOM 3048 C CA . GLY B 1 175 ? -20.062 8.742 8.391 1 98.19 175 GLY B CA 1
ATOM 3049 C C . GLY B 1 175 ? -21.422 8.336 7.887 1 98.19 175 GLY B C 1
ATOM 3050 O O . GLY B 1 175 ? -21.578 7.934 6.73 1 98.19 175 GLY B O 1
ATOM 3051 N N . ARG B 1 176 ? -22.422 8.516 8.75 1 98.38 176 ARG B N 1
ATOM 3052 C CA . ARG B 1 176 ? -23.781 8.156 8.383 1 98.38 176 ARG B CA 1
ATOM 3053 C C . ARG B 1 176 ? -24.297 9.023 7.242 1 98.38 176 ARG B C 1
ATOM 3055 O O . ARG B 1 176 ? -24.969 8.531 6.332 1 98.38 176 ARG B O 1
ATOM 3062 N N . GLU B 1 177 ? -23.969 10.242 7.379 1 98.5 177 GLU B N 1
ATOM 3063 C CA . GLU B 1 177 ? -24.359 11.164 6.316 1 98.5 177 GLU B CA 1
ATOM 3064 C C . GLU B 1 177 ? -23.797 10.711 4.965 1 98.5 177 GLU B C 1
ATOM 3066 O O . GLU B 1 177 ? -24.5 10.734 3.959 1 98.5 177 GLU B O 1
ATOM 3071 N N . LEU B 1 178 ? -22.594 10.305 4.93 1 98.62 178 LEU B N 1
ATOM 3072 C CA . LEU B 1 178 ? -21.953 9.836 3.707 1 98.62 178 LEU B CA 1
ATOM 3073 C C . LEU B 1 178 ? -22.609 8.562 3.195 1 98.62 178 LEU B C 1
ATOM 3075 O O . LEU B 1 178 ? -22.828 8.414 1.991 1 98.62 178 LEU B O 1
ATOM 3079 N N . LEU B 1 179 ? -22.953 7.672 4.113 1 97.81 179 LEU B N 1
ATOM 3080 C CA . LEU B 1 179 ? -23.609 6.434 3.723 1 97.81 179 LEU B CA 1
ATOM 3081 C C . LEU B 1 179 ? -24.984 6.711 3.131 1 97.81 179 LEU B C 1
ATOM 3083 O O . LEU B 1 179 ? -25.375 6.102 2.131 1 97.81 179 LEU B O 1
ATOM 3087 N N . ASP B 1 180 ? -25.672 7.66 3.732 1 98.25 180 ASP B N 1
ATOM 3088 C CA . ASP B 1 180 ? -26.984 8.047 3.254 1 98.25 180 ASP B CA 1
ATOM 3089 C C . ASP B 1 180 ? -26.922 8.602 1.836 1 98.25 180 ASP B C 1
ATOM 3091 O O . ASP B 1 180 ? -27.875 8.484 1.069 1 98.25 180 ASP B O 1
ATOM 3095 N N . GLN B 1 181 ? -25.812 9.148 1.49 1 98.19 181 GLN B N 1
ATOM 3096 C CA . GLN B 1 181 ? -25.641 9.734 0.168 1 98.19 181 GLN B CA 1
ATOM 3097 C C . GLN B 1 181 ? -25.141 8.703 -0.833 1 98.19 181 GLN B C 1
ATOM 3099 O O . GLN B 1 181 ? -25 8.992 -2.023 1 98.19 181 GLN B O 1
ATOM 3104 N N . GLY B 1 182 ? -24.75 7.52 -0.315 1 97.12 182 GLY B N 1
ATOM 3105 C CA . GLY B 1 182 ? -24.438 6.445 -1.247 1 97.12 182 GLY B CA 1
ATOM 3106 C C . GLY B 1 182 ? -23.031 5.898 -1.084 1 97.12 182 GLY B C 1
ATOM 3107 O O . GLY B 1 182 ? -22.641 4.961 -1.783 1 97.12 182 GLY B O 1
ATOM 3108 N N . ALA B 1 183 ? -22.25 6.426 -0.156 1 97.56 183 ALA B N 1
ATOM 3109 C CA . ALA B 1 183 ? -20.906 5.902 0.072 1 97.56 183 ALA B CA 1
ATOM 3110 C C . ALA B 1 183 ? -20.953 4.48 0.625 1 97.56 183 ALA B C 1
ATOM 3112 O O . ALA B 1 183 ? -21.812 4.164 1.46 1 97.56 183 ALA B O 1
ATOM 3113 N N . ASP B 1 184 ? -20.078 3.666 0.147 1 95.25 184 ASP B N 1
ATOM 3114 C CA . ASP B 1 184 ? -20 2.312 0.689 1 95.25 184 ASP B CA 1
ATOM 3115 C C . ASP B 1 184 ? -18.594 1.979 1.168 1 95.25 184 ASP B C 1
ATOM 3117 O O . ASP B 1 184 ? -18.328 0.848 1.573 1 95.25 184 ASP B O 1
ATOM 3121 N N . VAL B 1 185 ? -17.688 2.906 1.138 1 95.12 185 VAL B N 1
ATOM 3122 C CA . VAL B 1 185 ? -16.375 2.893 1.773 1 95.12 185 VAL B CA 1
ATOM 3123 C C . VAL B 1 185 ? -16.047 4.281 2.314 1 95.12 185 VAL B C 1
ATOM 3125 O O . VAL B 1 185 ? -16.297 5.289 1.648 1 95.12 185 VAL B O 1
ATOM 3128 N N . LEU B 1 186 ? -15.539 4.328 3.508 1 96.5 186 LEU B N 1
ATOM 3129 C CA . LEU B 1 186 ? -15.172 5.617 4.09 1 96.5 186 LEU B CA 1
ATOM 3130 C C . LEU B 1 186 ? -13.656 5.793 4.113 1 96.5 186 LEU B C 1
ATOM 3132 O O . LEU B 1 186 ? -12.914 4.82 4.277 1 96.5 186 LEU B O 1
ATOM 3136 N N . MET B 1 187 ? -13.242 7 3.93 1 96.06 187 MET B N 1
ATOM 3137 C CA . MET B 1 187 ? -11.828 7.367 3.965 1 96.06 187 MET B CA 1
ATOM 3138 C C . MET B 1 187 ? -11.57 8.445 5.02 1 96.06 187 MET B C 1
ATOM 3140 O O . MET B 1 187 ? -12.219 9.492 5.012 1 96.06 187 MET B O 1
ATOM 3144 N N . LEU B 1 188 ? -10.719 8.094 5.918 1 94.81 188 LEU B N 1
ATOM 3145 C CA . LEU B 1 188 ? -10.18 9.062 6.867 1 94.81 188 LEU B CA 1
ATOM 3146 C C . LEU B 1 188 ? -8.797 9.539 6.426 1 94.81 188 LEU B C 1
ATOM 3148 O O . LEU B 1 188 ? -7.828 8.781 6.461 1 94.81 188 LEU B O 1
ATOM 3152 N N . ASP B 1 189 ? -8.773 10.812 5.988 1 89.12 189 ASP B N 1
ATOM 3153 C CA . ASP B 1 189 ? -7.574 11.297 5.312 1 89.12 189 ASP B CA 1
ATOM 3154 C C . ASP B 1 189 ? -6.98 12.5 6.035 1 89.12 189 ASP B C 1
ATOM 3156 O O . ASP B 1 189 ? -6.996 13.617 5.512 1 89.12 189 ASP B O 1
ATOM 3160 N N . CYS B 1 190 ? -6.398 12.312 7.074 1 87 190 CYS B N 1
ATOM 3161 C CA . CYS B 1 190 ? -5.688 13.305 7.875 1 87 190 CYS B CA 1
ATOM 3162 C C . CYS B 1 190 ? -4.84 12.641 8.945 1 87 190 CYS B C 1
ATOM 3164 O O . CYS B 1 190 ? -5.164 11.547 9.414 1 87 190 CYS B O 1
ATOM 3166 N N . LEU B 1 191 ? -3.789 13.312 9.352 1 82.5 191 LEU B N 1
ATOM 3167 C CA . LEU B 1 191 ? -2.863 12.742 10.328 1 82.5 191 LEU B CA 1
ATOM 3168 C C . LEU B 1 191 ? -3.506 12.656 11.703 1 82.5 191 LEU B C 1
ATOM 3170 O O . LEU B 1 191 ? -3.02 11.938 12.578 1 82.5 191 LEU B O 1
ATOM 3174 N N . GLY B 1 192 ? -4.613 13.383 11.867 1 81.5 192 GLY B N 1
ATOM 3175 C CA . GLY B 1 192 ? -5.273 13.383 13.164 1 81.5 192 GLY B CA 1
ATOM 3176 C C . GLY B 1 192 ? -6.176 12.18 13.375 1 81.5 192 GLY B C 1
ATOM 3177 O O . GLY B 1 192 ? -6.574 11.891 14.508 1 81.5 192 GLY B O 1
ATOM 3178 N N . PHE B 1 193 ? -6.477 11.461 12.281 1 89.06 193 PHE B N 1
ATOM 3179 C CA . PHE B 1 193 ? -7.293 10.258 12.391 1 89.06 193 PHE B CA 1
ATOM 3180 C C . PHE B 1 193 ? -6.434 9.055 12.758 1 89.06 193 PHE B C 1
ATOM 3182 O O . PHE B 1 193 ? -5.336 8.883 12.219 1 89.06 193 PHE B O 1
ATOM 3189 N N . HIS B 1 194 ? -6.977 8.266 13.703 1 87.94 194 HIS B N 1
ATOM 3190 C CA . HIS B 1 194 ? -6.262 7.09 14.18 1 87.94 194 HIS B CA 1
ATOM 3191 C C . HIS B 1 194 ? -7.133 5.84 14.086 1 87.94 194 HIS B C 1
ATOM 3193 O O . HIS B 1 194 ? -8.289 5.914 13.664 1 87.94 194 HIS B O 1
ATOM 3199 N N . GLN B 1 195 ? -6.508 4.762 14.484 1 87.69 195 GLN B N 1
ATOM 3200 C CA . GLN B 1 195 ? -7.176 3.465 14.406 1 87.69 195 GLN B CA 1
ATOM 3201 C C . GLN B 1 195 ? -8.469 3.465 15.211 1 87.69 195 GLN B C 1
ATOM 3203 O O . GLN B 1 195 ? -9.461 2.85 14.805 1 87.69 195 GLN B O 1
ATOM 3208 N N . ARG B 1 196 ? -8.461 4.172 16.344 1 90.25 196 ARG B N 1
ATOM 3209 C CA . ARG B 1 196 ? -9.664 4.207 17.172 1 90.25 196 ARG B CA 1
ATOM 3210 C C . ARG B 1 196 ? -10.836 4.805 16.406 1 90.25 196 ARG B C 1
ATOM 3212 O O . ARG B 1 196 ? -11.984 4.383 16.578 1 90.25 196 ARG B O 1
ATOM 3219 N N . HIS B 1 197 ? -10.562 5.816 15.57 1 93.5 197 HIS B N 1
ATOM 3220 C CA . HIS B 1 197 ? -11.617 6.43 14.766 1 93.5 197 HIS B CA 1
ATOM 3221 C C . HIS B 1 197 ? -12.148 5.453 13.719 1 93.5 197 HIS B C 1
ATOM 3223 O O . HIS B 1 197 ? -13.359 5.371 13.5 1 93.5 197 HIS B O 1
ATOM 3229 N N . ARG B 1 198 ? -11.305 4.758 13.078 1 92.31 198 ARG B N 1
ATOM 3230 C CA . ARG B 1 198 ? -11.695 3.732 12.117 1 92.31 198 ARG B CA 1
ATOM 3231 C C . ARG B 1 198 ? -12.539 2.654 12.781 1 92.31 198 ARG B C 1
ATOM 3233 O O . ARG B 1 198 ? -13.617 2.307 12.281 1 92.31 198 ARG B O 1
ATOM 3240 N N . ASP B 1 199 ? -12.055 2.18 13.922 1 90.5 199 ASP B N 1
ATOM 3241 C CA . ASP B 1 199 ? -12.766 1.133 14.641 1 90.5 199 ASP B CA 1
ATOM 3242 C C . ASP B 1 199 ? -14.18 1.586 15.016 1 90.5 199 ASP B C 1
ATOM 3244 O O . ASP B 1 199 ? -15.133 0.819 14.891 1 90.5 199 ASP B O 1
ATOM 3248 N N . LEU B 1 200 ? -14.227 2.779 15.5 1 95.06 200 LEU B N 1
ATOM 3249 C CA . LEU B 1 200 ? -15.508 3.365 15.883 1 95.06 200 LEU B CA 1
ATOM 3250 C C . LEU B 1 200 ? -16.484 3.383 14.703 1 95.06 200 LEU B C 1
ATOM 3252 O O . LEU B 1 200 ? -17.625 2.947 14.836 1 95.06 200 LEU B O 1
ATOM 3256 N N . LEU B 1 201 ? -16.031 3.859 13.555 1 95.5 201 LEU B N 1
ATOM 3257 C CA . LEU B 1 201 ? -16.875 3.979 12.375 1 95.5 201 LEU B CA 1
ATOM 3258 C C . LEU B 1 201 ? -17.266 2.604 11.844 1 95.5 201 LEU B C 1
ATOM 3260 O O . LEU B 1 201 ? -18.422 2.387 11.461 1 95.5 201 LEU B O 1
ATOM 3264 N N . GLN B 1 202 ? -16.344 1.702 11.82 1 90.94 202 GLN B N 1
ATOM 3265 C CA . GLN B 1 202 ? -16.625 0.355 11.336 1 90.94 202 GLN B CA 1
ATOM 3266 C C . GLN B 1 202 ? -17.672 -0.343 12.211 1 90.94 202 GLN B C 1
ATOM 3268 O O . GLN B 1 202 ? -18.562 -1.006 11.703 1 90.94 202 GLN B O 1
ATOM 3273 N N . LYS B 1 203 ? -17.516 -0.201 13.477 1 91.19 203 LYS B N 1
ATOM 3274 C CA . LYS B 1 203 ? -18.453 -0.807 14.422 1 91.19 203 LYS B CA 1
ATOM 3275 C C . LYS B 1 203 ? -19.844 -0.19 14.289 1 91.19 203 LYS B C 1
ATOM 3277 O O . LYS B 1 203 ? -20.844 -0.905 14.273 1 91.19 203 LYS B O 1
ATOM 3282 N N . ALA B 1 204 ? -19.891 1.058 14.164 1 95.94 204 ALA B N 1
ATOM 3283 C CA . ALA B 1 204 ? -21.156 1.783 14.18 1 95.94 204 ALA B CA 1
ATOM 3284 C C . ALA B 1 204 ? -21.859 1.679 12.836 1 95.94 204 ALA B C 1
ATOM 3286 O O . ALA B 1 204 ? -23.094 1.667 12.781 1 95.94 204 ALA B O 1
ATOM 3287 N N . LEU B 1 205 ? -21.109 1.625 11.766 1 95.38 205 LEU B N 1
ATOM 3288 C CA . LEU B 1 205 ? -21.719 1.799 10.453 1 95.38 205 LEU B CA 1
ATOM 3289 C C . LEU B 1 205 ? -21.562 0.538 9.609 1 95.38 205 LEU B C 1
ATOM 3291 O O . LEU B 1 205 ? -22.172 0.42 8.547 1 95.38 205 LEU B O 1
ATOM 3295 N N . ASP B 1 206 ? -20.812 -0.376 9.992 1 90.25 206 ASP B N 1
ATOM 3296 C CA . ASP B 1 206 ? -20.609 -1.657 9.32 1 90.25 206 ASP B CA 1
ATOM 3297 C C . ASP B 1 206 ? -20.188 -1.456 7.871 1 90.25 206 ASP B C 1
ATOM 3299 O O . ASP B 1 206 ? -20.797 -2.01 6.957 1 90.25 206 ASP B O 1
ATOM 3303 N N . VAL B 1 207 ? -19.234 -0.536 7.637 1 90.56 207 VAL B N 1
ATOM 3304 C CA . VAL B 1 207 ? -18.656 -0.244 6.328 1 90.56 207 VAL B CA 1
ATOM 3305 C C . VAL B 1 207 ? -17.125 -0.249 6.418 1 90.56 207 VAL B C 1
ATOM 3307 O O . VAL B 1 207 ? -16.562 0.061 7.469 1 90.56 207 VAL B O 1
ATOM 3310 N N . PRO B 1 208 ? -16.438 -0.653 5.352 1 90.88 208 PRO B N 1
ATOM 3311 C CA . PRO B 1 208 ? -14.977 -0.526 5.359 1 90.88 208 PRO B CA 1
ATOM 3312 C C . PRO B 1 208 ? -14.516 0.918 5.531 1 90.88 208 PRO B C 1
ATOM 3314 O O . PRO B 1 208 ? -15.117 1.837 4.969 1 90.88 208 PRO B O 1
ATOM 3317 N N . VAL B 1 209 ? -13.539 1.077 6.375 1 93.31 209 VAL B N 1
ATOM 3318 C CA . VAL B 1 209 ? -12.945 2.391 6.617 1 93.31 209 VAL B CA 1
ATOM 3319 C C . VAL B 1 209 ? -11.445 2.34 6.355 1 93.31 209 VAL B C 1
ATOM 3321 O O . VAL B 1 209 ? -10.742 1.484 6.902 1 93.31 209 VAL B O 1
ATOM 3324 N N . LEU B 1 210 ? -11 3.201 5.457 1 93.25 210 LEU B N 1
ATOM 3325 C CA . LEU B 1 210 ? -9.578 3.305 5.156 1 93.25 210 LEU B CA 1
ATOM 3326 C C . LEU B 1 210 ? -8.945 4.477 5.902 1 93.25 210 LEU B C 1
ATOM 3328 O O . LEU B 1 210 ? -9.562 5.535 6.035 1 93.25 210 LEU B O 1
ATOM 3332 N N . LEU B 1 211 ? -7.816 4.238 6.402 1 92.06 211 LEU B N 1
ATOM 3333 C CA . LEU B 1 211 ? -7.016 5.25 7.078 1 92.06 211 LEU B CA 1
ATOM 3334 C C . LEU B 1 211 ? -5.723 5.516 6.316 1 92.06 211 LEU B C 1
ATOM 3336 O O . LEU B 1 211 ? -4.789 4.711 6.371 1 92.06 211 LEU B O 1
ATOM 3340 N N . SER B 1 212 ? -5.617 6.691 5.691 1 88.12 212 SER B N 1
ATOM 3341 C CA . SER B 1 212 ? -4.527 7.004 4.773 1 88.12 212 SER B CA 1
ATOM 3342 C C . SER B 1 212 ? -3.18 6.973 5.488 1 88.12 212 SER B C 1
ATOM 3344 O O . SER B 1 212 ? -2.221 6.383 4.984 1 88.12 212 SER B O 1
ATOM 3346 N N . ASN B 1 213 ? -3.117 7.602 6.656 1 84.56 213 ASN B N 1
ATOM 3347 C CA . ASN B 1 213 ? -1.838 7.723 7.352 1 84.56 213 ASN B CA 1
ATOM 3348 C C . ASN B 1 213 ? -1.32 6.363 7.816 1 84.56 213 ASN B C 1
ATOM 3350 O O . ASN B 1 213 ? -0.113 6.117 7.809 1 84.56 213 ASN B O 1
ATOM 3354 N N . VAL B 1 214 ? -2.252 5.516 8.156 1 84.25 214 VAL B N 1
ATOM 3355 C CA . VAL B 1 214 ? -1.859 4.184 8.602 1 84.25 214 VAL B CA 1
ATOM 3356 C C . VAL B 1 214 ? -1.374 3.363 7.406 1 84.25 214 VAL B C 1
ATOM 3358 O O . VAL B 1 214 ? -0.395 2.621 7.512 1 84.25 214 VAL B O 1
ATOM 3361 N N . LEU B 1 215 ? -2.033 3.504 6.277 1 86.19 215 LEU B N 1
ATOM 3362 C CA . LEU B 1 215 ? -1.649 2.783 5.07 1 86.19 215 LEU B CA 1
ATOM 3363 C C . LEU B 1 215 ? -0.212 3.107 4.676 1 86.19 215 LEU B C 1
ATOM 3365 O O . LEU B 1 215 ? 0.595 2.201 4.453 1 86.19 215 LEU B O 1
ATOM 3369 N N . VAL B 1 216 ? 0.14 4.363 4.688 1 86.5 216 VAL B N 1
ATOM 3370 C CA . VAL B 1 216 ? 1.468 4.789 4.258 1 86.5 216 VAL B CA 1
ATOM 3371 C C . VAL B 1 216 ? 2.504 4.391 5.305 1 86.5 216 VAL B C 1
ATOM 3373 O O . VAL B 1 216 ? 3.623 4 4.965 1 86.5 216 VAL B O 1
ATOM 3376 N N . THR B 1 217 ? 2.146 4.504 6.586 1 86 217 THR B N 1
ATOM 3377 C CA . THR B 1 217 ? 3.053 4.145 7.668 1 86 217 THR B CA 1
ATOM 3378 C C . THR B 1 217 ? 3.387 2.654 7.625 1 86 217 THR B C 1
ATOM 3380 O O . THR B 1 217 ? 4.547 2.268 7.773 1 86 217 THR B O 1
ATOM 3383 N N . ARG B 1 218 ? 2.436 1.859 7.367 1 82.12 218 ARG B N 1
ATOM 3384 C CA . ARG B 1 218 ? 2.656 0.419 7.281 1 82.12 218 ARG B CA 1
ATOM 3385 C C . ARG B 1 218 ? 3.502 0.065 6.062 1 82.12 218 ARG B C 1
ATOM 3387 O O . ARG B 1 218 ? 4.344 -0.835 6.125 1 82.12 218 ARG B O 1
ATOM 3394 N N . LEU B 1 219 ? 3.189 0.751 5.031 1 83.81 219 LEU B N 1
ATOM 3395 C CA . LEU B 1 219 ? 3.998 0.547 3.834 1 83.81 219 LEU B CA 1
ATOM 3396 C C . LEU B 1 219 ? 5.461 0.884 4.105 1 83.81 219 LEU B C 1
ATOM 3398 O O . LEU B 1 219 ? 6.359 0.145 3.693 1 83.81 219 LEU B O 1
ATOM 3402 N N . ALA B 1 220 ? 5.68 1.992 4.766 1 86.44 220 ALA B N 1
ATOM 3403 C CA . ALA B 1 220 ? 7.035 2.383 5.137 1 86.44 220 ALA B CA 1
ATOM 3404 C C . ALA B 1 220 ? 7.699 1.311 5.996 1 86.44 220 ALA B C 1
ATOM 3406 O O . ALA B 1 220 ? 8.875 0.99 5.801 1 86.44 220 ALA B O 1
ATOM 3407 N N . SER B 1 221 ? 6.918 0.803 6.883 1 83.62 221 SER B N 1
ATOM 3408 C CA . SER B 1 221 ? 7.422 -0.241 7.77 1 83.62 221 SER B CA 1
ATOM 3409 C C . SER B 1 221 ? 7.867 -1.468 6.984 1 83.62 221 SER B C 1
ATOM 3411 O O . SER B 1 221 ? 8.891 -2.08 7.305 1 83.62 221 SER B O 1
ATOM 3413 N N . GLU B 1 222 ? 7.152 -1.802 5.988 1 78.94 222 GLU B N 1
ATOM 3414 C CA . GLU B 1 222 ? 7.449 -2.973 5.168 1 78.94 222 GLU B CA 1
ATOM 3415 C C . GLU B 1 222 ? 8.734 -2.779 4.371 1 78.94 222 GLU B C 1
ATOM 3417 O O . GLU B 1 222 ? 9.469 -3.738 4.121 1 78.94 222 GLU B O 1
ATOM 3422 N N . LEU B 1 223 ? 8.984 -1.546 4.027 1 81.44 223 LEU B N 1
ATOM 3423 C CA . LEU B 1 223 ? 10.172 -1.254 3.24 1 81.44 223 LEU B CA 1
ATOM 3424 C C . LEU B 1 223 ? 11.43 -1.385 4.094 1 81.44 223 LEU B C 1
ATOM 3426 O O . LEU B 1 223 ? 12.539 -1.489 3.562 1 81.44 223 LEU B O 1
ATOM 3430 N N . LEU B 1 224 ? 11.242 -1.269 5.398 1 78.81 224 LEU B N 1
ATOM 3431 C CA . LEU B 1 224 ? 12.391 -1.291 6.301 1 78.81 224 LEU B CA 1
ATOM 3432 C C . LEU B 1 224 ? 12.625 -2.697 6.844 1 78.81 224 LEU B C 1
ATOM 3434 O O . LEU B 1 224 ? 13.594 -2.93 7.57 1 78.81 224 LEU B O 1
ATOM 3438 N N . ALA B 1 225 ? 11.758 -3.604 6.602 1 72.88 225 ALA B N 1
ATOM 3439 C CA . ALA B 1 225 ? 11.859 -4.957 7.145 1 72.88 225 ALA B CA 1
ATOM 3440 C C . ALA B 1 225 ? 12.977 -5.738 6.461 1 72.88 225 ALA B C 1
ATOM 3442 O O . ALA B 1 225 ? 13.344 -5.445 5.32 1 72.88 225 ALA B O 1
#

Sequence (450 aa):
MKATLAILTIGVVPVSEVLPLLTEHVSEQQITHLSLLAGISREEVMEDYAIGTGEDPLPTMLSDGELAHVSHQKVERALQGIIEVLDNQGYDVILLMSTAPISGLVARNSILLEPMRIIPPLVASIVDGHQVGVIVPIQELLDNQANKWKVLQKMPLFALANPIWDSETKLIAAGRELLDQGADVLMLDCLGFHQRHRDLLQKALDVPVLLSNVLVTRLASELLAMKATLAILTIGVVPVSEVLPLLTEHVSEQQITHLSLLAGISREEVMEDYAIGTGEDPLPTMLSDGELAHVSHQKVERALQGIIEVLDNQGYDVILLMSTAPISGLVARNSILLEPMRIIPPLVASIVDGHQVGVIVPIQELLDNQANKWKVLQKMPLFALANPIWDSETKLIAAGRELLDQGADVLMLDCLGFHQRHRDLLQKALDVPVLLSNVLVTRLASELLA

Organism: Enterobacter sp. (strain 638) (NCBI:txid399742)

Radius of gyration: 22.62 Å; Cα contacts (8 Å, |Δi|>4): 870; chains: 2; bounding box: 53×73×50 Å

Secondary structure (DSSP, 8-state):
-PPPEEEEESS---GGGTHHHHTTTS-GGGEEEEESSTTS-HHHHHHHH---TTPPEEEEE-TTS-EEEEEHHHHHHHHHHHHHHHHHTT-SEEEEE--SS------SSSEEE-HHHHHHHHHHHHHTTS-EEEEESSGGGHHHHHHHGGGSSSPPEEEE--TTTS-HHHHHHHHHHHHHTT-SEEEE-STT--HHHHHHHHHHH-S-EEEHHHHHHHHHHHHH-/-PPPEEEEESS---GGGTHHHHTTTS-GGGEEEEESSTTS-HHHHHHHH---TTPPEEEEE-TTS-EEEEEHHHHHHHHHHHHHHHHHTT-SEEEEE--SS------SSSEEE-HHHHHHHHHHHHHTTS-EEEEESSGGGHHHHHHHGGGSSSPPEEEE--TTTS-HHHHHHHHHHHHHTT-SEEEE-STT--HHHHHHHHHHH-S-EEEHHHHHHHHHHHHH-

InterPro domains:
  IPR010843 Uncharacterised protein family AroM [PF07302] (5-224)